Protein AF-0000000082934140 (afdb_homodimer)

pLDDT: mean 86.1, std 12.69, range [28.47, 98.5]

Organism: NCBI:txid1450156

Structure (mmCIF, N/CA/C/O backbone):
data_AF-0000000082934140-model_v1
#
loop_
_entity.id
_entity.type
_entity.pdbx_description
1 polymer 'ABC transporter permease subunit'
#
loop_
_atom_site.group_PDB
_atom_site.id
_atom_site.type_symbol
_atom_site.label_atom_id
_atom_site.label_alt_id
_atom_site.label_comp_id
_atom_site.label_asym_id
_atom_site.label_entity_id
_atom_site.label_seq_id
_atom_site.pdbx_PDB_ins_code
_atom_site.Cartn_x
_atom_site.Cartn_y
_atom_site.Cartn_z
_atom_site.occupancy
_atom_site.B_iso_or_equiv
_atom_site.auth_seq_id
_atom_site.auth_comp_id
_atom_site.auth_asym_id
_atom_site.auth_atom_id
_atom_site.pdbx_PDB_model_num
ATOM 1 N N . MET A 1 1 ? -20.938 34.25 -7.93 1 45.62 1 MET A N 1
ATOM 2 C CA . MET A 1 1 ? -21.422 33.375 -9.016 1 45.62 1 MET A CA 1
ATOM 3 C C . MET A 1 1 ? -20.359 32.344 -9.406 1 45.62 1 MET A C 1
ATOM 5 O O . MET A 1 1 ? -20.672 31.188 -9.617 1 45.62 1 MET A O 1
ATOM 9 N N . ARG A 1 2 ? -19.094 32.875 -9.469 1 53.22 2 ARG A N 1
ATOM 10 C CA . ARG A 1 2 ? -17.938 32.094 -9.891 1 53.22 2 ARG A CA 1
ATOM 11 C C . ARG A 1 2 ? -17.656 30.969 -8.898 1 53.22 2 ARG A C 1
ATOM 13 O O . ARG A 1 2 ? -17.375 29.828 -9.289 1 53.22 2 ARG A O 1
ATOM 20 N N . ASN A 1 3 ? -18.047 31.188 -7.648 1 62.16 3 ASN A N 1
ATOM 21 C CA . ASN A 1 3 ? -17.828 30.203 -6.594 1 62.16 3 ASN A CA 1
ATOM 22 C C . ASN A 1 3 ? -18.828 29.062 -6.688 1 62.16 3 ASN A C 1
ATOM 24 O O . ASN A 1 3 ? -18.484 27.906 -6.445 1 62.16 3 ASN A O 1
ATOM 28 N N . LYS A 1 4 ? -20 29.469 -7.41 1 67.12 4 LYS A N 1
ATOM 29 C CA . LYS A 1 4 ? -21.078 28.469 -7.469 1 67.12 4 LYS A CA 1
ATOM 30 C C . LYS A 1 4 ? -20.812 27.438 -8.562 1 67.12 4 LYS A C 1
ATOM 32 O O . LYS A 1 4 ? -21.062 26.25 -8.367 1 67.12 4 LYS A O 1
ATOM 37 N N . ILE A 1 5 ? -20.328 27.922 -9.672 1 73.12 5 ILE A N 1
ATOM 38 C CA . ILE A 1 5 ? -20.062 27.031 -10.805 1 73.12 5 ILE A CA 1
ATOM 39 C C . ILE A 1 5 ? -18.906 26.109 -10.461 1 73.12 5 ILE A C 1
ATOM 41 O O . ILE A 1 5 ? -18.969 24.906 -10.734 1 73.12 5 ILE A O 1
ATOM 45 N N . ALA A 1 6 ? -17.906 26.656 -9.852 1 68.94 6 ALA A N 1
ATOM 46 C CA . ALA A 1 6 ? -16.766 25.828 -9.461 1 68.94 6 ALA A CA 1
ATOM 47 C C . ALA A 1 6 ? -17.172 24.766 -8.461 1 68.94 6 ALA A C 1
ATOM 49 O O . ALA A 1 6 ? -16.766 23.594 -8.578 1 68.94 6 ALA A O 1
ATOM 50 N N . ASN A 1 7 ? -18.016 25.125 -7.633 1 69.56 7 ASN A N 1
ATOM 51 C CA . ASN A 1 7 ? -18.516 24.156 -6.66 1 69.56 7 ASN A CA 1
ATOM 52 C C . ASN A 1 7 ? -19.359 23.078 -7.328 1 69.56 7 ASN A C 1
ATOM 54 O O . ASN A 1 7 ? -19.281 21.906 -6.969 1 69.56 7 ASN A O 1
ATOM 58 N N . ALA A 1 8 ? -20.109 23.578 -8.281 1 75.31 8 ALA A N 1
ATOM 59 C CA . ALA A 1 8 ? -20.953 22.625 -8.992 1 75.31 8 ALA A CA 1
ATOM 60 C C . ALA A 1 8 ? -20.109 21.609 -9.75 1 75.31 8 ALA A C 1
ATOM 62 O O . ALA A 1 8 ? -20.422 20.422 -9.766 1 75.31 8 ALA A O 1
ATOM 63 N N . ILE A 1 9 ? -19.062 22.062 -10.297 1 76.88 9 ILE A N 1
ATOM 64 C CA . ILE A 1 9 ? -18.172 21.188 -11.055 1 76.88 9 ILE A CA 1
ATOM 65 C C . ILE A 1 9 ? -17.516 20.188 -10.117 1 76.88 9 ILE A C 1
ATOM 67 O O . ILE A 1 9 ? -17.422 19 -10.43 1 76.88 9 ILE A O 1
ATOM 71 N N . ILE A 1 10 ? -17.172 20.625 -9 1 73 10 ILE A N 1
ATOM 72 C CA . ILE A 1 10 ? -16.547 19.766 -8.008 1 73 10 ILE A CA 1
ATOM 73 C C . ILE A 1 10 ? -17.562 18.703 -7.547 1 73 10 ILE A C 1
ATOM 75 O O . ILE A 1 10 ? -17.203 17.531 -7.414 1 73 10 ILE A O 1
ATOM 79 N N . TYR A 1 11 ? -18.75 19.125 -7.496 1 74.19 11 TYR A N 1
ATOM 80 C CA . TYR A 1 11 ? -19.797 18.203 -7.09 1 74.19 11 TYR A CA 1
ATOM 81 C C . TYR A 1 11 ? -20.016 17.125 -8.148 1 74.19 11 TYR A C 1
ATOM 83 O O . TYR A 1 11 ? -20.188 15.945 -7.82 1 74.19 11 TYR A O 1
ATOM 91 N N . VAL A 1 12 ? -20 17.625 -9.234 1 81.12 12 VAL A N 1
ATOM 92 C CA . VAL A 1 12 ? -20.234 16.688 -10.328 1 81.12 12 VAL A CA 1
ATOM 93 C C . VAL A 1 12 ? -19.078 15.688 -10.398 1 81.12 12 VAL A C 1
ATOM 95 O O . VAL A 1 12 ? -19.297 14.484 -10.523 1 81.12 12 VAL A O 1
ATOM 98 N N . ILE A 1 13 ? -17.891 16.156 -10.211 1 80.12 13 ILE A N 1
ATOM 99 C CA . ILE A 1 13 ? -16.719 15.312 -10.289 1 80.12 13 ILE A CA 1
ATOM 100 C C . ILE A 1 13 ? -16.719 14.305 -9.141 1 80.12 13 ILE A C 1
ATOM 102 O O . ILE A 1 13 ? -16.484 13.109 -9.352 1 80.12 13 ILE A O 1
ATOM 106 N N . LEU A 1 14 ? -17.062 14.766 -8.055 1 77.5 14 LEU A N 1
ATOM 107 C CA . LEU A 1 14 ? -17.078 13.898 -6.879 1 77.5 14 LEU A CA 1
ATOM 108 C C . LEU A 1 14 ? -18.172 12.836 -6.996 1 77.5 14 LEU A C 1
ATOM 110 O O . LEU A 1 14 ? -17.953 11.68 -6.625 1 77.5 14 LEU A O 1
ATOM 114 N N . THR A 1 15 ? -19.25 13.258 -7.539 1 81.19 15 THR A N 1
ATOM 115 C CA . THR A 1 15 ? -20.359 12.328 -7.688 1 81.19 15 THR A CA 1
ATOM 116 C C . THR A 1 15 ? -20.047 11.258 -8.727 1 81.19 15 THR A C 1
ATOM 118 O O . THR A 1 15 ? -20.266 10.07 -8.492 1 81.19 15 THR A O 1
ATOM 121 N N . VAL A 1 16 ? -19.5 11.68 -9.781 1 83.88 16 VAL A N 1
ATOM 122 C CA . VAL A 1 16 ? -19.156 10.75 -10.852 1 83.88 16 VAL A CA 1
ATOM 123 C C . VAL A 1 16 ? -18.094 9.773 -10.352 1 83.88 16 VAL A C 1
ATOM 125 O O . VAL A 1 16 ? -18.188 8.57 -10.578 1 83.88 16 VAL A O 1
ATOM 128 N N . LEU A 1 17 ? -17.109 10.281 -9.656 1 81.31 17 LEU A N 1
ATOM 129 C CA . LEU A 1 17 ? -16.062 9.43 -9.109 1 81.31 17 LEU A CA 1
ATOM 130 C C . LEU A 1 17 ? -16.641 8.453 -8.078 1 81.31 17 LEU A C 1
ATOM 132 O O . LEU A 1 17 ? -16.281 7.277 -8.062 1 81.31 17 LEU A O 1
ATOM 136 N N . GLY A 1 18 ? -17.5 8.969 -7.316 1 82.06 18 GLY A N 1
ATOM 137 C CA . GLY A 1 18 ? -18.141 8.109 -6.332 1 82.06 18 GLY A CA 1
ATOM 138 C C . GLY A 1 18 ? -18.891 6.945 -6.953 1 82.06 18 GLY A C 1
ATOM 139 O O . GLY A 1 18 ? -18.75 5.809 -6.504 1 82.06 18 GLY A O 1
ATOM 140 N N . ILE A 1 19 ? -19.609 7.254 -7.977 1 83.69 19 ILE A N 1
ATOM 141 C CA . ILE A 1 19 ? -20.375 6.23 -8.664 1 83.69 19 ILE A CA 1
ATOM 142 C C . ILE A 1 19 ? -19.438 5.211 -9.305 1 83.69 19 ILE A C 1
ATOM 144 O O . ILE A 1 19 ? -19.656 4.004 -9.203 1 83.69 19 ILE A O 1
ATOM 148 N N . LEU A 1 20 ? -18.422 5.691 -9.852 1 82.62 20 LEU A N 1
ATOM 149 C CA . LEU A 1 20 ? -17.453 4.82 -10.523 1 82.62 20 LEU A CA 1
ATOM 150 C C . LEU A 1 20 ? -16.781 3.893 -9.523 1 82.62 20 LEU A C 1
ATOM 152 O O . LEU A 1 20 ? -16.438 2.754 -9.852 1 82.62 20 LEU A O 1
ATOM 156 N N . TRP A 1 21 ? -16.625 4.328 -8.336 1 83.69 21 TRP A N 1
ATOM 157 C CA . TRP A 1 21 ? -15.953 3.531 -7.316 1 83.69 21 TRP A CA 1
ATOM 158 C C . TRP A 1 21 ? -16.891 2.461 -6.758 1 83.69 21 TRP A C 1
ATOM 160 O O . TRP A 1 21 ? -16.438 1.392 -6.344 1 83.69 21 TRP A O 1
ATOM 170 N N . ILE A 1 22 ? -18.156 2.732 -6.809 1 86.5 22 ILE A N 1
ATOM 171 C CA . ILE A 1 22 ? -19.125 1.843 -6.191 1 86.5 22 ILE A CA 1
ATOM 172 C C . ILE A 1 22 ? -19.453 0.696 -7.148 1 86.5 22 ILE A C 1
ATOM 174 O O . ILE A 1 22 ? -19.781 -0.41 -6.711 1 86.5 22 ILE A O 1
ATOM 178 N N . ILE A 1 23 ? -19.312 0.854 -8.391 1 86.19 23 ILE A N 1
ATOM 179 C CA . ILE A 1 23 ? -19.734 -0.088 -9.422 1 86.19 23 ILE A CA 1
ATOM 180 C C . ILE A 1 23 ? -19.016 -1.423 -9.227 1 86.19 23 ILE A C 1
ATOM 182 O O . ILE A 1 23 ? -19.656 -2.475 -9.172 1 86.19 23 ILE A O 1
ATOM 186 N N . PRO A 1 24 ? -17.688 -1.383 -9.078 1 84.06 24 PRO A N 1
ATOM 187 C CA . PRO A 1 24 ? -17.016 -2.672 -8.914 1 84.06 24 PRO A CA 1
ATOM 188 C C . PRO A 1 24 ? -17.422 -3.396 -7.637 1 84.06 24 PRO A C 1
ATOM 190 O O . PRO A 1 24 ? -17.453 -4.629 -7.602 1 84.06 24 PRO A O 1
ATOM 193 N N . LEU A 1 25 ? -17.703 -2.701 -6.672 1 86.25 25 LEU A N 1
ATOM 194 C CA . LEU A 1 25 ? -18.125 -3.303 -5.418 1 86.25 25 LEU A CA 1
ATOM 195 C C . LEU A 1 25 ? -19.516 -3.932 -5.559 1 86.25 25 LEU A C 1
ATOM 197 O O . LEU A 1 25 ? -19.75 -5.039 -5.074 1 86.25 25 LEU A O 1
ATOM 201 N N . VAL A 1 26 ? -20.344 -3.176 -6.172 1 87.81 26 VAL A N 1
ATOM 202 C CA . VAL A 1 26 ? -21.688 -3.693 -6.406 1 87.81 26 VAL A CA 1
ATOM 203 C C . VAL A 1 26 ? -21.609 -4.945 -7.281 1 87.81 26 VAL A C 1
ATOM 205 O O . VAL A 1 26 ? -22.312 -5.926 -7.027 1 87.81 26 VAL A O 1
ATOM 208 N N . TRP A 1 27 ? -20.797 -4.852 -8.25 1 87.19 27 TRP A N 1
ATOM 209 C CA . TRP A 1 27 ? -20.594 -6.004 -9.117 1 87.19 27 TRP A CA 1
ATOM 210 C C . TRP A 1 27 ? -20.125 -7.215 -8.312 1 87.19 27 TRP A C 1
ATOM 212 O O . TRP A 1 27 ? -20.625 -8.32 -8.492 1 87.19 27 TRP A O 1
ATOM 222 N N . LEU A 1 28 ? -19.188 -7.02 -7.48 1 88.12 28 LEU A N 1
ATOM 223 C CA . LEU A 1 28 ? -18.641 -8.086 -6.656 1 88.12 28 LEU A CA 1
ATOM 224 C C . LEU A 1 28 ? -19.719 -8.703 -5.77 1 88.12 28 LEU A C 1
ATOM 226 O O . LEU A 1 28 ? -19.797 -9.922 -5.637 1 88.12 28 LEU A O 1
ATOM 230 N N . ILE A 1 29 ? -20.516 -7.883 -5.211 1 90.69 29 ILE A N 1
ATOM 231 C CA . ILE A 1 29 ? -21.594 -8.352 -4.34 1 90.69 29 ILE A CA 1
ATOM 232 C C . ILE A 1 29 ? -22.594 -9.148 -5.156 1 90.69 29 ILE A C 1
ATOM 234 O O . ILE A 1 29 ? -23.062 -10.211 -4.723 1 90.69 29 ILE A O 1
ATOM 238 N N . LEU A 1 30 ? -22.922 -8.656 -6.297 1 92.31 30 LEU A N 1
ATOM 239 C CA . LEU A 1 30 ? -23.859 -9.359 -7.168 1 92.31 30 LEU A CA 1
ATOM 240 C C . LEU A 1 30 ? -23.312 -10.727 -7.562 1 92.31 30 LEU A C 1
ATOM 242 O O . LEU A 1 30 ? -24.047 -11.719 -7.543 1 92.31 30 LEU A O 1
ATOM 246 N N . GLN A 1 31 ? -22.031 -10.773 -7.898 1 91.62 31 GLN A N 1
ATOM 247 C CA . GLN A 1 31 ? -21.422 -12.039 -8.297 1 91.62 31 GLN A CA 1
ATOM 248 C C . GLN A 1 31 ? -21.344 -13.008 -7.125 1 91.62 31 GLN A C 1
ATOM 250 O O . GLN A 1 31 ? -21.406 -14.227 -7.312 1 91.62 31 GLN A O 1
ATOM 255 N N . SER A 1 32 ? -21.203 -12.5 -5.941 1 94.06 32 SER A N 1
ATOM 256 C CA . SER A 1 32 ? -21.156 -13.352 -4.758 1 94.06 32 SER A CA 1
ATOM 257 C C . SER A 1 32 ? -22.5 -14.047 -4.516 1 94.06 32 SER A C 1
ATOM 259 O O . SER A 1 32 ? -22.547 -15.062 -3.824 1 94.06 32 SER A O 1
ATOM 261 N N . LEU A 1 33 ? -23.562 -13.508 -5.113 1 96.88 33 LEU A N 1
ATOM 262 C CA . LEU A 1 33 ? -24.906 -14.047 -4.949 1 96.88 33 LEU A CA 1
ATOM 263 C C . LEU A 1 33 ? -25.328 -14.844 -6.184 1 96.88 33 LEU A C 1
ATOM 265 O O . LEU A 1 33 ? -26.453 -15.336 -6.254 1 96.88 33 LEU A O 1
ATOM 269 N N . ARG A 1 34 ? -24.469 -14.938 -7.066 1 96.12 34 ARG A N 1
ATOM 270 C CA . ARG A 1 34 ? -24.781 -15.586 -8.336 1 96.12 34 ARG A CA 1
ATOM 271 C C . ARG A 1 34 ? -24.75 -17.109 -8.195 1 96.12 34 ARG A C 1
ATOM 273 O O . ARG A 1 34 ? -23.828 -17.656 -7.602 1 96.12 34 ARG A O 1
ATOM 280 N N . GLU A 1 35 ? -25.656 -17.844 -8.805 1 95.94 35 GLU A N 1
ATOM 281 C CA . GLU A 1 35 ? -25.75 -19.297 -8.758 1 95.94 35 GLU A CA 1
ATOM 282 C C . GLU A 1 35 ? -24.969 -19.938 -9.898 1 95.94 35 GLU A C 1
ATOM 284 O O . GLU A 1 35 ? -24.344 -20.984 -9.719 1 95.94 35 GLU A O 1
ATOM 289 N N . GLU A 1 36 ? -24.938 -19.266 -11.008 1 93.94 36 GLU A N 1
ATOM 290 C CA . GLU A 1 36 ? -24.281 -19.812 -12.195 1 93.94 36 GLU A CA 1
ATOM 291 C C . GLU A 1 36 ? -22.766 -19.828 -12.023 1 93.94 36 GLU A C 1
ATOM 293 O O . GLU A 1 36 ? -22.172 -18.859 -11.547 1 93.94 36 GLU A O 1
ATOM 298 N N . PRO A 1 37 ? -22.203 -20.891 -12.406 1 90.25 37 PRO A N 1
ATOM 299 C CA . PRO A 1 37 ? -20.75 -20.969 -12.297 1 90.25 37 PRO A CA 1
ATOM 300 C C . PRO A 1 37 ? -20.031 -20.156 -13.375 1 90.25 37 PRO A C 1
ATOM 302 O O . PRO A 1 37 ? -20.672 -19.594 -14.266 1 90.25 37 PRO A O 1
ATOM 305 N N . GLY A 1 38 ? -18.797 -19.922 -13.195 1 87.81 38 GLY A N 1
ATOM 306 C CA . GLY A 1 38 ? -17.969 -19.281 -14.203 1 87.81 38 GLY A CA 1
ATOM 307 C C . GLY A 1 38 ? -17.656 -17.828 -13.875 1 87.81 38 GLY A C 1
ATOM 308 O O . GLY A 1 38 ? -18.438 -17.156 -13.195 1 87.81 38 GLY A O 1
ATOM 309 N N . ALA A 1 39 ? -16.547 -17.375 -14.391 1 81.69 39 ALA A N 1
ATOM 310 C CA . ALA A 1 39 ? -16.078 -16.016 -14.141 1 81.69 39 ALA A CA 1
ATOM 311 C C . ALA A 1 39 ? -16.484 -15.086 -15.281 1 81.69 39 ALA A C 1
ATOM 313 O O . ALA A 1 39 ? -16.688 -13.891 -15.07 1 81.69 39 ALA A O 1
ATOM 314 N N . TYR A 1 40 ? -16.578 -15.648 -16.438 1 77.94 40 TYR A N 1
ATOM 315 C CA . TYR A 1 40 ? -16.828 -14.828 -17.609 1 77.94 40 TYR A CA 1
ATOM 316 C C . TYR A 1 40 ? -18.234 -15.047 -18.141 1 77.94 40 TYR A C 1
ATOM 318 O O . TYR A 1 40 ? -18.516 -16.078 -18.781 1 77.94 40 TYR A O 1
ATOM 326 N N . THR A 1 41 ? -19.078 -14.148 -17.688 1 78.12 41 THR A N 1
ATOM 327 C CA . THR A 1 41 ? -20.453 -14.211 -18.156 1 78.12 41 THR A CA 1
ATOM 328 C C . THR A 1 41 ? -20.781 -13.016 -19.031 1 78.12 41 THR A C 1
ATOM 330 O O . THR A 1 41 ? -20.109 -11.984 -18.969 1 78.12 41 THR A O 1
ATOM 333 N N . SER A 1 42 ? -21.766 -13.164 -19.844 1 77.06 42 SER A N 1
ATOM 334 C CA . SER A 1 42 ? -22.156 -12.102 -20.766 1 77.06 42 SER A CA 1
ATOM 335 C C . SER A 1 42 ? -23.156 -11.148 -20.109 1 77.06 42 SER A C 1
ATOM 337 O O . SER A 1 42 ? -23.594 -10.18 -20.719 1 77.06 42 SER A O 1
ATOM 339 N N . TYR A 1 43 ? -23.5 -11.484 -18.875 1 79.5 43 TYR A N 1
ATOM 340 C CA . TYR A 1 43 ? -24.484 -10.68 -18.172 1 79.5 43 TYR A CA 1
ATOM 341 C C . TYR A 1 43 ? -23.906 -10.133 -16.875 1 79.5 43 TYR A C 1
ATOM 343 O O . TYR A 1 43 ? -22.969 -10.711 -16.297 1 79.5 43 TYR A O 1
ATOM 351 N N . VAL A 1 44 ? -24.406 -9.031 -16.531 1 78.88 44 VAL A N 1
ATOM 352 C CA . VAL A 1 44 ? -23.938 -8.375 -15.312 1 78.88 44 VAL A CA 1
ATOM 353 C C . VAL A 1 44 ? -24.781 -8.82 -14.125 1 78.88 44 VAL A C 1
ATOM 355 O O . VAL A 1 44 ? -24.25 -9.156 -13.07 1 78.88 44 VAL A O 1
ATOM 358 N N . LEU A 1 45 ? -26.031 -8.938 -14.375 1 87.69 45 LEU A N 1
ATOM 359 C CA . LEU A 1 45 ? -26.938 -9.359 -13.312 1 87.69 45 LEU A CA 1
ATOM 360 C C . LEU A 1 45 ? -27.109 -10.875 -13.305 1 87.69 45 LEU A C 1
ATOM 362 O O . LEU A 1 45 ? -27.328 -11.484 -14.352 1 87.69 45 LEU A O 1
ATOM 366 N N . PRO A 1 46 ? -26.938 -11.406 -12.141 1 93.06 46 PRO A N 1
ATOM 367 C CA . PRO A 1 46 ? -27.141 -12.852 -12.062 1 93.06 46 PRO A CA 1
ATOM 368 C C . PRO A 1 46 ? -28.531 -13.273 -12.547 1 93.06 46 PRO A C 1
ATOM 370 O O . PRO A 1 46 ? -29.516 -12.547 -12.336 1 93.06 46 PRO A O 1
ATOM 373 N N . LYS A 1 47 ? -28.578 -14.391 -13.18 1 94.06 47 LYS A N 1
ATOM 374 C CA . LYS A 1 47 ? -29.859 -14.953 -13.594 1 94.06 47 LYS A CA 1
ATOM 375 C C . LYS A 1 47 ? -30.609 -15.555 -12.406 1 94.06 47 LYS A C 1
ATOM 377 O O . LYS A 1 47 ? -31.844 -15.43 -12.312 1 94.06 47 LYS A O 1
ATOM 382 N N . ASN A 1 48 ? -29.859 -16.156 -11.523 1 95.88 48 ASN A N 1
ATOM 383 C CA . ASN A 1 48 ? -30.375 -16.703 -10.273 1 95.88 48 ASN A CA 1
ATOM 384 C C . ASN A 1 48 ? -29.5 -16.312 -9.086 1 95.88 48 ASN A C 1
ATOM 386 O O . ASN A 1 48 ? -28.281 -16.188 -9.219 1 95.88 48 ASN A O 1
ATOM 390 N N . TYR A 1 49 ? -30.203 -16.094 -8.016 1 97 49 TYR A N 1
ATOM 391 C CA . TYR A 1 49 ? -29.516 -15.68 -6.793 1 97 49 TYR A CA 1
ATOM 392 C C . TYR A 1 49 ? -29.453 -16.828 -5.789 1 97 49 TYR A C 1
ATOM 394 O O . TYR A 1 49 ? -30.391 -17.625 -5.699 1 97 49 TYR A O 1
ATOM 402 N N . THR A 1 50 ? -28.344 -16.906 -5.055 1 97.69 50 THR A N 1
ATOM 403 C CA . THR A 1 50 ? -28.188 -17.938 -4.035 1 97.69 50 THR A CA 1
ATOM 404 C C . THR A 1 50 ? -27.281 -17.453 -2.91 1 97.69 50 THR A C 1
ATOM 406 O O . THR A 1 50 ? -26.516 -16.5 -3.088 1 97.69 50 THR A O 1
ATOM 409 N N . LEU A 1 51 ? -27.391 -18.078 -1.744 1 97.62 51 LEU A N 1
ATOM 410 C CA . LEU A 1 51 ? -26.5 -17.844 -0.622 1 97.62 51 LEU A CA 1
ATOM 411 C C . LEU A 1 51 ? -25.516 -18.984 -0.449 1 97.62 51 LEU A C 1
ATOM 413 O O . LEU A 1 51 ? -24.672 -18.969 0.457 1 97.62 51 LEU A O 1
ATOM 417 N N . ASP A 1 52 ? -25.516 -19.891 -1.398 1 97.56 52 ASP A N 1
ATOM 418 C CA . ASP A 1 52 ? -24.703 -21.109 -1.308 1 97.56 52 ASP A CA 1
ATOM 419 C C . ASP A 1 52 ? -23.219 -20.766 -1.335 1 97.56 52 ASP A C 1
ATOM 421 O O . ASP A 1 52 ? -22.406 -21.438 -0.705 1 97.56 52 ASP A O 1
ATOM 425 N N . ASN A 1 53 ? -22.922 -19.719 -2.07 1 97.44 53 ASN A N 1
ATOM 426 C CA . ASN A 1 53 ? -21.516 -19.312 -2.15 1 97.44 53 ASN A CA 1
ATOM 427 C C . ASN A 1 53 ? -20.969 -18.938 -0.781 1 97.44 53 ASN A C 1
ATOM 429 O O . ASN A 1 53 ? -19.797 -19.203 -0.483 1 97.44 53 ASN A O 1
ATOM 433 N N . TYR A 1 54 ? -21.828 -18.375 0.024 1 97.56 54 TYR A N 1
ATOM 434 C CA . TYR A 1 54 ? -21.438 -18 1.38 1 97.56 54 TYR A CA 1
ATOM 435 C C . TYR A 1 54 ? -21.406 -19.219 2.291 1 97.56 54 TYR A C 1
ATOM 437 O O . TYR A 1 54 ? -20.469 -19.406 3.064 1 97.56 54 TYR A O 1
ATOM 445 N N . ILE A 1 55 ? -22.375 -20.031 2.15 1 97.81 55 ILE A N 1
ATOM 446 C CA . ILE A 1 55 ? -22.5 -21.219 2.998 1 97.81 55 ILE A CA 1
ATOM 447 C C . ILE A 1 55 ? -21.344 -22.172 2.73 1 97.81 55 ILE A C 1
ATOM 449 O O . ILE A 1 55 ? -20.703 -22.672 3.666 1 97.81 55 ILE A O 1
ATOM 453 N N . ARG A 1 56 ? -20.984 -22.375 1.557 1 96.56 56 ARG A N 1
ATOM 454 C CA . ARG A 1 56 ? -19.969 -23.344 1.157 1 96.56 56 ARG A CA 1
ATOM 455 C C . ARG A 1 56 ? -18.578 -22.891 1.593 1 96.56 56 ARG A C 1
ATOM 457 O O . ARG A 1 56 ? -17.672 -23.719 1.759 1 96.56 56 ARG A O 1
ATOM 464 N N . LEU A 1 57 ? -18.391 -21.609 1.721 1 96.62 57 LEU A N 1
ATOM 465 C CA . LEU A 1 57 ? -17.125 -21.109 2.254 1 96.62 57 LEU A CA 1
ATOM 466 C C . LEU A 1 57 ? -16.844 -21.703 3.627 1 96.62 57 LEU A C 1
ATOM 468 O O . LEU A 1 57 ? -15.68 -21.938 3.977 1 96.62 57 LEU A O 1
ATOM 472 N N . PHE A 1 58 ? -17.922 -22.016 4.383 1 97.12 58 PHE A N 1
ATOM 473 C CA . PHE A 1 58 ? -17.734 -22.422 5.77 1 97.12 58 PHE A CA 1
ATOM 474 C C . PHE A 1 58 ? -18.047 -23.906 5.938 1 97.12 58 PHE A C 1
ATOM 476 O O . PHE A 1 58 ? -17.703 -24.5 6.961 1 97.12 58 PHE A O 1
ATOM 483 N N . THR A 1 59 ? -18.625 -24.531 4.934 1 96 59 THR A N 1
ATOM 484 C CA . THR A 1 59 ? -19.031 -25.922 5.074 1 96 59 THR A CA 1
ATOM 485 C C . THR A 1 59 ? -18.125 -26.828 4.238 1 96 59 THR A C 1
ATOM 487 O O . THR A 1 59 ? -17.938 -28 4.57 1 96 59 THR A O 1
ATOM 490 N N . GLU A 1 60 ? -17.641 -26.375 3.166 1 95.44 60 GLU A N 1
ATOM 491 C CA . GLU A 1 60 ? -16.734 -27.141 2.312 1 95.44 60 GLU A CA 1
ATOM 492 C C . GLU A 1 60 ? -15.289 -26.672 2.477 1 95.44 60 GLU A C 1
ATOM 494 O O . GLU A 1 60 ? -14.789 -25.891 1.671 1 95.44 60 GLU A O 1
ATOM 499 N N 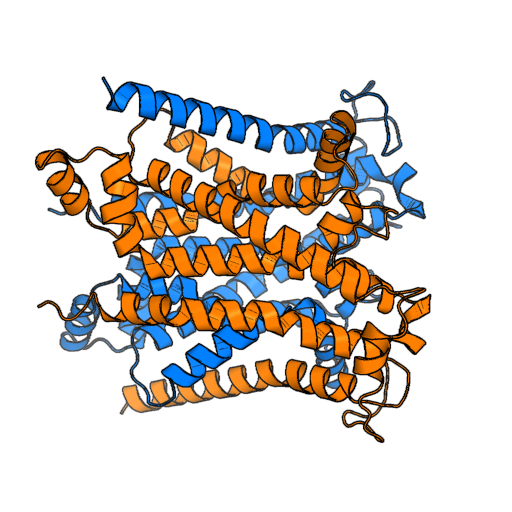. THR A 1 61 ? -14.648 -27.219 3.42 1 94.12 61 THR A N 1
ATOM 500 C CA . THR A 1 61 ? -13.352 -26.672 3.811 1 94.12 61 THR A CA 1
ATOM 501 C C . THR A 1 61 ? -12.234 -27.656 3.482 1 94.12 61 THR A C 1
ATOM 503 O O . THR A 1 61 ? -11.078 -27.453 3.869 1 94.12 61 THR A O 1
ATOM 506 N N . ASP A 1 62 ? -12.516 -28.672 2.691 1 91.94 62 ASP A N 1
ATOM 507 C CA . ASP A 1 62 ? -11.523 -29.703 2.426 1 91.94 62 ASP A CA 1
ATOM 508 C C . ASP A 1 62 ? -10.422 -29.188 1.497 1 91.94 62 ASP A C 1
ATOM 510 O O . ASP A 1 62 ? -9.234 -29.391 1.762 1 91.94 62 ASP A O 1
ATOM 514 N N . LEU A 1 63 ? -10.82 -28.5 0.468 1 90.75 63 LEU A N 1
ATOM 515 C CA . LEU A 1 63 ? -9.852 -27.984 -0.493 1 90.75 63 LEU A CA 1
ATOM 516 C C . LEU A 1 63 ? -9.484 -26.531 -0.167 1 90.75 63 LEU A C 1
ATOM 518 O O . LEU A 1 63 ? -8.312 -26.156 -0.243 1 90.75 63 LEU A O 1
ATOM 522 N N . PHE A 1 64 ? -10.484 -25.781 0.206 1 94.5 64 PHE A N 1
ATOM 523 C CA . PHE A 1 64 ? -10.312 -24.375 0.561 1 94.5 64 PHE A CA 1
ATOM 524 C C . PHE A 1 64 ? -10.867 -24.094 1.95 1 94.5 64 PHE A C 1
ATOM 526 O O . PHE A 1 64 ? -12.086 -23.984 2.125 1 94.5 64 PHE A O 1
ATOM 533 N N . ASN A 1 65 ? -9.945 -23.953 2.852 1 97.12 65 ASN A N 1
ATOM 534 C CA . ASN A 1 65 ? -10.367 -23.734 4.23 1 97.12 65 ASN A CA 1
ATOM 535 C C . ASN A 1 65 ? -10.461 -22.25 4.562 1 97.12 65 ASN A C 1
ATOM 537 O O . ASN A 1 65 ? -9.633 -21.719 5.301 1 97.12 65 ASN A O 1
ATOM 541 N N . TYR A 1 66 ? -11.555 -21.641 4.168 1 97.25 66 TYR A N 1
ATOM 542 C CA . TYR A 1 66 ? -11.773 -20.219 4.285 1 97.25 66 TYR A CA 1
ATOM 543 C C . TYR A 1 66 ? -11.766 -19.781 5.746 1 97.25 66 TYR A C 1
ATOM 545 O O . TYR A 1 66 ? -11.055 -18.844 6.117 1 97.25 66 TYR A O 1
ATOM 553 N N . PRO A 1 67 ? -12.492 -20.484 6.652 1 97.38 67 PRO A N 1
ATOM 554 C CA . PRO A 1 67 ? -12.508 -20.016 8.039 1 97.38 67 PRO A CA 1
ATOM 555 C C . PRO A 1 67 ? -11.117 -20.031 8.68 1 97.38 67 PRO A C 1
ATOM 557 O O . PRO A 1 67 ? -10.781 -19.125 9.453 1 97.38 67 PRO A O 1
ATOM 560 N N . ARG A 1 68 ? -10.352 -21 8.352 1 97.56 68 ARG A N 1
ATOM 561 C CA . ARG A 1 68 ? -9.008 -21.062 8.906 1 97.56 68 ARG A CA 1
ATOM 562 C C . ARG A 1 68 ? -8.148 -19.922 8.391 1 97.56 68 ARG A C 1
ATOM 564 O O . ARG A 1 68 ? -7.473 -19.234 9.172 1 97.56 68 ARG A O 1
ATOM 571 N N . TRP A 1 69 ? -8.148 -19.688 7.121 1 97.44 69 TRP A N 1
ATOM 572 C CA . TRP A 1 69 ? -7.348 -18.625 6.52 1 97.44 69 TRP A CA 1
ATOM 573 C C . TRP A 1 69 ? -7.801 -17.25 7.016 1 97.44 69 TRP A C 1
ATOM 575 O O . TRP A 1 69 ? -6.977 -16.359 7.195 1 97.44 69 TRP A O 1
ATOM 585 N N . PHE A 1 70 ? -9.094 -17.172 7.219 1 97.44 70 PHE A N 1
ATOM 586 C CA . PHE A 1 70 ? -9.641 -15.945 7.766 1 97.44 70 PHE A CA 1
ATOM 587 C C . PHE A 1 70 ? -9.109 -15.688 9.172 1 97.44 70 PHE A C 1
ATOM 589 O O . PHE A 1 70 ? -8.648 -14.586 9.477 1 97.44 70 PHE A O 1
ATOM 596 N N . MET A 1 71 ? -9.094 -16.672 9.953 1 97.88 71 MET A N 1
ATOM 597 C CA . MET A 1 71 ? -8.609 -16.547 11.328 1 97.88 71 MET A CA 1
ATOM 598 C C . MET A 1 71 ? -7.098 -16.312 11.344 1 97.88 71 MET A C 1
ATOM 600 O O . MET A 1 71 ? -6.602 -15.516 12.148 1 97.88 71 MET A O 1
ATOM 604 N N . ASN A 1 72 ? -6.359 -17.016 10.492 1 98.38 72 ASN A N 1
ATOM 605 C CA . ASN A 1 72 ? -4.93 -16.75 10.359 1 98.38 72 ASN A CA 1
ATOM 606 C C . ASN A 1 72 ? -4.664 -15.273 10.062 1 98.38 72 ASN A C 1
ATOM 608 O O . ASN A 1 72 ? -3.791 -14.664 10.688 1 98.38 72 ASN A O 1
ATOM 612 N N . THR A 1 73 ? -5.453 -14.758 9.141 1 97.94 73 THR A N 1
ATOM 613 C CA . THR A 1 73 ? -5.281 -13.367 8.734 1 97.94 73 THR A CA 1
ATOM 614 C C . THR A 1 73 ? -5.613 -12.414 9.883 1 97.94 73 THR A C 1
ATOM 616 O O . THR A 1 73 ? -4.891 -11.453 10.125 1 97.94 73 THR A O 1
ATOM 619 N N . LEU A 1 74 ? -6.691 -12.75 10.539 1 98.19 74 LEU A N 1
ATOM 620 C CA . LEU A 1 74 ? -7.109 -11.914 11.664 1 98.19 74 LEU A CA 1
ATOM 621 C C . LEU A 1 74 ? -6.031 -11.875 12.742 1 98.19 74 LEU A C 1
ATOM 623 O O . LEU A 1 74 ? -5.707 -10.805 13.258 1 98.19 74 LEU A O 1
ATOM 627 N N . ILE A 1 75 ? -5.457 -12.953 13.047 1 98.5 75 ILE A N 1
ATOM 628 C CA . ILE A 1 75 ? -4.406 -13.055 14.047 1 98.5 75 ILE A CA 1
ATOM 629 C C . ILE A 1 75 ? -3.193 -12.234 13.609 1 98.5 75 ILE A C 1
ATOM 631 O O . ILE A 1 75 ? -2.686 -11.406 14.367 1 98.5 75 ILE A O 1
ATOM 635 N N . VAL A 1 76 ? -2.771 -12.43 12.406 1 98.44 76 VAL A N 1
ATOM 636 C CA . VAL A 1 76 ? -1.618 -11.711 11.875 1 98.44 76 VAL A CA 1
ATOM 637 C C . VAL A 1 76 ? -1.914 -10.211 11.836 1 98.44 76 VAL A C 1
ATOM 639 O O . VAL A 1 76 ? -1.061 -9.398 12.188 1 98.44 76 VAL A O 1
ATOM 642 N N . ALA A 1 77 ? -3.137 -9.906 11.414 1 98 77 ALA A N 1
ATOM 643 C CA . ALA A 1 77 ? -3.531 -8.508 11.297 1 98 77 ALA A CA 1
ATOM 644 C C . ALA A 1 77 ? -3.521 -7.812 12.648 1 98 77 ALA A C 1
ATOM 646 O O . ALA A 1 77 ? -3.037 -6.688 12.773 1 98 77 ALA A O 1
ATOM 647 N N . ILE A 1 78 ? -4.004 -8.422 13.664 1 98.25 78 ILE A N 1
ATOM 648 C CA . ILE A 1 78 ? -4.094 -7.824 14.992 1 98.25 78 ILE A CA 1
ATOM 649 C C . ILE A 1 78 ? -2.689 -7.613 15.562 1 98.25 78 ILE A C 1
ATOM 651 O O . ILE A 1 78 ? -2.342 -6.504 15.977 1 98.25 78 ILE A O 1
ATOM 655 N N . PHE A 1 79 ? -1.869 -8.578 15.492 1 98.5 79 PHE A N 1
ATOM 656 C CA . PHE A 1 79 ? -0.549 -8.492 16.109 1 98.5 79 PHE A CA 1
ATOM 657 C C . PHE A 1 79 ? 0.359 -7.566 15.305 1 98.5 79 PHE A C 1
ATOM 659 O O . PHE A 1 79 ? 1.103 -6.766 15.875 1 98.5 79 PHE A O 1
ATOM 666 N N . SER A 1 80 ? 0.306 -7.691 14 1 97.88 80 SER A N 1
ATOM 667 C CA . SER A 1 80 ? 1.136 -6.805 13.188 1 97.88 80 SER A CA 1
ATOM 668 C C . SER A 1 80 ? 0.661 -5.359 13.289 1 97.88 80 SER A C 1
ATOM 670 O O . SER A 1 80 ? 1.469 -4.43 13.234 1 97.88 80 SER A O 1
ATOM 672 N N . CYS A 1 81 ? -0.641 -5.199 13.383 1 97.88 81 CYS A N 1
ATOM 673 C CA . CYS A 1 81 ? -1.194 -3.859 13.539 1 97.88 81 CYS A CA 1
ATOM 674 C C . CYS A 1 81 ? -0.663 -3.191 14.797 1 97.88 81 CYS A C 1
ATOM 676 O O . CYS A 1 81 ? -0.198 -2.051 14.75 1 97.88 81 CYS A O 1
ATOM 678 N N . ILE A 1 82 ? -0.684 -3.867 15.898 1 97.81 82 ILE A N 1
ATOM 679 C CA . ILE A 1 82 ? -0.237 -3.336 17.188 1 97.81 82 ILE A CA 1
ATOM 680 C C . ILE A 1 82 ? 1.253 -3.008 17.109 1 97.81 82 ILE A C 1
ATOM 682 O O . ILE A 1 82 ? 1.663 -1.888 17.422 1 97.81 82 ILE A O 1
ATOM 686 N N . LEU A 1 83 ? 2.025 -3.887 16.672 1 96.69 83 LEU A N 1
ATOM 687 C CA . LEU A 1 83 ? 3.473 -3.717 16.641 1 96.69 83 LEU A CA 1
ATOM 688 C C . LEU A 1 83 ? 3.875 -2.648 15.625 1 96.69 83 LEU A C 1
ATOM 690 O O . LEU A 1 83 ? 4.711 -1.792 15.922 1 96.69 83 LEU A O 1
ATOM 694 N N . SER A 1 84 ? 3.268 -2.723 14.438 1 96.88 84 SER A N 1
ATOM 695 C CA . SER A 1 84 ? 3.584 -1.752 13.391 1 96.88 84 SER A CA 1
ATOM 696 C C . SER A 1 84 ? 3.211 -0.337 13.82 1 96.88 84 SER A C 1
ATOM 698 O O . SER A 1 84 ? 3.969 0.608 13.594 1 96.88 84 SER A O 1
ATOM 700 N N . THR A 1 85 ? 2.045 -0.259 14.414 1 96.62 85 THR A N 1
ATOM 701 C CA . THR A 1 85 ? 1.596 1.057 14.859 1 96.62 85 THR A CA 1
ATOM 702 C C . THR A 1 85 ? 2.545 1.627 15.906 1 96.62 85 THR A C 1
ATOM 704 O O . THR A 1 85 ? 2.963 2.783 15.812 1 96.62 85 THR A O 1
ATOM 707 N N . LEU A 1 86 ? 2.936 0.859 16.828 1 94.19 86 LEU A N 1
ATOM 708 C CA . LEU A 1 86 ? 3.855 1.287 17.875 1 94.19 86 LEU A CA 1
ATOM 709 C C . LEU A 1 86 ? 5.207 1.679 17.281 1 94.19 86 LEU A C 1
ATOM 711 O O . LEU A 1 86 ? 5.77 2.715 17.641 1 94.19 86 LEU A O 1
ATOM 715 N N . LEU A 1 87 ? 5.676 0.927 16.375 1 93.25 87 LEU A N 1
ATOM 716 C CA . LEU A 1 87 ? 6.984 1.178 15.781 1 93.25 87 LEU A CA 1
ATOM 717 C C . LEU A 1 87 ? 6.965 2.436 14.922 1 93.25 87 LEU A C 1
ATOM 719 O O . LEU A 1 87 ? 7.848 3.287 15.031 1 93.25 87 LEU A O 1
ATOM 723 N N . VAL A 1 88 ? 5.938 2.535 14.117 1 94.62 88 VAL A N 1
ATOM 724 C CA . VAL A 1 88 ? 5.84 3.682 13.219 1 94.62 88 VAL A CA 1
ATOM 725 C C . VAL A 1 88 ? 5.727 4.969 14.031 1 94.62 88 VAL A C 1
ATOM 727 O O . VAL A 1 88 ? 6.465 5.93 13.797 1 94.62 88 VAL A O 1
ATOM 730 N N . LEU A 1 89 ? 4.852 4.984 14.984 1 94.38 89 LEU A N 1
ATOM 731 C CA . LEU A 1 89 ? 4.617 6.199 15.758 1 94.38 89 LEU A CA 1
ATOM 732 C C . LEU A 1 89 ? 5.836 6.543 16.609 1 94.38 89 LEU A C 1
ATOM 734 O O . LEU A 1 89 ? 6.211 7.711 16.719 1 94.38 89 LEU A O 1
ATOM 738 N N . SER A 1 90 ? 6.469 5.539 17.188 1 91.38 90 SER A N 1
ATOM 739 C CA . SER A 1 90 ? 7.641 5.785 18.031 1 91.38 90 SER A CA 1
ATOM 740 C C . SER A 1 90 ? 8.805 6.312 17.203 1 91.38 90 SER A C 1
ATOM 742 O O . SER A 1 90 ? 9.461 7.285 17.578 1 91.38 90 SER A O 1
ATOM 744 N N . ILE A 1 91 ? 9.039 5.715 16.078 1 90.81 91 ILE A N 1
ATOM 745 C CA . ILE A 1 91 ? 10.156 6.121 15.227 1 90.81 91 ILE A CA 1
ATOM 746 C C . ILE A 1 91 ? 9.875 7.496 14.625 1 90.81 91 ILE A C 1
ATOM 748 O O . ILE A 1 91 ? 10.766 8.344 14.547 1 90.81 91 ILE A O 1
ATOM 752 N N . SER A 1 92 ? 8.641 7.672 14.203 1 91.81 92 SER A N 1
ATOM 753 C CA . SER A 1 92 ? 8.25 8.977 13.688 1 91.81 92 SER A CA 1
ATOM 754 C C . SER A 1 92 ? 8.453 10.07 14.727 1 91.81 92 SER A C 1
ATOM 756 O O . SER A 1 92 ? 8.898 11.172 14.406 1 91.81 92 SER A O 1
ATOM 758 N N . TYR A 1 93 ? 8.125 9.781 15.945 1 91.88 93 TYR A N 1
ATOM 759 C CA . TYR A 1 93 ? 8.312 10.734 17.031 1 91.88 93 TYR A CA 1
ATOM 760 C C . TYR A 1 93 ? 9.797 11.031 17.25 1 91.88 93 TYR A C 1
ATOM 762 O O . TYR A 1 93 ? 10.188 12.188 17.422 1 91.88 93 TYR A O 1
ATOM 770 N N . ALA A 1 94 ? 10.57 10 17.266 1 88.56 94 ALA A N 1
ATOM 771 C CA . ALA A 1 94 ? 12.016 10.164 17.438 1 88.56 94 ALA A CA 1
ATOM 772 C C . ALA A 1 94 ? 12.594 11.047 16.344 1 88.56 94 ALA A C 1
ATOM 774 O O . ALA A 1 94 ? 13.383 11.961 16.609 1 88.56 94 ALA A O 1
ATOM 775 N N . PHE A 1 95 ? 12.156 10.852 15.172 1 89.06 95 PHE A N 1
ATOM 776 C CA . PHE A 1 95 ? 12.672 11.602 14.039 1 89.06 95 PHE A CA 1
ATOM 777 C C . PHE A 1 95 ? 12.141 13.031 14.047 1 89.06 95 PHE A C 1
ATOM 779 O O . PHE A 1 95 ? 12.781 13.945 13.523 1 89.06 95 PHE A O 1
ATOM 786 N N . SER A 1 96 ? 11.023 13.219 14.641 1 90 96 SER A N 1
ATOM 787 C CA . SER A 1 96 ? 10.398 14.539 14.672 1 90 96 SER A CA 1
ATOM 788 C C . SER A 1 96 ? 10.953 15.383 15.812 1 90 96 SER A C 1
ATOM 790 O O . SER A 1 96 ? 11.188 16.578 15.648 1 90 96 SER A O 1
ATOM 792 N N . ARG A 1 97 ? 11.18 14.75 16.969 1 88.69 97 ARG A N 1
ATOM 793 C CA . ARG A 1 97 ? 11.383 15.547 18.172 1 88.69 97 ARG A CA 1
ATOM 794 C C . ARG A 1 97 ? 12.805 15.383 18.703 1 88.69 97 ARG A C 1
ATOM 796 O O . ARG A 1 97 ? 13.336 16.297 19.359 1 88.69 97 ARG A O 1
ATOM 803 N N . LEU A 1 98 ? 13.312 14.289 18.562 1 83.81 98 LEU A N 1
ATOM 804 C CA . LEU A 1 98 ? 14.617 14.055 19.172 1 83.81 98 LEU A CA 1
ATOM 805 C C . LEU A 1 98 ? 15.742 14.539 18.266 1 83.81 98 LEU A C 1
ATOM 807 O O . LEU A 1 98 ? 15.664 14.406 17.047 1 83.81 98 LEU A O 1
ATOM 811 N N . LYS A 1 99 ? 16.656 15.156 18.938 1 80.38 99 LYS A N 1
ATOM 812 C CA . LYS A 1 99 ? 17.828 15.633 18.203 1 80.38 99 LYS A CA 1
ATOM 813 C C . LYS A 1 99 ? 19.031 14.734 18.469 1 80.38 99 LYS A C 1
ATOM 815 O O . LYS A 1 99 ? 19.375 14.461 19.609 1 80.38 99 LYS A O 1
ATOM 820 N N . PHE A 1 100 ? 19.453 14.031 17.453 1 79.69 100 PHE A N 1
ATOM 821 C CA . PHE A 1 100 ? 20.656 13.203 17.562 1 79.69 100 PHE A CA 1
ATOM 822 C C . PHE A 1 100 ? 21.438 13.211 16.25 1 79.69 100 PHE A C 1
ATOM 824 O O . PHE A 1 100 ? 20.875 13.523 15.195 1 79.69 100 PHE A O 1
ATOM 831 N N . LYS A 1 101 ? 22.688 13.016 16.266 1 80.81 101 LYS A N 1
ATOM 832 C CA . LYS A 1 101 ? 23.625 13.234 15.156 1 80.81 101 LYS A CA 1
ATOM 833 C C . LYS A 1 101 ? 23.25 12.391 13.945 1 80.81 101 LYS A C 1
ATOM 835 O O . LYS A 1 101 ? 23.328 12.859 12.805 1 80.81 101 LYS A O 1
ATOM 840 N N . ALA A 1 102 ? 22.812 11.148 14.07 1 83.5 102 ALA A N 1
ATOM 841 C CA . ALA A 1 102 ? 22.547 10.25 12.953 1 83.5 102 ALA A CA 1
ATOM 842 C C . ALA A 1 102 ? 21.109 10.359 12.477 1 83.5 102 ALA A C 1
ATOM 844 O O . ALA A 1 102 ? 20.656 9.578 11.633 1 83.5 102 ALA A O 1
ATOM 845 N N . ARG A 1 103 ? 20.422 11.297 12.93 1 85.06 103 ARG A N 1
ATOM 846 C CA . ARG A 1 103 ? 19 11.445 12.633 1 85.06 103 ARG A CA 1
ATOM 847 C C . ARG A 1 103 ? 18.766 11.609 11.141 1 85.06 103 ARG A C 1
ATOM 849 O O . ARG A 1 103 ? 18.016 10.836 10.531 1 85.06 103 ARG A O 1
ATOM 856 N N . LYS A 1 104 ? 19.438 12.594 10.555 1 84.06 104 LYS A N 1
ATOM 857 C CA . LYS A 1 104 ? 19.219 12.93 9.156 1 84.06 104 LYS A CA 1
ATOM 858 C C . LYS A 1 104 ? 19.656 11.781 8.242 1 84.06 104 LYS A C 1
ATOM 860 O O . LYS A 1 104 ? 18.891 11.336 7.387 1 84.06 104 LYS A O 1
ATOM 865 N N . PRO A 1 105 ? 20.828 11.289 8.445 1 84.06 105 PRO A N 1
ATOM 866 C CA . PRO A 1 105 ? 21.219 10.148 7.605 1 84.06 105 PRO A CA 1
ATOM 867 C C . PRO A 1 105 ? 20.281 8.953 7.762 1 84.06 105 PRO A C 1
ATOM 869 O O . PRO A 1 105 ? 19.984 8.258 6.785 1 84.06 105 PRO A O 1
ATOM 872 N N . MET A 1 106 ? 19.812 8.703 8.914 1 84.56 106 MET A N 1
ATOM 873 C CA . MET A 1 106 ? 18.922 7.57 9.148 1 84.56 106 MET A CA 1
ATOM 874 C C . MET A 1 106 ? 17.578 7.789 8.445 1 84.56 106 MET A C 1
ATOM 876 O O . MET A 1 106 ? 17.016 6.859 7.875 1 84.56 106 MET A O 1
ATOM 880 N N . MET A 1 107 ? 17.125 8.977 8.523 1 85.38 107 MET A N 1
ATOM 881 C CA . MET A 1 107 ? 15.883 9.305 7.836 1 85.38 107 MET A CA 1
ATOM 882 C C . MET A 1 107 ? 16.031 9.125 6.328 1 85.38 107 MET A C 1
ATOM 884 O O . MET A 1 107 ? 15.156 8.562 5.676 1 85.38 107 MET A O 1
ATOM 888 N N . ASN A 1 108 ? 17.156 9.508 5.816 1 79.12 108 ASN A N 1
ATOM 889 C CA . ASN A 1 108 ? 17.406 9.391 4.383 1 79.12 108 ASN A CA 1
ATOM 890 C C . ASN A 1 108 ? 17.516 7.93 3.951 1 79.12 108 ASN A C 1
ATOM 892 O O . ASN A 1 108 ? 16.953 7.535 2.93 1 79.12 108 ASN A O 1
ATOM 896 N N . VAL A 1 109 ? 18.172 7.191 4.719 1 81 109 VAL A N 1
ATOM 897 C CA . VAL A 1 109 ? 18.344 5.777 4.402 1 81 109 VAL A CA 1
ATOM 898 C C . VAL A 1 109 ? 16.984 5.07 4.453 1 81 109 VAL A C 1
ATOM 900 O O . VAL A 1 109 ? 16.672 4.25 3.586 1 81 109 VAL A O 1
ATOM 903 N N . ALA A 1 110 ? 16.234 5.371 5.48 1 83.75 110 ALA A N 1
ATOM 904 C CA . ALA A 1 110 ? 14.906 4.77 5.613 1 83.75 110 ALA A CA 1
ATOM 905 C C . ALA A 1 110 ? 14.023 5.109 4.414 1 83.75 110 ALA A C 1
ATOM 907 O O . ALA A 1 110 ? 13.289 4.258 3.912 1 83.75 110 ALA A O 1
ATOM 908 N N . LEU A 1 111 ? 14.148 6.262 4.008 1 77.75 111 LEU A N 1
ATOM 909 C CA . LEU A 1 111 ? 13.367 6.703 2.861 1 77.75 111 LEU A CA 1
ATOM 910 C C . LEU A 1 111 ? 13.781 5.957 1.599 1 77.75 111 LEU A C 1
ATOM 912 O O . LEU A 1 111 ? 12.93 5.516 0.825 1 77.75 111 LEU A O 1
ATOM 916 N N . ILE A 1 112 ? 15.055 5.797 1.43 1 73.31 112 ILE A N 1
ATOM 917 C CA . ILE A 1 112 ? 15.586 5.113 0.254 1 73.31 112 ILE A CA 1
ATOM 918 C C . ILE A 1 112 ? 15.164 3.645 0.28 1 73.31 112 ILE A C 1
ATOM 920 O O . ILE A 1 112 ? 14.742 3.094 -0.741 1 73.31 112 ILE A O 1
ATOM 924 N N . LEU A 1 113 ? 15.266 3.086 1.413 1 78.75 113 LEU A N 1
ATOM 925 C CA . LEU A 1 113 ? 14.891 1.685 1.561 1 78.75 113 LEU A CA 1
ATOM 926 C C . LEU A 1 113 ? 13.406 1.488 1.263 1 78.75 113 LEU A C 1
ATOM 928 O O . LEU A 1 113 ? 13.016 0.474 0.68 1 78.75 113 LEU A O 1
ATOM 932 N N . ARG A 1 114 ? 12.586 2.385 1.63 1 75.31 114 ARG A N 1
ATOM 933 C CA . ARG A 1 114 ? 11.148 2.307 1.409 1 75.31 114 ARG A CA 1
ATOM 934 C C . ARG A 1 114 ? 10.812 2.396 -0.077 1 75.31 114 ARG A C 1
ATOM 936 O O . ARG A 1 114 ? 9.828 1.823 -0.532 1 75.31 114 ARG A O 1
ATOM 943 N N . MET A 1 115 ? 11.672 3.035 -0.733 1 68.5 115 MET A N 1
ATOM 944 C CA . MET A 1 115 ? 11.406 3.262 -2.152 1 68.5 115 MET A CA 1
ATOM 945 C C . MET A 1 115 ? 11.789 2.037 -2.977 1 68.5 115 MET A C 1
ATOM 947 O O . MET A 1 115 ? 11.367 1.901 -4.125 1 68.5 115 MET A O 1
ATOM 951 N N . PHE A 1 116 ? 12.57 1.228 -2.34 1 72.12 116 PHE A N 1
ATOM 952 C CA . PHE A 1 116 ? 12.891 -0.034 -2.996 1 72.12 116 PHE A CA 1
ATOM 953 C C . PHE A 1 116 ? 11.68 -0.963 -3.01 1 72.12 116 PHE A C 1
ATOM 955 O O . PHE A 1 116 ? 10.984 -1.092 -2.004 1 72.12 116 PHE A O 1
ATOM 962 N N . PRO A 1 117 ? 11.336 -1.465 -4.191 1 69.94 117 PRO A N 1
ATOM 963 C CA . PRO A 1 117 ? 10.195 -2.383 -4.254 1 69.94 117 PRO A CA 1
ATOM 964 C C . PRO A 1 117 ? 10.352 -3.586 -3.324 1 69.94 117 PRO A C 1
ATOM 966 O O . PRO A 1 117 ? 11.273 -4.387 -3.496 1 69.94 117 PRO A O 1
ATOM 969 N N . GLY A 1 118 ? 9.523 -3.668 -2.334 1 68.56 118 GLY A N 1
ATOM 970 C CA . GLY A 1 118 ? 9.594 -4.699 -1.311 1 68.56 118 GLY A CA 1
ATOM 971 C C . GLY A 1 118 ? 9.484 -6.105 -1.871 1 68.56 118 GLY A C 1
ATOM 972 O O . GLY A 1 118 ? 10.109 -7.031 -1.357 1 68.56 118 GLY A O 1
ATOM 973 N N . PHE A 1 119 ? 8.734 -6.176 -2.939 1 69.31 119 PHE A N 1
ATOM 974 C CA . PHE A 1 119 ? 8.523 -7.492 -3.533 1 69.31 119 PHE A CA 1
ATOM 975 C C . PHE A 1 119 ? 9.852 -8.102 -3.979 1 69.31 119 PHE A C 1
ATOM 977 O O . PHE A 1 119 ? 10.023 -9.32 -3.936 1 69.31 119 PHE A O 1
ATOM 984 N N . MET A 1 120 ? 10.773 -7.25 -4.262 1 67.75 120 MET A N 1
ATOM 985 C CA . MET A 1 120 ? 12.023 -7.727 -4.832 1 67.75 120 MET A CA 1
ATOM 986 C C . MET A 1 120 ? 12.938 -8.297 -3.75 1 67.75 120 MET A C 1
ATOM 988 O O . MET A 1 120 ? 13.797 -9.125 -4.031 1 67.75 120 MET A O 1
ATOM 992 N N . SER A 1 121 ? 12.68 -7.816 -2.539 1 76.06 121 SER A N 1
ATOM 993 C CA . SER A 1 121 ? 13.523 -8.273 -1.442 1 76.06 121 SER A CA 1
ATOM 994 C C . SER A 1 121 ? 12.867 -9.422 -0.68 1 76.06 121 SER A C 1
ATOM 996 O O . SER A 1 121 ? 13.43 -9.93 0.293 1 76.06 121 SER A O 1
ATOM 998 N N . ILE A 1 122 ? 11.75 -9.812 -1.189 1 81.56 122 ILE A N 1
ATOM 999 C CA . ILE A 1 122 ? 10.961 -10.766 -0.418 1 81.56 122 ILE A CA 1
ATOM 1000 C C . ILE A 1 122 ? 11.68 -12.117 -0.397 1 81.56 122 ILE A C 1
ATOM 1002 O O . ILE A 1 122 ? 11.633 -12.836 0.604 1 81.56 122 ILE A O 1
ATOM 1006 N N . VAL A 1 123 ? 12.328 -12.461 -1.473 1 79.62 123 VAL A N 1
ATOM 1007 C CA . VAL A 1 123 ? 13.039 -13.734 -1.547 1 79.62 123 VAL A CA 1
ATOM 1008 C C . VAL A 1 123 ? 14.18 -13.742 -0.532 1 79.62 123 VAL A C 1
ATOM 1010 O O . VAL A 1 123 ? 14.422 -14.758 0.126 1 79.62 123 VAL A O 1
ATOM 1013 N N . ALA A 1 124 ? 14.82 -12.625 -0.444 1 81.88 124 ALA A N 1
ATOM 1014 C CA . ALA A 1 124 ? 15.875 -12.492 0.556 1 81.88 124 ALA A CA 1
ATOM 1015 C C . ALA A 1 124 ? 15.32 -12.641 1.968 1 81.88 124 ALA A C 1
ATOM 1017 O O . ALA A 1 124 ? 15.914 -13.305 2.814 1 81.88 124 ALA A O 1
ATOM 1018 N N . VAL A 1 125 ? 14.234 -12.078 2.176 1 85.56 125 VAL A N 1
ATOM 1019 C CA . VAL A 1 125 ? 13.594 -12.156 3.484 1 85.56 125 VAL A CA 1
ATOM 1020 C C . VAL A 1 125 ? 13.234 -13.602 3.805 1 85.56 125 VAL A C 1
ATOM 1022 O O . VAL A 1 125 ? 13.414 -14.062 4.938 1 85.56 125 VAL A O 1
ATOM 1025 N N . TYR A 1 126 ? 12.789 -14.297 2.803 1 87.19 126 TYR A N 1
ATOM 1026 C CA . TYR A 1 126 ? 12.453 -15.703 3.002 1 87.19 126 TYR A CA 1
ATOM 1027 C C . TYR A 1 126 ? 13.68 -16.5 3.438 1 87.19 126 TYR A C 1
ATOM 1029 O O . TYR A 1 126 ? 13.594 -17.328 4.355 1 87.19 126 TYR A O 1
ATOM 1037 N N . HIS A 1 127 ? 14.766 -16.25 2.834 1 81.38 127 HIS A N 1
ATOM 1038 C CA . HIS A 1 127 ? 15.977 -16.984 3.16 1 81.38 127 HIS A CA 1
ATOM 1039 C C . HIS A 1 127 ? 16.469 -16.656 4.566 1 81.38 127 HIS A C 1
ATOM 1041 O O . HIS A 1 127 ? 16.953 -17.547 5.281 1 81.38 127 HIS A O 1
ATOM 1047 N N . ILE A 1 128 ? 16.297 -15.453 4.949 1 83.06 128 ILE A N 1
ATOM 1048 C CA . ILE A 1 128 ? 16.672 -15.055 6.301 1 83.06 128 ILE A CA 1
ATOM 1049 C C . ILE A 1 128 ? 15.766 -15.75 7.316 1 83.06 128 ILE A C 1
ATOM 1051 O O . ILE A 1 128 ? 16.25 -16.281 8.32 1 83.06 128 ILE A O 1
ATOM 1055 N N . LEU A 1 129 ? 14.508 -15.766 7.066 1 88.88 129 LEU A N 1
ATOM 1056 C CA . LEU A 1 129 ? 13.547 -16.406 7.953 1 88.88 129 LEU A CA 1
ATOM 1057 C C . LEU A 1 129 ? 13.812 -17.906 8.039 1 88.88 129 LEU A C 1
ATOM 1059 O O . LEU A 1 129 ? 13.688 -18.5 9.109 1 88.88 129 LEU A O 1
ATOM 1063 N N . LYS A 1 130 ? 14.094 -18.469 6.914 1 88 130 LYS A N 1
ATOM 1064 C CA . LYS A 1 130 ? 14.406 -19.906 6.875 1 88 130 LYS A CA 1
ATOM 1065 C C . LYS A 1 130 ? 15.641 -20.219 7.711 1 88 130 LYS A C 1
ATOM 1067 O O . LYS A 1 130 ? 15.664 -21.219 8.43 1 88 130 LYS A O 1
ATOM 1072 N N . ALA A 1 131 ? 16.625 -19.359 7.645 1 83.88 131 ALA A N 1
ATOM 1073 C CA . ALA A 1 131 ? 17.875 -19.547 8.383 1 83.88 131 ALA A CA 1
ATOM 1074 C C . ALA A 1 131 ? 17.625 -19.547 9.891 1 83.88 131 ALA A C 1
ATOM 1076 O O . ALA A 1 131 ? 18.328 -20.219 10.641 1 83.88 131 ALA A O 1
ATOM 1077 N N . VAL A 1 132 ? 16.594 -18.875 10.352 1 88.94 132 VAL A N 1
ATOM 1078 C CA . VAL A 1 132 ? 16.344 -18.797 11.789 1 88.94 132 VAL A CA 1
ATOM 1079 C C . VAL A 1 132 ? 15.18 -19.703 12.164 1 88.94 132 VAL A C 1
ATOM 1081 O O . VAL A 1 132 ? 14.688 -19.672 13.289 1 88.94 132 VAL A O 1
ATOM 1084 N N . GLY A 1 133 ? 14.625 -20.453 11.188 1 91.44 133 GLY A N 1
ATOM 1085 C CA . GLY A 1 133 ? 13.609 -21.453 11.438 1 91.44 133 GLY A CA 1
ATOM 1086 C C . GLY A 1 133 ? 12.211 -20.875 11.586 1 91.44 133 GLY A C 1
ATOM 1087 O O . GLY A 1 133 ? 11.359 -21.469 12.25 1 91.44 133 GLY A O 1
ATOM 1088 N N . LEU A 1 134 ? 11.992 -19.781 11.062 1 93.75 134 LEU A N 1
ATOM 1089 C CA . LEU A 1 134 ? 10.695 -19.125 11.227 1 93.75 134 LEU A CA 1
ATOM 1090 C C . LEU A 1 134 ? 9.898 -19.172 9.93 1 93.75 134 LEU A C 1
ATOM 1092 O O . LEU A 1 134 ? 8.758 -18.703 9.883 1 93.75 134 LEU A O 1
ATOM 1096 N N . ASP A 1 135 ? 10.414 -19.766 8.969 1 90.56 135 ASP A N 1
ATOM 1097 C CA . ASP A 1 135 ? 9.734 -19.766 7.676 1 90.56 135 ASP A CA 1
ATOM 1098 C C . ASP A 1 135 ? 8.391 -20.5 7.766 1 90.56 135 ASP A C 1
ATOM 1100 O O . ASP A 1 135 ? 8.195 -21.344 8.648 1 90.56 135 ASP A O 1
ATOM 1104 N N . GLN A 1 136 ? 7.438 -20.141 6.945 1 95.94 136 GLN A N 1
ATOM 1105 C CA . GLN A 1 136 ? 6.125 -20.75 6.742 1 95.94 136 GLN A CA 1
ATOM 1106 C C . GLN A 1 136 ? 5.301 -20.719 8.023 1 95.94 136 GLN A C 1
ATOM 1108 O O . GLN A 1 136 ? 4.605 -21.688 8.352 1 95.94 136 GLN A O 1
ATOM 1113 N N . SER A 1 137 ? 5.504 -19.609 8.781 1 96.75 137 SER A N 1
ATOM 1114 C CA . SER A 1 137 ? 4.758 -19.453 10.023 1 96.75 137 SER A CA 1
ATOM 1115 C C . SER A 1 137 ? 4.043 -18.109 10.062 1 96.75 137 SER A C 1
ATOM 1117 O O . SER A 1 137 ? 4.465 -17.156 9.398 1 96.75 137 SER A O 1
ATOM 1119 N N . LEU A 1 138 ? 2.977 -18.109 10.875 1 97.88 138 LEU A N 1
ATOM 1120 C CA . LEU A 1 138 ? 2.262 -16.859 11.062 1 97.88 138 LEU A CA 1
ATOM 1121 C C . LEU A 1 138 ? 3.131 -15.836 11.797 1 97.88 138 LEU A C 1
ATOM 1123 O O . LEU A 1 138 ? 3.039 -14.633 11.539 1 97.88 138 LEU A O 1
ATOM 1127 N N . ALA A 1 139 ? 3.965 -16.312 12.625 1 97.25 139 ALA A N 1
ATOM 1128 C CA . ALA A 1 139 ? 4.891 -15.445 13.344 1 97.25 139 ALA A CA 1
ATOM 1129 C C . ALA A 1 139 ? 5.824 -14.727 12.375 1 97.25 139 ALA A C 1
ATOM 1131 O O . ALA A 1 139 ? 6.16 -13.555 12.578 1 97.25 139 ALA A O 1
ATOM 1132 N N . ALA A 1 140 ? 6.234 -15.398 11.367 1 96.31 140 ALA A N 1
ATOM 1133 C CA . ALA A 1 140 ? 7.09 -14.789 10.352 1 96.31 140 ALA A CA 1
ATOM 1134 C C . ALA A 1 140 ? 6.395 -13.602 9.688 1 96.31 140 ALA A C 1
ATOM 1136 O O . ALA A 1 140 ? 7.012 -12.562 9.461 1 96.31 140 ALA A O 1
ATOM 1137 N N . LEU A 1 141 ? 5.078 -13.781 9.414 1 96.69 141 LEU A N 1
ATOM 1138 C CA . LEU A 1 141 ? 4.316 -12.703 8.805 1 96.69 141 LEU A CA 1
ATOM 1139 C C . LEU A 1 141 ? 4.246 -11.492 9.734 1 96.69 141 LEU A C 1
ATOM 1141 O O . LEU A 1 141 ? 4.477 -10.359 9.305 1 96.69 141 LEU A O 1
ATOM 1145 N N . VAL A 1 142 ? 3.998 -11.75 10.977 1 97.38 142 VAL A N 1
ATOM 1146 C CA . VAL A 1 142 ? 3.889 -10.672 11.953 1 97.38 142 VAL A CA 1
ATOM 1147 C C . VAL A 1 142 ? 5.215 -9.922 12.047 1 97.38 142 VAL A C 1
ATOM 1149 O O . VAL A 1 142 ? 5.242 -8.688 12.016 1 97.38 142 VAL A O 1
ATOM 1152 N N . ILE A 1 143 ? 6.254 -10.617 12.07 1 93.56 143 ILE A N 1
ATOM 1153 C CA . ILE A 1 143 ? 7.582 -10.039 12.234 1 93.56 143 ILE A CA 1
ATOM 1154 C C . ILE A 1 143 ? 7.941 -9.211 11.008 1 93.56 143 ILE A C 1
ATOM 1156 O O . ILE A 1 143 ? 8.438 -8.086 11.133 1 93.56 143 ILE A O 1
ATOM 1160 N N . VAL A 1 144 ? 7.68 -9.719 9.891 1 90.88 144 VAL A N 1
ATOM 1161 C CA . VAL A 1 144 ? 8.086 -9.047 8.664 1 90.88 144 VAL A CA 1
ATOM 1162 C C . VAL A 1 144 ? 7.219 -7.809 8.445 1 90.88 144 VAL A C 1
ATOM 1164 O O . VAL A 1 144 ? 7.73 -6.73 8.125 1 90.88 144 VAL A O 1
ATOM 1167 N N . TYR A 1 145 ? 5.879 -7.934 8.625 1 93.31 145 TYR A N 1
ATOM 1168 C CA . TYR A 1 145 ? 4.996 -6.781 8.477 1 93.31 145 TYR A CA 1
ATOM 1169 C C . TYR A 1 145 ? 5.371 -5.684 9.469 1 93.31 145 TYR A C 1
ATOM 1171 O O . TYR A 1 145 ? 5.402 -4.504 9.109 1 93.31 145 TYR A O 1
ATOM 1179 N N . SER A 1 146 ? 5.688 -6.062 10.625 1 93.5 146 SER A N 1
ATOM 1180 C CA . SER A 1 146 ? 5.988 -5.094 11.672 1 93.5 146 SER A CA 1
ATOM 1181 C C . SER A 1 146 ? 7.391 -4.52 11.508 1 93.5 146 SER A C 1
ATOM 1183 O O . SER A 1 146 ? 7.605 -3.322 11.719 1 93.5 146 SER A O 1
ATOM 1185 N N . GLY A 1 147 ? 8.281 -5.395 11.203 1 87.88 147 GLY A N 1
ATOM 1186 C CA . GLY A 1 147 ? 9.664 -4.965 11.055 1 87.88 147 GLY A CA 1
ATOM 1187 C C . GLY A 1 147 ? 9.852 -3.938 9.945 1 87.88 147 GLY A C 1
ATOM 1188 O O . GLY A 1 147 ? 10.68 -3.033 10.07 1 87.88 147 GLY A O 1
ATOM 1189 N N . GLY A 1 148 ? 9.086 -4.039 8.859 1 87.38 148 GLY A N 1
ATOM 1190 C CA . GLY A 1 148 ? 9.188 -3.111 7.75 1 87.38 148 GLY A CA 1
ATOM 1191 C C . GLY A 1 148 ? 8.367 -1.852 7.949 1 87.38 148 GLY A C 1
ATOM 1192 O O . GLY A 1 148 ? 8.547 -0.864 7.234 1 87.38 148 GLY A O 1
ATOM 1193 N N . ALA A 1 149 ? 7.555 -1.829 8.938 1 88.56 149 ALA A N 1
ATOM 1194 C CA . ALA A 1 149 ? 6.586 -0.755 9.133 1 88.56 149 ALA A CA 1
ATOM 1195 C C . ALA A 1 149 ? 7.281 0.559 9.477 1 88.56 149 ALA A C 1
ATOM 1197 O O . ALA A 1 149 ? 6.828 1.633 9.078 1 88.56 149 ALA A O 1
ATOM 1198 N N . ALA A 1 150 ? 8.391 0.43 10.117 1 86.19 150 ALA A N 1
ATOM 1199 C CA . ALA A 1 150 ? 9.078 1.632 10.57 1 86.19 150 ALA A CA 1
ATOM 1200 C C . ALA A 1 150 ? 9.586 2.459 9.391 1 86.19 150 ALA A C 1
ATOM 1202 O O . ALA A 1 150 ? 9.844 3.656 9.531 1 86.19 150 ALA A O 1
ATOM 1203 N N . LEU A 1 151 ? 9.688 1.857 8.289 1 87.44 151 LEU A N 1
ATOM 1204 C CA . LEU A 1 151 ? 10.117 2.568 7.094 1 87.44 151 LEU A CA 1
ATOM 1205 C C . LEU A 1 151 ? 9.039 3.531 6.613 1 87.44 151 LEU A C 1
ATOM 1207 O O . LEU A 1 151 ? 9.312 4.418 5.797 1 87.44 151 LEU A O 1
ATOM 1211 N N . GLU A 1 152 ? 7.848 3.385 7.164 1 86 152 GLU A N 1
ATOM 1212 C CA . GLU A 1 152 ? 6.727 4.242 6.793 1 86 152 GLU A CA 1
ATOM 1213 C C . GLU A 1 152 ? 6.582 5.414 7.762 1 86 152 GLU A C 1
ATOM 1215 O O . GLU A 1 152 ? 5.484 5.938 7.949 1 86 152 GLU A O 1
ATOM 1220 N N . TYR A 1 153 ? 7.645 5.906 8.25 1 89.25 153 TYR A N 1
ATOM 1221 C CA . TYR A 1 153 ? 7.633 6.895 9.32 1 89.25 153 TYR A CA 1
ATOM 1222 C C . TYR A 1 153 ? 7.234 8.266 8.789 1 89.25 153 TYR A C 1
ATOM 1224 O O . TYR A 1 153 ? 6.789 9.133 9.547 1 89.25 153 TYR A O 1
ATOM 1232 N N . LEU A 1 154 ? 7.344 8.492 7.57 1 81.88 154 LEU A N 1
ATOM 1233 C CA . LEU A 1 154 ? 7.348 9.828 6.988 1 81.88 154 LEU A CA 1
ATOM 1234 C C . LEU A 1 154 ? 6.027 10.539 7.258 1 81.88 154 LEU A C 1
ATOM 1236 O O . LEU A 1 154 ? 6.02 11.727 7.613 1 81.88 154 LEU A O 1
ATOM 1240 N N . ILE A 1 155 ? 5 9.805 7.164 1 81.12 155 ILE A N 1
ATOM 1241 C CA . ILE A 1 155 ? 3.688 10.43 7.289 1 81.12 155 ILE A CA 1
ATOM 1242 C C . ILE A 1 155 ? 3.449 10.844 8.742 1 81.12 155 ILE A C 1
ATOM 1244 O O . ILE A 1 155 ? 3.092 11.992 9.016 1 81.12 155 ILE A O 1
ATOM 1248 N N . ALA A 1 156 ? 3.65 9.945 9.547 1 88.38 156 ALA A N 1
ATOM 1249 C CA . ALA A 1 156 ? 3.453 10.234 10.969 1 88.38 156 ALA A CA 1
ATOM 1250 C C . ALA A 1 156 ? 4.426 11.312 11.445 1 88.38 156 ALA A C 1
ATOM 1252 O O . ALA A 1 156 ? 4.051 12.195 12.219 1 88.38 156 ALA A O 1
ATOM 1253 N N . LYS A 1 157 ? 5.625 11.211 10.992 1 89.81 157 LYS A N 1
ATOM 1254 C CA . LYS A 1 157 ? 6.605 12.234 11.336 1 89.81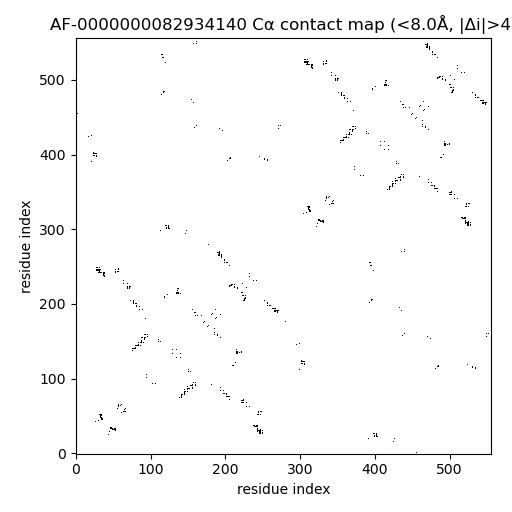 157 LYS A CA 1
ATOM 1255 C C . LYS A 1 157 ? 6.152 13.617 10.859 1 89.81 157 LYS A C 1
ATOM 1257 O O . LYS A 1 157 ? 6.27 14.602 11.586 1 89.81 157 LYS A O 1
ATOM 1262 N N . GLY A 1 158 ? 5.684 13.672 9.641 1 81.94 158 GLY A N 1
ATOM 1263 C CA . GLY A 1 158 ? 5.164 14.93 9.117 1 81.94 158 GLY A CA 1
ATOM 1264 C C . GLY A 1 158 ? 4.023 15.492 9.945 1 81.94 158 GLY A C 1
ATOM 1265 O O . GLY A 1 158 ? 3.953 16.703 10.172 1 81.94 158 GLY A O 1
ATOM 1266 N N . PHE A 1 159 ? 3.164 14.633 10.359 1 82.31 159 PHE A N 1
ATOM 1267 C CA . PHE A 1 159 ? 2.064 15.047 11.219 1 82.31 159 PHE A CA 1
ATOM 1268 C C . PHE A 1 159 ? 2.588 15.578 12.547 1 82.31 159 PHE A C 1
ATOM 1270 O O . PHE A 1 159 ? 2.156 16.625 13.016 1 82.31 159 PHE A O 1
ATOM 1277 N N . PHE A 1 160 ? 3.559 14.922 13.156 1 88.56 160 PHE A N 1
ATOM 1278 C CA . PHE A 1 160 ? 4.137 15.336 14.43 1 88.56 160 PHE A CA 1
ATOM 1279 C C . PHE A 1 160 ? 4.805 16.703 14.305 1 88.56 160 PHE A C 1
ATOM 1281 O O . PHE A 1 160 ? 4.781 17.5 15.242 1 88.56 160 PHE A O 1
ATOM 1288 N N . ASP A 1 161 ? 5.305 16.891 13.188 1 84.44 161 ASP A N 1
ATOM 1289 C CA . ASP A 1 161 ? 6 18.156 12.945 1 84.44 161 ASP A CA 1
ATOM 1290 C C . ASP A 1 161 ? 5.027 19.328 12.984 1 84.44 161 ASP A C 1
ATOM 1292 O O . ASP A 1 161 ? 5.438 20.469 13.203 1 84.44 161 ASP A O 1
ATOM 1296 N N . THR A 1 162 ? 3.787 19.078 12.703 1 77.5 162 THR A N 1
ATOM 1297 C CA . THR A 1 162 ? 2.799 20.156 12.688 1 77.5 162 THR A CA 1
ATOM 1298 C C . THR A 1 162 ? 2.377 20.516 14.109 1 77.5 162 THR A C 1
ATOM 1300 O O . THR A 1 162 ? 1.771 21.578 14.328 1 77.5 162 THR A O 1
ATOM 1303 N N . ILE A 1 163 ? 2.666 19.703 15.07 1 83 163 ILE A N 1
ATOM 1304 C CA . ILE A 1 163 ? 2.355 19.984 16.469 1 83 163 ILE A CA 1
ATOM 1305 C C . ILE A 1 163 ? 3.408 20.922 17.062 1 83 163 ILE A C 1
ATOM 1307 O O . ILE A 1 163 ? 4.605 20.641 17 1 83 163 ILE A O 1
ATOM 1311 N N . PRO A 1 164 ? 3 22.078 17.578 1 88.12 164 PRO A N 1
ATOM 1312 C CA . PRO A 1 164 ? 3.965 23.031 18.125 1 88.12 164 PRO A CA 1
ATOM 1313 C C . PRO A 1 164 ? 4.898 22.422 19.156 1 88.12 164 PRO A C 1
ATOM 1315 O O . PRO A 1 164 ? 4.434 21.766 20.094 1 88.12 164 PRO A O 1
ATOM 1318 N N . LYS A 1 165 ? 6.121 22.688 19.016 1 90.69 165 LYS A N 1
ATOM 1319 C CA . LYS A 1 165 ? 7.141 22.172 19.938 1 90.69 165 LYS A CA 1
ATOM 1320 C C . LYS A 1 165 ? 7 22.797 21.312 1 90.69 165 LYS A C 1
ATOM 1322 O O . LYS A 1 165 ? 7.48 22.234 22.312 1 90.69 165 LYS A O 1
ATOM 1327 N N . ALA A 1 166 ? 6.328 23.953 21.297 1 92.75 166 ALA A N 1
ATOM 1328 C CA . ALA A 1 166 ? 6.109 24.641 22.562 1 92.75 166 ALA A CA 1
ATOM 1329 C C . ALA A 1 166 ? 5.344 23.766 23.547 1 92.75 166 ALA A C 1
ATOM 1331 O O . ALA A 1 166 ? 5.551 23.875 24.766 1 92.75 166 ALA A O 1
ATOM 1332 N N . LEU A 1 167 ? 4.539 22.906 23.016 1 91.06 167 LEU A N 1
ATOM 1333 C CA . LEU A 1 167 ? 3.777 22 23.875 1 91.06 167 LEU A CA 1
ATOM 1334 C C . LEU A 1 167 ? 4.691 21 24.547 1 91.06 167 LEU A C 1
ATOM 1336 O O . LEU A 1 167 ? 4.52 20.688 25.734 1 91.06 167 LEU A O 1
ATOM 1340 N N . ASP A 1 168 ? 5.613 20.516 23.781 1 91.38 168 ASP A N 1
ATOM 1341 C CA . ASP A 1 168 ? 6.602 19.594 24.328 1 91.38 168 ASP A CA 1
ATOM 1342 C C . ASP A 1 168 ? 7.445 20.281 25.406 1 91.38 168 ASP A C 1
ATOM 1344 O O . ASP A 1 168 ? 7.668 19.719 26.484 1 91.38 168 ASP A O 1
ATOM 1348 N N . GLU A 1 169 ? 7.914 21.438 25.094 1 92.69 169 GLU A N 1
ATOM 1349 C CA . GLU A 1 169 ? 8.773 22.203 26 1 92.69 169 GLU A CA 1
ATOM 1350 C C . GLU A 1 169 ? 8.047 22.531 27.312 1 92.69 169 GLU A C 1
ATOM 1352 O O . GLU A 1 169 ? 8.641 22.438 28.391 1 92.69 169 GLU A O 1
ATOM 1357 N N . ALA A 1 170 ? 6.812 22.891 27.156 1 94.44 170 ALA A N 1
ATOM 1358 C CA . ALA A 1 170 ? 6.016 23.203 28.344 1 94.44 170 ALA A CA 1
ATOM 1359 C C . ALA A 1 170 ? 5.875 21.984 29.25 1 94.44 170 ALA A C 1
ATOM 1361 O O . ALA A 1 170 ? 5.992 22.078 30.469 1 94.44 170 ALA A O 1
ATOM 1362 N N . ALA A 1 171 ? 5.668 20.859 28.688 1 93.5 171 ALA A N 1
ATOM 1363 C CA . ALA A 1 171 ? 5.527 19.641 29.453 1 93.5 171 ALA A CA 1
ATOM 1364 C C . ALA A 1 171 ? 6.84 19.25 30.141 1 93.5 171 ALA A C 1
ATOM 1366 O O . ALA A 1 171 ? 6.848 18.797 31.281 1 93.5 171 ALA A O 1
ATOM 1367 N N . ILE A 1 172 ? 7.906 19.469 29.453 1 91.62 172 ILE A N 1
ATOM 1368 C CA . ILE A 1 172 ? 9.227 19.156 30 1 91.62 172 ILE A CA 1
ATOM 1369 C C . ILE A 1 172 ? 9.555 20.094 31.141 1 91.62 172 ILE A C 1
ATOM 1371 O O . ILE A 1 172 ? 10.109 19.672 32.156 1 91.62 172 ILE A O 1
ATOM 1375 N N . ILE A 1 173 ? 9.227 21.312 30.984 1 94.31 173 ILE A N 1
ATOM 1376 C CA . ILE A 1 173 ? 9.422 22.297 32.031 1 94.31 173 ILE A CA 1
ATOM 1377 C C . ILE A 1 173 ? 8.625 21.875 33.281 1 94.31 173 ILE A C 1
ATOM 1379 O O . ILE A 1 173 ? 9.078 22.062 34.406 1 94.31 173 ILE A O 1
ATOM 1383 N N . ASP A 1 174 ? 7.457 21.234 33.094 1 94.56 174 ASP A N 1
ATOM 1384 C CA . ASP A 1 174 ? 6.609 20.766 34.188 1 94.56 174 ASP A CA 1
ATOM 1385 C C . ASP A 1 174 ? 7.145 19.453 34.75 1 94.56 174 ASP A C 1
ATOM 1387 O O . ASP A 1 174 ? 6.555 18.875 35.688 1 94.56 174 ASP A O 1
ATOM 1391 N N . GLY A 1 175 ? 8.227 18.906 34.156 1 92.25 175 GLY A N 1
ATOM 1392 C CA . GLY A 1 175 ? 8.891 17.75 34.75 1 92.25 175 GLY A CA 1
ATOM 1393 C C . GLY A 1 175 ? 8.648 16.469 33.969 1 92.25 175 GLY A C 1
ATOM 1394 O O . GLY A 1 175 ? 9.094 15.391 34.375 1 92.25 175 GLY A O 1
ATOM 1395 N N . ALA A 1 176 ? 7.965 16.609 32.844 1 91.25 176 ALA A N 1
ATOM 1396 C CA . ALA A 1 176 ? 7.668 15.414 32.062 1 91.25 176 ALA A CA 1
ATOM 1397 C C . ALA A 1 176 ? 8.914 14.906 31.344 1 91.25 176 ALA A C 1
ATOM 1399 O O . ALA A 1 176 ? 9.75 15.695 30.891 1 91.25 176 ALA A O 1
ATOM 1400 N N . THR A 1 177 ? 9.008 13.539 31.312 1 88.38 177 THR A N 1
ATOM 1401 C CA . THR A 1 177 ? 10.047 12.922 30.5 1 88.38 177 THR A CA 1
ATOM 1402 C C . THR A 1 177 ? 9.648 12.898 29.031 1 88.38 177 THR A C 1
ATOM 1404 O O . THR A 1 177 ? 8.484 13.141 28.703 1 88.38 177 THR A O 1
ATOM 1407 N N . GLN A 1 178 ? 10.578 12.578 28.156 1 84.88 178 GLN A N 1
ATOM 1408 C CA . GLN A 1 178 ? 10.297 12.523 26.734 1 84.88 178 GLN A CA 1
ATOM 1409 C C . GLN A 1 178 ? 9.258 11.453 26.422 1 84.88 178 GLN A C 1
ATOM 1411 O O . GLN A 1 178 ? 8.398 11.648 25.547 1 84.88 178 GLN A O 1
ATOM 1416 N N . SER A 1 179 ? 9.414 10.359 27.062 1 86.94 179 SER A N 1
ATOM 1417 C CA . SER A 1 179 ? 8.445 9.289 26.875 1 86.94 179 SER A CA 1
ATOM 1418 C C . SER A 1 179 ? 7.051 9.727 27.328 1 86.94 179 SER A C 1
ATOM 1420 O O . SER A 1 179 ? 6.055 9.398 26.672 1 86.94 179 SER A O 1
ATOM 1422 N N . GLN A 1 180 ? 6.988 10.461 28.422 1 90.44 180 GLN A N 1
ATOM 1423 C CA . GLN A 1 180 ? 5.707 10.977 28.891 1 90.44 180 GLN A CA 1
ATOM 1424 C C . GLN A 1 180 ? 5.121 11.992 27.922 1 90.44 180 GLN A C 1
ATOM 1426 O O . GLN A 1 180 ? 3.908 12.016 27.703 1 90.44 180 GLN A O 1
ATOM 1431 N N . VAL A 1 181 ? 6.016 12.781 27.359 1 92.31 181 VAL A N 1
ATOM 1432 C CA . VAL A 1 181 ? 5.562 13.758 26.375 1 92.31 181 VAL A CA 1
ATOM 1433 C C . VAL A 1 181 ? 4.969 13.031 25.156 1 92.31 181 VAL A C 1
ATOM 1435 O O . VAL A 1 181 ? 3.902 13.406 24.672 1 92.31 181 VAL A O 1
ATOM 1438 N N . PHE A 1 182 ? 5.605 11.938 24.75 1 93.06 182 PHE A N 1
ATOM 1439 C CA . PHE A 1 182 ? 5.133 11.148 23.625 1 93.06 182 PHE A CA 1
ATOM 1440 C C . PHE A 1 182 ? 3.762 10.555 23.922 1 93.06 182 PHE A C 1
ATOM 144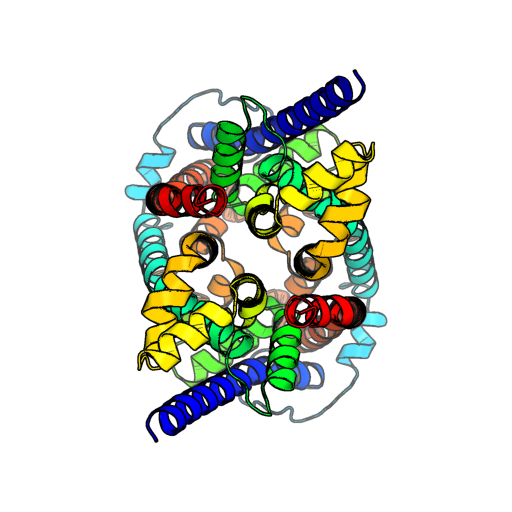2 O O . PHE A 1 182 ? 2.818 10.742 23.141 1 93.06 182 PHE A O 1
ATOM 1449 N N . TRP A 1 183 ? 3.58 9.953 25.062 1 92.88 183 TRP A N 1
ATOM 1450 C CA . TRP A 1 183 ? 2.385 9.172 25.359 1 92.88 183 TRP A CA 1
ATOM 1451 C C . TRP A 1 183 ? 1.244 10.078 25.812 1 92.88 183 TRP A C 1
ATOM 1453 O O . TRP A 1 183 ? 0.073 9.789 25.547 1 92.88 183 TRP A O 1
ATOM 1463 N N . GLN A 1 184 ? 1.549 11.234 26.422 1 93.94 184 GLN A N 1
ATOM 1464 C CA . GLN A 1 184 ? 0.506 11.992 27.094 1 93.94 184 GLN A CA 1
ATOM 1465 C C . GLN A 1 184 ? 0.236 13.312 26.391 1 93.94 184 GLN A C 1
ATOM 1467 O O . GLN A 1 184 ? -0.785 13.961 26.625 1 93.94 184 GLN A O 1
ATOM 1472 N N . VAL A 1 185 ? 1.121 13.742 25.531 1 93.5 185 VAL A N 1
ATOM 1473 C CA . VAL A 1 185 ? 0.934 15.023 24.859 1 93.5 185 VAL A CA 1
ATOM 1474 C C . VAL A 1 185 ? 0.83 14.82 23.359 1 93.5 185 VAL A C 1
ATOM 1476 O O . VAL A 1 185 ? -0.239 15 22.766 1 93.5 185 VAL A O 1
ATOM 1479 N N . THR A 1 186 ? 1.865 14.219 22.781 1 93 186 THR A N 1
ATOM 1480 C CA . THR A 1 186 ? 1.958 14.125 21.328 1 93 186 THR A CA 1
ATOM 1481 C C . THR A 1 186 ? 0.916 13.156 20.781 1 93 186 THR A C 1
ATOM 1483 O O . THR A 1 186 ? 0.164 13.5 19.859 1 93 186 THR A O 1
ATOM 1486 N N . LEU A 1 187 ? 0.805 12 21.328 1 92.94 187 LEU A N 1
ATOM 1487 C CA . LEU A 1 187 ? -0.063 10.953 20.797 1 92.94 187 LEU A CA 1
ATOM 1488 C C . LEU A 1 187 ? -1.531 11.352 20.922 1 92.94 187 LEU A C 1
ATOM 1490 O O . LEU A 1 187 ? -2.305 11.203 19.984 1 92.94 187 LEU A O 1
ATOM 1494 N N . PRO A 1 188 ? -1.909 11.867 22.078 1 91 188 PRO A N 1
ATOM 1495 C CA . PRO A 1 188 ? -3.309 12.289 22.203 1 91 188 PRO A CA 1
ATOM 1496 C C . PRO A 1 188 ? -3.684 13.391 21.203 1 91 188 PRO A C 1
ATOM 1498 O O . PRO A 1 188 ? -4.84 13.477 20.797 1 91 188 PRO A O 1
ATOM 1501 N N . LEU A 1 189 ? -2.717 14.188 20.828 1 86.31 189 LEU A N 1
ATOM 1502 C CA . LEU A 1 189 ? -2.967 15.266 19.875 1 86.31 189 LEU A CA 1
ATOM 1503 C C . LEU A 1 189 ? -2.887 14.758 18.438 1 86.31 189 LEU A C 1
ATOM 1505 O O . LEU A 1 189 ? -3.137 15.508 17.5 1 86.31 189 LEU A O 1
ATOM 1509 N N . SER A 1 190 ? -2.568 13.492 18.297 1 87.69 190 SER A N 1
ATOM 1510 C CA . SER A 1 190 ? -2.301 12.938 16.969 1 87.69 190 SER A CA 1
ATOM 1511 C C . SER A 1 190 ? -3.307 11.852 16.609 1 87.69 190 SER A C 1
ATOM 1513 O O . SER A 1 190 ? -2.965 10.875 15.938 1 87.69 190 SER A O 1
ATOM 1515 N N . LYS A 1 191 ? -4.48 11.93 17.016 1 85.69 191 LYS A N 1
ATOM 1516 C CA . LYS A 1 191 ? -5.504 10.898 16.828 1 85.69 191 LYS A CA 1
ATOM 1517 C C . LYS A 1 191 ? -5.699 10.586 15.344 1 85.69 191 LYS A C 1
ATOM 1519 O O . LYS A 1 191 ? -5.797 9.414 14.969 1 85.69 191 LYS A O 1
ATOM 1524 N N . PRO A 1 192 ? -5.691 11.57 14.484 1 79.69 192 PRO A N 1
ATOM 1525 C CA . PRO A 1 192 ? -5.906 11.25 13.07 1 79.69 192 PRO A CA 1
ATOM 1526 C C . PRO A 1 192 ? -4.809 10.367 12.484 1 79.69 192 PRO A C 1
ATOM 1528 O O . PRO A 1 192 ? -5.102 9.406 11.766 1 79.69 192 PRO A O 1
ATOM 1531 N N . ILE A 1 193 ? -3.555 10.727 12.812 1 85.62 193 ILE A N 1
ATOM 1532 C CA . ILE A 1 193 ? -2.457 9.961 12.227 1 85.62 193 ILE A CA 1
ATOM 1533 C C . ILE A 1 193 ? -2.365 8.594 12.914 1 85.62 193 ILE A C 1
ATOM 1535 O O . ILE A 1 193 ? -1.964 7.609 12.289 1 85.62 193 ILE A O 1
ATOM 1539 N N . VAL A 1 194 ? -2.754 8.523 14.219 1 91.19 194 VAL A N 1
ATOM 1540 C CA . VAL A 1 194 ? -2.803 7.242 14.914 1 91.19 194 VAL A CA 1
ATOM 1541 C C . VAL A 1 194 ? -3.85 6.34 14.258 1 91.19 194 VAL A C 1
ATOM 1543 O O . VAL A 1 194 ? -3.578 5.176 13.969 1 91.19 194 VAL A O 1
ATOM 1546 N N . THR A 1 195 ? -5.008 6.902 14.008 1 86.75 195 THR A N 1
ATOM 1547 C CA . THR A 1 195 ? -6.09 6.156 13.375 1 86.75 195 THR A CA 1
ATOM 1548 C C . THR A 1 195 ? -5.668 5.668 11.992 1 86.75 195 THR A C 1
ATOM 1550 O O . THR A 1 195 ? -5.883 4.504 11.648 1 86.75 195 THR A O 1
ATOM 1553 N N . TYR A 1 196 ? -5.109 6.539 11.242 1 83.88 196 TYR A N 1
ATOM 1554 C CA . TYR A 1 196 ? -4.645 6.172 9.906 1 83.88 196 TYR A CA 1
ATOM 1555 C C . TYR A 1 196 ? -3.646 5.023 9.977 1 83.88 196 TYR A C 1
ATOM 1557 O O . TYR A 1 196 ? -3.727 4.074 9.188 1 83.88 196 TYR A O 1
ATOM 1565 N N . THR A 1 197 ? -2.674 5.176 10.898 1 91.19 197 THR A N 1
ATOM 1566 C CA . THR A 1 197 ? -1.621 4.176 11.031 1 91.19 197 THR A CA 1
ATOM 1567 C C . THR A 1 197 ? -2.203 2.828 11.445 1 91.19 197 THR A C 1
ATOM 1569 O O . THR A 1 197 ? -1.822 1.787 10.906 1 91.19 197 THR A O 1
ATOM 1572 N N . VAL A 1 198 ? -3.102 2.877 12.375 1 93.38 198 VAL A N 1
ATOM 1573 C CA . VAL A 1 198 ? -3.75 1.657 12.844 1 93.38 198 VAL A CA 1
ATOM 1574 C C . VAL A 1 198 ? -4.516 1 11.695 1 93.38 198 VAL A C 1
ATOM 1576 O O . VAL A 1 198 ? -4.371 -0.201 11.453 1 93.38 198 VAL A O 1
ATOM 1579 N N . LEU A 1 199 ? -5.262 1.755 11 1 88.06 199 LEU A N 1
ATOM 1580 C CA . LEU A 1 199 ? -6.105 1.219 9.938 1 88.06 199 LEU A CA 1
ATOM 1581 C C . LEU A 1 199 ? -5.258 0.628 8.812 1 88.06 199 LEU A C 1
ATOM 1583 O O . LEU A 1 199 ? -5.52 -0.487 8.352 1 88.06 199 LEU A O 1
ATOM 1587 N N . THR A 1 200 ? -4.293 1.341 8.406 1 88.44 200 THR A N 1
ATOM 1588 C CA . THR A 1 200 ? -3.469 0.878 7.297 1 88.44 200 THR A CA 1
ATOM 1589 C C . THR A 1 200 ? -2.674 -0.363 7.691 1 88.44 200 THR A C 1
ATOM 1591 O O . THR A 1 200 ? -2.508 -1.282 6.891 1 88.44 200 THR A O 1
ATOM 1594 N N . SER A 1 201 ? -2.201 -0.387 8.914 1 94.44 201 SER A N 1
ATOM 1595 C CA . SER A 1 201 ? -1.461 -1.551 9.391 1 94.44 201 SER A CA 1
ATOM 1596 C C . SER A 1 201 ? -2.369 -2.77 9.516 1 94.44 201 SER A C 1
ATOM 1598 O O . SER A 1 201 ? -1.934 -3.9 9.297 1 94.44 201 SER A O 1
ATOM 1600 N N . PHE A 1 202 ? -3.586 -2.545 9.898 1 94.88 202 PHE A N 1
ATOM 1601 C CA . PHE A 1 202 ? -4.531 -3.645 10.047 1 94.88 202 PHE A CA 1
ATOM 1602 C C . PHE A 1 202 ? -4.926 -4.215 8.695 1 94.88 202 PHE A C 1
ATOM 1604 O O . PHE A 1 202 ? -5.129 -5.422 8.555 1 94.88 202 PHE A O 1
ATOM 1611 N N . ILE A 1 203 ? -4.996 -3.422 7.664 1 91.19 203 ILE A N 1
ATOM 1612 C CA . ILE A 1 203 ? -5.488 -3.799 6.344 1 91.19 203 ILE A CA 1
ATOM 1613 C C . ILE A 1 203 ? -4.418 -4.59 5.602 1 91.19 203 ILE A C 1
ATOM 1615 O O . ILE A 1 203 ? -4.73 -5.504 4.832 1 91.19 203 ILE A O 1
ATOM 1619 N N . ALA A 1 204 ? -3.191 -4.395 5.848 1 91.19 204 ALA A N 1
ATOM 1620 C CA . ALA A 1 204 ? -2.07 -4.863 5.039 1 91.19 204 ALA A CA 1
ATOM 1621 C C . ALA A 1 204 ? -2.109 -6.379 4.875 1 91.19 204 ALA A C 1
ATOM 1623 O O . ALA A 1 204 ? -2.078 -6.887 3.75 1 91.19 204 ALA A O 1
ATOM 1624 N N . PRO A 1 205 ? -2.314 -7.141 5.922 1 94.5 205 PRO A N 1
ATOM 1625 C CA . PRO A 1 205 ? -2.299 -8.594 5.762 1 94.5 205 PRO A CA 1
ATOM 1626 C C . PRO A 1 205 ? -3.506 -9.117 4.984 1 94.5 205 PRO A C 1
ATOM 1628 O O . PRO A 1 205 ? -3.453 -10.211 4.418 1 94.5 205 PRO A O 1
ATOM 1631 N N . TRP A 1 206 ? -4.551 -8.367 4.977 1 92.5 206 TRP A N 1
ATOM 1632 C CA . TRP A 1 206 ? -5.781 -8.812 4.324 1 92.5 206 TRP A CA 1
ATOM 1633 C C . TRP A 1 206 ? -5.641 -8.75 2.807 1 92.5 206 TRP A C 1
ATOM 1635 O O . TRP A 1 206 ? -6.375 -9.43 2.084 1 92.5 206 TRP A O 1
ATOM 1645 N N . ILE A 1 207 ? -4.676 -7.992 2.344 1 86.5 207 ILE A N 1
ATOM 1646 C CA . ILE A 1 207 ? -4.637 -7.754 0.904 1 86.5 207 ILE A CA 1
ATOM 1647 C C . ILE A 1 207 ? -3.33 -8.297 0.329 1 86.5 207 ILE A C 1
ATOM 1649 O O . ILE A 1 207 ? -3.109 -8.25 -0.883 1 86.5 207 ILE A O 1
ATOM 1653 N N . ASP A 1 208 ? -2.516 -8.805 1.173 1 87.56 208 ASP A N 1
ATOM 1654 C CA . ASP A 1 208 ? -1.187 -9.211 0.727 1 87.56 208 ASP A CA 1
ATOM 1655 C C . ASP A 1 208 ? -1.163 -10.68 0.331 1 87.56 208 ASP A C 1
ATOM 1657 O O . ASP A 1 208 ? -1.172 -11.562 1.193 1 87.56 208 ASP A O 1
ATOM 1661 N N . PHE A 1 209 ? -1.081 -10.977 -0.858 1 85.44 209 PHE A N 1
ATOM 1662 C CA . PHE A 1 209 ? -0.929 -12.359 -1.297 1 85.44 209 PHE A CA 1
ATOM 1663 C C . PHE A 1 209 ? 0.5 -12.625 -1.75 1 85.44 209 PHE A C 1
ATOM 1665 O O . PHE A 1 209 ? 0.955 -13.773 -1.739 1 85.44 209 PHE A O 1
ATOM 1672 N N . ILE A 1 210 ? 1.204 -11.57 -2.137 1 80.25 210 ILE A N 1
ATOM 1673 C CA . ILE A 1 210 ? 2.527 -11.75 -2.725 1 80.25 210 ILE A CA 1
ATOM 1674 C C . ILE A 1 210 ? 3.516 -12.188 -1.647 1 80.25 210 ILE A C 1
ATOM 1676 O O . ILE A 1 210 ? 4.145 -13.242 -1.768 1 80.25 210 ILE A O 1
ATOM 1680 N N . PHE A 1 211 ? 3.568 -11.406 -0.656 1 84.88 211 PHE A N 1
ATOM 1681 C CA . PHE A 1 211 ? 4.504 -11.703 0.421 1 84.88 211 PHE A CA 1
ATOM 1682 C C . PHE A 1 211 ? 4.191 -13.055 1.053 1 84.88 211 PHE A C 1
ATOM 1684 O O . PHE A 1 211 ? 5.098 -13.844 1.317 1 84.88 211 PHE A O 1
ATOM 1691 N N . VAL A 1 212 ? 2.955 -13.258 1.222 1 91.25 212 VAL A N 1
ATOM 1692 C CA . VAL A 1 212 ? 2.531 -14.484 1.894 1 91.25 212 VAL A CA 1
ATOM 1693 C C . VAL A 1 212 ? 2.855 -15.688 1.02 1 91.25 212 VAL A C 1
ATOM 1695 O O . VAL A 1 212 ? 3.268 -16.734 1.525 1 91.25 212 VAL A O 1
ATOM 1698 N N . SER A 1 213 ? 2.693 -15.602 -0.25 1 88.56 213 SER A N 1
ATOM 1699 C CA . SER A 1 213 ? 2.957 -16.719 -1.159 1 88.56 213 SER A CA 1
ATOM 1700 C C . SER A 1 213 ? 4.422 -17.125 -1.111 1 88.56 213 SER A C 1
ATOM 1702 O O . SER A 1 213 ? 4.738 -18.312 -1.198 1 88.56 213 SER A O 1
ATOM 1704 N N . VAL A 1 214 ? 5.301 -16.172 -0.914 1 84.69 214 VAL A N 1
ATOM 1705 C CA . VAL A 1 214 ? 6.73 -16.469 -0.906 1 84.69 214 VAL A CA 1
ATOM 1706 C C . VAL A 1 214 ? 7.141 -17.031 0.456 1 84.69 214 VAL A C 1
ATOM 1708 O O . VAL A 1 214 ? 7.98 -17.922 0.539 1 84.69 214 VAL A O 1
ATOM 1711 N N . ILE A 1 215 ? 6.504 -16.562 1.449 1 90.62 215 ILE A N 1
ATOM 1712 C CA . ILE A 1 215 ? 6.914 -16.922 2.801 1 90.62 215 ILE A CA 1
ATOM 1713 C C . ILE A 1 215 ? 6.301 -18.281 3.182 1 90.62 215 ILE A C 1
ATOM 1715 O O . ILE A 1 215 ? 6.953 -19.109 3.82 1 90.62 215 ILE A O 1
ATOM 1719 N N . MET A 1 216 ? 5.051 -18.453 2.752 1 93.44 216 MET A N 1
ATOM 1720 C CA . MET A 1 216 ? 4.332 -19.641 3.199 1 93.44 216 MET A CA 1
ATOM 1721 C C . MET A 1 216 ? 4.602 -20.812 2.27 1 93.44 216 MET A C 1
ATOM 1723 O O . MET A 1 216 ? 4.5 -21.969 2.684 1 93.44 216 MET A O 1
ATOM 1727 N N . LYS A 1 217 ? 4.848 -20.531 0.999 1 88.25 217 LYS A N 1
ATOM 1728 C CA . LYS A 1 217 ? 5.09 -21.578 0.004 1 88.25 217 LYS A CA 1
ATOM 1729 C C . LYS A 1 217 ? 3.967 -22.609 0.008 1 88.25 217 LYS A C 1
ATOM 1731 O O . LYS A 1 217 ? 2.801 -22.266 -0.196 1 88.25 217 LYS A O 1
ATOM 1736 N N . ASP A 1 218 ? 4.246 -23.891 0.563 1 89.38 218 ASP A N 1
ATOM 1737 C CA . ASP A 1 218 ? 3.262 -24.953 0.423 1 89.38 218 ASP A CA 1
ATOM 1738 C C . ASP A 1 218 ? 2.557 -25.234 1.75 1 89.38 218 ASP A C 1
ATOM 1740 O O . ASP A 1 218 ? 1.795 -26.188 1.866 1 89.38 218 ASP A O 1
ATOM 1744 N N . ASN A 1 219 ? 2.816 -24.391 2.727 1 94.94 219 ASN A N 1
ATOM 1745 C CA . ASN A 1 219 ? 2.113 -24.594 3.99 1 94.94 219 ASN A CA 1
ATOM 1746 C C . ASN A 1 219 ? 0.684 -24.062 3.926 1 94.94 219 ASN A C 1
ATOM 1748 O O . ASN A 1 219 ? 0.389 -23 4.461 1 94.94 219 ASN A O 1
ATOM 1752 N N . TYR A 1 220 ? -0.156 -24.875 3.498 1 94.12 220 TYR A N 1
ATOM 1753 C CA . TYR A 1 220 ? -1.547 -24.562 3.193 1 94.12 220 TYR A CA 1
ATOM 1754 C C . TYR A 1 220 ? -2.293 -24.109 4.449 1 94.12 220 TYR A C 1
ATOM 1756 O O . TYR A 1 220 ? -3.102 -23.188 4.402 1 94.12 220 TYR A O 1
ATOM 1764 N N . GLN A 1 221 ? -1.976 -24.703 5.512 1 95.25 221 GLN A N 1
ATOM 1765 C CA . GLN A 1 221 ? -2.691 -24.453 6.758 1 95.25 221 GLN A CA 1
ATOM 1766 C C . GLN A 1 221 ? -2.385 -23.047 7.285 1 95.25 221 GLN A C 1
ATOM 1768 O O . GLN A 1 221 ? -3.195 -22.453 8 1 95.25 221 GLN A O 1
ATOM 1773 N N . ASN A 1 222 ? -1.252 -22.453 6.863 1 96.94 222 ASN A N 1
ATOM 1774 C CA . ASN A 1 222 ? -0.848 -21.156 7.371 1 96.94 222 ASN A CA 1
ATOM 1775 C C . ASN A 1 222 ? -1.087 -20.047 6.34 1 96.94 222 ASN A C 1
ATOM 1777 O O . ASN A 1 222 ? -0.624 -18.922 6.516 1 96.94 222 ASN A O 1
ATOM 1781 N N . TYR A 1 223 ? -1.857 -20.391 5.355 1 96.75 223 TYR A N 1
ATOM 1782 C CA . TYR A 1 223 ? -2.213 -19.359 4.387 1 96.75 223 TYR A CA 1
ATOM 1783 C C . TYR A 1 223 ? -3.045 -18.266 5.039 1 96.75 223 TYR A C 1
ATOM 1785 O O . TYR A 1 223 ? -3.752 -18.516 6.02 1 96.75 223 TYR A O 1
ATOM 1793 N N . THR A 1 224 ? -2.828 -17.094 4.52 1 96.88 224 THR A N 1
ATOM 1794 C CA . THR A 1 224 ? -3.787 -16.031 4.809 1 96.88 224 THR A CA 1
ATOM 1795 C C . THR A 1 224 ? -4.898 -16.016 3.766 1 96.88 224 THR A C 1
ATOM 1797 O O . THR A 1 224 ? -4.812 -16.703 2.742 1 96.88 224 THR A O 1
ATOM 1800 N N . ILE A 1 225 ? -5.875 -15.281 4.082 1 95.38 225 ILE A N 1
ATOM 1801 C CA . ILE A 1 225 ? -7.086 -15.289 3.266 1 95.38 225 ILE A CA 1
ATOM 1802 C C . ILE A 1 225 ? -6.773 -14.75 1.872 1 95.38 225 ILE A C 1
ATOM 1804 O O . ILE A 1 225 ? -7.355 -15.195 0.88 1 95.38 225 ILE A O 1
ATOM 1808 N N . ALA A 1 226 ? -5.918 -13.773 1.74 1 91.81 226 ALA A N 1
ATOM 1809 C CA . ALA A 1 226 ? -5.57 -13.203 0.44 1 91.81 226 ALA A CA 1
ATOM 1810 C C . ALA A 1 226 ? -4.949 -14.258 -0.47 1 91.81 226 ALA A C 1
ATOM 1812 O O . ALA A 1 226 ? -5.316 -14.367 -1.644 1 91.81 226 ALA A O 1
ATOM 1813 N N . LEU A 1 227 ? -4.055 -15.016 0.079 1 92 227 LEU A N 1
ATOM 1814 C CA . LEU A 1 227 ? -3.436 -16.078 -0.699 1 92 227 LEU A CA 1
ATOM 1815 C C . LEU A 1 227 ? -4.445 -17.172 -1.015 1 92 227 LEU A C 1
ATOM 1817 O O . LEU A 1 227 ? -4.48 -17.688 -2.137 1 92 227 LEU A O 1
ATOM 1821 N N . GLY A 1 228 ? -5.172 -17.547 -0.033 1 93 228 GLY A N 1
ATOM 1822 C CA . GLY A 1 228 ? -6.199 -18.547 -0.253 1 93 228 GLY A CA 1
ATOM 1823 C C . GLY A 1 228 ? -7.18 -18.172 -1.35 1 93 228 GLY A C 1
ATOM 1824 O O . GLY A 1 228 ? -7.461 -18.969 -2.24 1 93 228 GLY A O 1
ATOM 1825 N N . LEU A 1 229 ? -7.676 -17 -1.285 1 91.62 229 LEU A N 1
ATOM 1826 C CA . LEU A 1 229 ? -8.625 -16.531 -2.289 1 91.62 229 LEU A CA 1
ATOM 1827 C C . LEU A 1 229 ? -7.973 -16.469 -3.668 1 91.62 229 LEU A C 1
ATOM 1829 O O . LEU A 1 229 ? -8.625 -16.734 -4.68 1 91.62 229 LEU A O 1
ATOM 1833 N N . HIS A 1 230 ? -6.75 -16.109 -3.67 1 87.12 230 HIS A N 1
ATOM 1834 C CA . HIS A 1 230 ? -6.031 -16.094 -4.938 1 87.12 230 HIS A CA 1
ATOM 1835 C C . HIS A 1 230 ? -5.988 -17.484 -5.574 1 87.12 230 HIS A C 1
ATOM 1837 O O . HIS A 1 230 ? -6.059 -17.609 -6.797 1 87.12 230 HIS A O 1
ATOM 1843 N N . GLN A 1 231 ? -5.887 -18.484 -4.793 1 88.25 231 GLN A N 1
ATOM 1844 C CA . GLN A 1 231 ? -5.883 -19.859 -5.305 1 88.25 231 GLN A CA 1
ATOM 1845 C C . GLN A 1 231 ? -7.219 -20.203 -5.957 1 88.25 231 GLN A C 1
ATOM 1847 O O . GLN A 1 231 ? -7.262 -20.969 -6.918 1 88.25 231 GLN A O 1
ATOM 1852 N N . MET A 1 232 ? -8.234 -19.625 -5.492 1 89.69 232 MET A N 1
ATOM 1853 C CA . MET A 1 232 ? -9.578 -19.922 -6 1 89.69 232 MET A CA 1
ATOM 1854 C C . MET A 1 232 ? -9.758 -19.391 -7.414 1 89.69 232 MET A C 1
ATOM 1856 O O . MET A 1 232 ? -10.625 -19.844 -8.148 1 89.69 232 MET A O 1
ATOM 1860 N N . ILE A 1 233 ? -8.969 -18.453 -7.746 1 85.75 233 ILE A N 1
ATOM 1861 C CA . ILE A 1 233 ? -9.172 -17.844 -9.055 1 85.75 233 ILE A CA 1
ATOM 1862 C C . ILE A 1 233 ? -8.016 -18.219 -9.984 1 85.75 233 ILE A C 1
ATOM 1864 O O . ILE A 1 233 ? -7.746 -17.531 -10.969 1 85.75 233 ILE A O 1
ATOM 1868 N N . SER A 1 234 ? -7.289 -19.188 -9.617 1 83.75 234 SER A N 1
ATOM 1869 C CA . SER A 1 234 ? -6.316 -19.75 -10.555 1 83.75 234 SER A CA 1
ATOM 1870 C C . SER A 1 234 ? -7.004 -20.312 -11.797 1 83.75 234 SER A C 1
ATOM 1872 O O . SER A 1 234 ? -8.219 -20.531 -11.797 1 83.75 234 SER A O 1
ATOM 1874 N N . ARG A 1 235 ? -6.262 -20.547 -12.82 1 80.31 235 ARG A N 1
ATOM 1875 C CA . ARG A 1 235 ? -6.797 -21.016 -14.086 1 80.31 235 ARG A CA 1
ATOM 1876 C C . ARG A 1 235 ? -7.586 -22.312 -13.906 1 80.31 235 ARG A C 1
ATOM 1878 O O . ARG A 1 235 ? -8.672 -22.469 -14.477 1 80.31 235 ARG A O 1
ATOM 1885 N N . GLU A 1 236 ? -7.035 -23.156 -13.094 1 88.12 236 GLU A N 1
ATOM 1886 C CA . GLU A 1 236 ? -7.637 -24.469 -12.891 1 88.12 236 GLU A CA 1
ATOM 1887 C C . GLU A 1 236 ? -8.906 -24.375 -12.047 1 88.12 236 GLU A C 1
ATOM 1889 O O . GLU A 1 236 ? -9.812 -25.188 -12.188 1 88.12 236 GLU A O 1
ATOM 1894 N N . ASN A 1 237 ? -9.031 -23.312 -11.234 1 91.5 237 ASN A N 1
ATOM 1895 C CA . ASN A 1 237 ? -10.102 -23.25 -10.25 1 91.5 237 ASN A CA 1
ATOM 1896 C C . ASN A 1 237 ? -11.133 -22.188 -10.609 1 91.5 237 ASN A C 1
ATOM 1898 O O . ASN A 1 237 ? -12.242 -22.188 -10.062 1 91.5 237 ASN A O 1
ATOM 1902 N N . LEU A 1 238 ? -10.859 -21.375 -11.523 1 87.62 238 LEU A N 1
ATOM 1903 C CA . LEU A 1 238 ? -11.594 -20.156 -11.805 1 87.62 238 LEU A CA 1
ATOM 1904 C C . LEU A 1 238 ? -13.055 -20.453 -12.141 1 87.62 238 LEU A C 1
ATOM 1906 O O . LEU A 1 238 ? -13.961 -19.812 -11.617 1 87.62 238 LEU A O 1
ATOM 1910 N N . TYR A 1 239 ? -13.273 -21.469 -12.867 1 90.19 239 TYR A N 1
ATOM 1911 C CA . TYR A 1 239 ? -14.633 -21.766 -13.312 1 90.19 239 TYR A CA 1
ATOM 1912 C C . TYR A 1 239 ? -15.516 -22.188 -12.148 1 90.19 239 TYR A C 1
ATOM 1914 O O . TYR A 1 239 ? -16.641 -21.703 -12 1 90.19 239 TYR A O 1
ATOM 1922 N N . ASN A 1 240 ? -15 -22.984 -11.281 1 93.38 240 ASN A N 1
ATOM 1923 C CA . ASN A 1 240 ? -15.805 -23.625 -10.25 1 93.38 240 ASN A CA 1
ATOM 1924 C C . ASN A 1 240 ? -15.898 -22.75 -8.992 1 93.38 240 ASN A C 1
ATOM 1926 O O . ASN A 1 240 ? -16.859 -22.875 -8.219 1 93.38 240 ASN A O 1
ATOM 1930 N N . TYR A 1 241 ? -14.953 -21.859 -8.828 1 94.81 241 TYR A N 1
ATOM 1931 C CA . TYR A 1 241 ? -14.859 -21.266 -7.5 1 94.81 241 TYR A CA 1
ATOM 1932 C C . TYR A 1 241 ? -14.961 -19.75 -7.578 1 94.81 241 TYR A C 1
ATOM 1934 O O . TYR A 1 241 ? -14.836 -19.062 -6.566 1 94.81 241 TYR A O 1
ATOM 1942 N N . PHE A 1 242 ? -15.297 -19.203 -8.711 1 91.94 242 PHE A N 1
ATOM 1943 C CA . PHE A 1 242 ? -15.297 -17.75 -8.906 1 91.94 242 PHE A CA 1
ATOM 1944 C C . PHE A 1 242 ? -16.328 -17.078 -8.008 1 91.94 242 PHE A C 1
ATOM 1946 O O . PHE A 1 242 ? -16.031 -16.094 -7.336 1 91.94 242 PHE A O 1
ATOM 1953 N N . THR A 1 243 ? -17.484 -17.609 -8 1 94.62 243 THR A N 1
ATOM 1954 C CA . THR A 1 243 ? -18.547 -16.984 -7.215 1 94.62 243 THR A CA 1
ATOM 1955 C C . THR A 1 243 ? -18.266 -17.141 -5.719 1 94.62 243 THR A C 1
ATOM 1957 O O . THR A 1 243 ? -18.594 -16.25 -4.934 1 94.62 243 THR A O 1
ATOM 1960 N N . ARG A 1 244 ? -17.656 -18.25 -5.32 1 94.69 244 ARG A N 1
ATOM 1961 C CA . ARG A 1 244 ? -17.25 -18.422 -3.93 1 94.69 244 ARG A CA 1
ATOM 1962 C C . ARG A 1 244 ? -16.125 -17.453 -3.562 1 94.69 244 ARG A C 1
ATOM 1964 O O . ARG A 1 244 ? -16.094 -16.938 -2.443 1 94.69 244 ARG A O 1
ATOM 1971 N N . PHE A 1 245 ? -15.234 -17.266 -4.492 1 93.38 245 PHE A N 1
ATOM 1972 C CA . PHE A 1 245 ? -14.203 -16.25 -4.316 1 93.38 245 PHE A CA 1
ATOM 1973 C C . PHE A 1 245 ? -14.828 -14.883 -4.047 1 93.38 245 PHE A C 1
ATOM 1975 O O . PHE A 1 245 ? -14.406 -14.18 -3.129 1 93.38 245 PHE A O 1
ATOM 1982 N N . CYS A 1 246 ? -15.844 -14.516 -4.82 1 92.06 246 CYS A N 1
ATOM 1983 C CA . CYS A 1 246 ? -16.5 -13.227 -4.66 1 92.06 246 CYS A CA 1
ATOM 1984 C C . CYS A 1 246 ? -17.141 -13.109 -3.279 1 92.06 246 CYS A C 1
ATOM 1986 O O . CYS A 1 246 ? -17.047 -12.062 -2.635 1 92.06 246 CYS A O 1
ATOM 1988 N N . ALA A 1 247 ? -17.766 -14.18 -2.863 1 95.12 247 ALA A N 1
ATOM 1989 C CA . ALA A 1 247 ? -18.359 -14.203 -1.534 1 95.12 247 ALA A CA 1
ATOM 1990 C C . ALA A 1 247 ? -17.312 -14.008 -0.448 1 95.12 247 ALA A C 1
ATOM 1992 O O . ALA A 1 247 ? -17.5 -13.219 0.479 1 95.12 247 ALA A O 1
ATOM 1993 N N . GLY A 1 248 ? -16.219 -14.742 -0.553 1 94.06 248 GLY A N 1
ATOM 1994 C CA . GLY A 1 248 ? -15.133 -14.586 0.396 1 94.06 248 GLY A CA 1
ATOM 1995 C C . GLY A 1 248 ? -14.562 -13.18 0.43 1 94.06 248 GLY A C 1
ATOM 1996 O O . GLY A 1 248 ? -14.219 -12.672 1.497 1 94.06 248 GLY A O 1
ATOM 1997 N N . ALA A 1 249 ? -14.445 -12.578 -0.718 1 90.94 249 ALA A N 1
ATOM 1998 C CA . ALA A 1 249 ? -13.922 -11.219 -0.835 1 90.94 249 ALA A CA 1
ATOM 1999 C C . ALA A 1 249 ? -14.82 -10.219 -0.114 1 90.94 249 ALA A C 1
ATOM 2001 O O . ALA A 1 249 ? -14.336 -9.281 0.524 1 90.94 249 ALA A O 1
ATOM 2002 N N . VAL A 1 250 ? -16.062 -10.43 -0.183 1 90.44 250 VAL A N 1
ATOM 2003 C CA . VAL A 1 250 ? -17.016 -9.555 0.482 1 90.44 250 VAL A CA 1
ATOM 2004 C C . VAL A 1 250 ? -16.859 -9.656 1.996 1 90.44 250 VAL A C 1
ATOM 2006 O O . VAL A 1 250 ? -16.844 -8.648 2.699 1 90.44 250 VAL A O 1
ATOM 2009 N N . LEU A 1 251 ? -16.609 -10.805 2.465 1 93.56 251 LEU A N 1
ATOM 2010 C CA . LEU A 1 251 ? -16.547 -11.047 3.902 1 93.56 251 LEU A CA 1
ATOM 2011 C C . LEU A 1 251 ? -15.281 -10.445 4.504 1 93.56 251 LEU A C 1
ATOM 2013 O O . LEU A 1 251 ? -15.25 -10.141 5.699 1 93.56 251 LEU A O 1
ATOM 2017 N N . ILE A 1 252 ? -14.234 -10.297 3.721 1 91.75 252 ILE A N 1
ATOM 2018 C CA . ILE A 1 252 ? -12.969 -9.742 4.199 1 91.75 252 ILE A CA 1
ATOM 2019 C C . ILE A 1 252 ? -13.164 -8.297 4.637 1 91.75 252 ILE A C 1
ATOM 2021 O O . ILE A 1 252 ? -12.43 -7.789 5.484 1 91.75 252 ILE A O 1
ATOM 2025 N N . ALA A 1 253 ? -14.188 -7.656 4.098 1 87.25 253 ALA A N 1
ATOM 2026 C CA . ALA A 1 253 ? -14.453 -6.254 4.402 1 87.25 253 ALA A CA 1
ATOM 2027 C C . ALA A 1 253 ? -14.984 -6.094 5.824 1 87.25 253 ALA A C 1
ATOM 2029 O O . ALA A 1 253 ? -14.906 -5.012 6.406 1 87.25 253 ALA A O 1
ATOM 2030 N N . ILE A 1 254 ? -15.438 -7.098 6.406 1 89.94 254 ILE A N 1
ATOM 2031 C CA . ILE A 1 254 ? -16.172 -7.016 7.664 1 89.94 254 ILE A CA 1
ATOM 2032 C C . ILE A 1 254 ? -15.227 -6.586 8.789 1 89.94 254 ILE A C 1
ATOM 2034 O O . ILE A 1 254 ? -15.453 -5.57 9.445 1 89.94 254 ILE A O 1
ATOM 2038 N N . PRO A 1 255 ? -14.109 -7.277 9.047 1 93.88 255 PRO A N 1
ATOM 2039 C CA . PRO A 1 255 ? -13.242 -6.848 10.148 1 93.88 255 PRO A CA 1
ATOM 2040 C C . PRO A 1 255 ? -12.633 -5.465 9.914 1 93.88 255 PRO A C 1
ATOM 2042 O O . PRO A 1 255 ? -12.43 -4.707 10.867 1 93.88 255 PRO A O 1
ATOM 2045 N N . ILE A 1 256 ? -12.398 -5.148 8.703 1 89.19 256 ILE A N 1
ATOM 2046 C CA . ILE A 1 256 ? -11.812 -3.857 8.359 1 89.19 256 ILE A CA 1
ATOM 2047 C C . ILE A 1 256 ? -12.82 -2.744 8.625 1 89.19 256 ILE A C 1
ATOM 2049 O O . ILE A 1 256 ? -12.484 -1.733 9.25 1 89.19 256 ILE A O 1
ATOM 2053 N N . THR A 1 257 ? -14.07 -3.012 8.25 1 85.25 257 THR A N 1
ATOM 2054 C CA . THR A 1 257 ? -15.141 -2.039 8.461 1 85.25 257 THR A CA 1
ATOM 2055 C C . THR A 1 257 ? -15.422 -1.858 9.945 1 85.25 257 THR A C 1
ATOM 2057 O O . THR A 1 257 ? -15.633 -0.736 10.414 1 85.25 257 THR A O 1
ATOM 2060 N N . ILE A 1 258 ? -15.383 -2.891 10.664 1 90.25 258 ILE A N 1
ATOM 2061 C CA . ILE A 1 258 ? -15.617 -2.83 12.102 1 90.25 258 ILE A CA 1
ATOM 2062 C C . ILE A 1 258 ? -14.547 -1.962 12.766 1 90.25 258 ILE A C 1
ATOM 2064 O O . ILE A 1 258 ? -14.867 -1.073 13.555 1 90.25 258 ILE A O 1
ATOM 2068 N N . LEU A 1 259 ? -13.32 -2.176 12.406 1 90 259 LEU A N 1
ATOM 2069 C CA . LEU A 1 259 ? -12.242 -1.381 12.984 1 90 259 LEU A CA 1
ATOM 2070 C C . LEU A 1 259 ? -12.383 0.088 12.594 1 90 259 LEU A C 1
ATOM 2072 O O . LEU A 1 259 ? -12.148 0.976 13.422 1 90 259 LEU A O 1
ATOM 2076 N N . PHE A 1 260 ? -12.766 0.314 11.422 1 83.19 260 PHE A N 1
ATOM 2077 C CA . PHE A 1 260 ? -12.961 1.679 10.953 1 83.19 260 PHE A CA 1
ATOM 2078 C C . PHE A 1 260 ? -14.047 2.383 11.758 1 83.19 260 PHE A C 1
ATOM 2080 O O . PHE A 1 260 ? -13.883 3.537 12.156 1 83.19 260 PHE A O 1
ATOM 2087 N N . ILE A 1 261 ? -15.109 1.729 11.922 1 82.75 261 ILE A N 1
ATOM 2088 C CA . ILE A 1 261 ? -16.234 2.307 12.656 1 82.75 261 ILE A CA 1
ATOM 2089 C C . ILE A 1 261 ? -15.812 2.631 14.086 1 82.75 261 ILE A C 1
ATOM 2091 O O . ILE A 1 261 ? -16.172 3.682 14.617 1 82.75 261 ILE A O 1
ATOM 2095 N N . ILE A 1 262 ? -15 1.855 14.633 1 86.88 262 ILE A N 1
ATOM 2096 C CA . ILE A 1 262 ? -14.531 2.055 16 1 86.88 262 ILE A CA 1
ATOM 2097 C C . ILE A 1 262 ? -13.578 3.252 16.047 1 86.88 262 ILE A C 1
ATOM 2099 O O . ILE A 1 262 ? -13.617 4.043 17 1 86.88 262 ILE A O 1
ATOM 2103 N N . MET A 1 263 ? -12.836 3.414 15.023 1 83.75 263 MET A N 1
ATOM 2104 C CA . MET A 1 263 ? -11.766 4.406 15.039 1 83.75 263 MET A CA 1
ATOM 2105 C C . MET A 1 263 ? -12.25 5.746 14.5 1 83.75 263 MET A C 1
ATOM 2107 O O . MET A 1 263 ? -11.617 6.777 14.727 1 83.75 263 MET A O 1
ATOM 2111 N N . GLN A 1 264 ? -13.234 5.742 13.703 1 74.81 264 GLN A N 1
ATOM 2112 C CA . GLN A 1 264 ? -13.648 6.902 12.922 1 74.81 264 GLN A CA 1
ATOM 2113 C C . GLN A 1 264 ? -13.992 8.086 13.82 1 74.81 264 GLN A C 1
ATOM 2115 O O . GLN A 1 264 ? -13.875 9.242 13.414 1 74.81 264 GLN A O 1
ATOM 2120 N N . LYS A 1 265 ? -14.438 7.879 15.047 1 72.44 265 LYS A N 1
ATOM 2121 C CA . LYS A 1 265 ? -14.742 8.992 15.945 1 72.44 265 LYS A CA 1
ATOM 2122 C C . LYS A 1 265 ? -13.5 9.836 16.203 1 72.44 265 LYS A C 1
ATOM 2124 O O . LYS A 1 265 ? -13.602 11.055 16.375 1 72.44 265 LYS A O 1
ATOM 2129 N N . ASN A 1 266 ? -12.414 9.156 16.25 1 64.44 266 ASN A N 1
ATOM 2130 C CA . ASN A 1 266 ? -11.156 9.852 16.484 1 64.44 266 ASN A CA 1
ATOM 2131 C C . ASN A 1 266 ? -10.672 10.578 15.242 1 64.44 266 ASN A C 1
ATOM 2133 O O . ASN A 1 266 ? -9.898 11.531 15.336 1 64.44 266 ASN A O 1
ATOM 2137 N N . TYR A 1 267 ? -11.078 10.086 14.195 1 58 267 TYR A N 1
ATOM 2138 C CA . TYR A 1 267 ? -10.633 10.617 12.914 1 58 267 TYR A CA 1
ATOM 2139 C C . TYR A 1 267 ? -11.312 11.945 12.609 1 58 267 TYR A C 1
ATOM 2141 O O . TYR A 1 267 ? -10.672 12.898 12.156 1 58 267 TYR A O 1
ATOM 2149 N N . VAL A 1 268 ? -12.586 12.055 12.859 1 52.47 268 VAL A N 1
ATOM 2150 C CA . VAL A 1 268 ? -13.398 13.203 12.484 1 52.47 268 VAL A CA 1
ATOM 2151 C C . VAL A 1 268 ? -13.203 14.328 13.508 1 52.47 268 VAL A C 1
ATOM 2153 O O . VAL A 1 268 ? -13.195 15.508 13.141 1 52.47 268 VAL A O 1
ATOM 2156 N N . GLU A 1 269 ? -13.055 14 14.75 1 48.28 269 GLU A N 1
ATOM 2157 C CA . GLU A 1 269 ? -12.914 15.055 15.75 1 48.28 269 GLU A CA 1
ATOM 2158 C C . GLU A 1 269 ? -11.562 15.75 15.633 1 48.28 269 GLU A C 1
ATOM 2160 O O . GLU A 1 269 ? -11.445 16.938 15.906 1 48.28 269 GLU A O 1
ATOM 2165 N N . GLY A 1 270 ? -10.547 15.086 15.547 1 45.91 270 GLY A N 1
ATOM 2166 C CA . GLY A 1 270 ? -9.234 15.703 15.484 1 45.91 270 GLY A CA 1
ATOM 2167 C C . GLY A 1 270 ? -9.117 16.734 14.375 1 45.91 270 GLY A C 1
ATOM 2168 O O . GLY A 1 270 ? -8.352 17.703 14.5 1 45.91 270 GLY A O 1
ATOM 2169 N N . VAL A 1 271 ? -9.789 16.562 13.281 1 40.59 271 VAL A N 1
ATOM 2170 C CA . VAL A 1 271 ? -9.852 17.516 12.172 1 40.59 271 VAL A CA 1
ATOM 2171 C C . VAL A 1 271 ? -10.68 18.734 12.578 1 40.59 271 VAL A C 1
ATOM 2173 O O . VAL A 1 271 ? -10.352 19.859 12.234 1 40.59 271 VAL A O 1
ATOM 2176 N N . THR A 1 272 ? -11.734 18.578 13.359 1 36.94 272 THR A N 1
ATOM 2177 C CA . THR A 1 272 ? -12.633 19.672 13.742 1 36.94 272 THR A CA 1
ATOM 2178 C C . THR A 1 272 ? -12.086 20.422 14.953 1 36.94 272 THR A C 1
ATOM 2180 O O . THR A 1 272 ? -12.484 21.547 15.219 1 36.94 272 THR A O 1
ATOM 2183 N N . GLY A 1 273 ? -11.391 19.766 15.82 1 38.5 273 GLY A N 1
ATOM 2184 C CA . GLY A 1 273 ? -11.07 20.391 17.094 1 38.5 273 GLY A CA 1
ATOM 2185 C C . GLY A 1 273 ? -9.992 21.453 16.969 1 38.5 273 GLY A C 1
ATOM 2186 O O . GLY A 1 273 ? -9.648 22.109 17.953 1 38.5 273 GLY A O 1
ATOM 2187 N N . GLY A 1 274 ? -9.102 21.391 16.031 1 36.78 274 GLY A N 1
ATOM 2188 C CA . GLY A 1 274 ? -8.156 22.5 16.047 1 36.78 274 GLY A CA 1
ATOM 2189 C C . GLY A 1 274 ? -8.812 23.859 15.891 1 36.78 274 GLY A C 1
ATOM 2190 O O . GLY A 1 274 ? -8.133 24.875 15.852 1 36.78 274 GLY A O 1
ATOM 2191 N N . SER A 1 275 ? -9.992 24 15.352 1 33.72 275 SER A N 1
ATOM 2192 C CA . SER A 1 275 ? -10.492 25.359 15.117 1 33.72 275 SER A CA 1
ATOM 2193 C C . SER A 1 275 ? -10.766 26.094 16.422 1 33.72 275 SER A C 1
ATOM 2195 O O . SER A 1 275 ? -10.484 27.281 16.547 1 33.72 275 SER A O 1
ATOM 2197 N N . VAL A 1 276 ? -11.836 25.625 17.188 1 34.06 276 VAL A N 1
ATOM 2198 C CA . VAL A 1 276 ? -12.625 26.625 17.891 1 34.06 276 VAL A CA 1
ATOM 2199 C C . VAL A 1 276 ? -11.992 26.906 19.25 1 34.06 276 VAL A C 1
ATOM 2201 O O . VAL A 1 276 ? -12.594 27.578 20.094 1 34.06 276 VAL A O 1
ATOM 2204 N N . LYS A 1 277 ? -10.906 26.297 19.75 1 34.31 277 LYS A N 1
ATOM 2205 C CA . LYS A 1 277 ? -10.789 26.906 21.078 1 34.31 277 LYS A CA 1
ATOM 2206 C C . LYS A 1 277 ? -10.258 28.328 20.984 1 34.31 277 LYS A C 1
ATOM 2208 O O . LYS A 1 277 ? -9.859 28.922 22 1 34.31 277 LYS A O 1
ATOM 2213 N N . GLY A 1 278 ? -10.438 29.078 19.938 1 28.64 278 GLY A N 1
ATOM 2214 C CA . GLY A 1 278 ? -10.43 30.484 20.281 1 28.64 278 GLY A CA 1
ATOM 2215 C C . GLY A 1 278 ? -11.758 30.984 20.812 1 28.64 278 GLY A C 1
ATOM 2216 O O . GLY A 1 278 ? -12.797 30.344 20.594 1 28.64 278 GLY A O 1
ATOM 2217 N N . MET B 1 1 ? 20.062 12.016 33.406 1 45.56 1 MET B N 1
ATOM 2218 C CA . MET B 1 1 ? 20.609 10.68 33.219 1 45.56 1 MET B CA 1
ATOM 2219 C C . MET B 1 1 ? 19.609 9.773 32.5 1 45.56 1 MET B C 1
ATOM 2221 O O . MET B 1 1 ? 19.984 9.016 31.609 1 45.56 1 MET B O 1
ATOM 2225 N N . ARG B 1 2 ? 18.312 9.922 32.938 1 53.16 2 ARG B N 1
ATOM 2226 C CA . ARG B 1 2 ? 17.219 9.102 32.438 1 53.16 2 ARG B CA 1
ATOM 2227 C C . ARG B 1 2 ? 16.953 9.375 30.969 1 53.16 2 ARG B C 1
ATOM 2229 O O . ARG B 1 2 ? 16.734 8.445 30.188 1 53.16 2 ARG B O 1
ATOM 2236 N N . ASN B 1 3 ? 17.297 10.586 30.562 1 61.97 3 ASN B N 1
ATOM 2237 C CA . ASN B 1 3 ? 17.094 10.984 29.172 1 61.97 3 ASN B CA 1
ATOM 2238 C C . ASN B 1 3 ? 18.141 10.375 28.25 1 61.97 3 ASN B C 1
ATOM 2240 O O . ASN B 1 3 ? 17.828 9.961 27.125 1 61.97 3 ASN B O 1
ATOM 2244 N N . LYS B 1 4 ? 19.312 10.031 28.984 1 67.06 4 LYS B N 1
ATOM 2245 C CA . LYS B 1 4 ? 20.438 9.531 28.188 1 67.06 4 LYS B CA 1
ATOM 2246 C C . LYS B 1 4 ? 20.25 8.047 27.844 1 67.06 4 LYS B C 1
ATOM 2248 O O . LYS B 1 4 ? 20.547 7.621 26.734 1 67.06 4 LYS B O 1
ATOM 2253 N N . ILE B 1 5 ? 19.781 7.32 28.828 1 73.25 5 ILE B N 1
ATOM 2254 C CA . ILE B 1 5 ? 19.594 5.887 28.625 1 73.25 5 ILE B CA 1
ATOM 2255 C C . ILE B 1 5 ? 18.469 5.641 27.625 1 73.25 5 ILE B C 1
ATOM 2257 O O . ILE B 1 5 ? 18.594 4.793 26.75 1 73.25 5 ILE B O 1
ATOM 2261 N N . ALA B 1 6 ? 17.438 6.383 27.766 1 68.94 6 ALA B N 1
ATOM 2262 C CA . ALA B 1 6 ? 16.312 6.246 26.844 1 68.94 6 ALA B CA 1
ATOM 2263 C C . ALA B 1 6 ? 16.75 6.578 25.406 1 68.94 6 ALA B C 1
ATOM 2265 O O . ALA B 1 6 ? 16.391 5.863 24.469 1 68.94 6 ALA B O 1
ATOM 2266 N N . ASN B 1 7 ? 17.531 7.523 25.312 1 69.31 7 ASN B N 1
ATOM 2267 C CA . ASN B 1 7 ? 18.047 7.891 24 1 69.31 7 ASN B CA 1
ATOM 2268 C C . ASN B 1 7 ? 18.969 6.812 23.438 1 69.31 7 ASN B C 1
ATOM 2270 O O . ASN B 1 7 ? 18.922 6.52 22.234 1 69.31 7 ASN B O 1
ATOM 2274 N N . ALA B 1 8 ? 19.719 6.305 24.375 1 74.94 8 ALA B N 1
ATOM 2275 C CA . ALA B 1 8 ? 20.625 5.25 23.938 1 74.94 8 ALA B CA 1
ATOM 2276 C C . ALA B 1 8 ? 19.859 4.031 23.438 1 74.94 8 ALA B C 1
ATOM 2278 O O . ALA B 1 8 ? 20.234 3.428 22.422 1 74.94 8 ALA B O 1
ATOM 2279 N N . ILE B 1 9 ? 18.812 3.744 24.078 1 76.69 9 ILE B N 1
ATOM 2280 C CA . ILE B 1 9 ? 18 2.602 23.703 1 76.69 9 ILE B CA 1
ATOM 2281 C C . ILE B 1 9 ? 17.359 2.857 22.328 1 76.69 9 ILE B C 1
ATOM 2283 O O . ILE B 1 9 ? 17.328 1.971 21.484 1 76.69 9 ILE B O 1
ATOM 2287 N N . ILE B 1 10 ? 16.953 4.02 22.125 1 72.81 10 ILE B N 1
ATOM 2288 C CA . ILE B 1 10 ? 16.344 4.387 20.859 1 72.81 10 ILE B CA 1
ATOM 2289 C C . ILE B 1 10 ? 17.375 4.297 19.75 1 72.81 10 ILE B C 1
ATOM 2291 O O . ILE B 1 10 ? 17.078 3.793 18.656 1 72.81 10 ILE B O 1
ATOM 2295 N N . TYR B 1 11 ? 18.547 4.621 20.109 1 74 11 TYR B N 1
ATOM 2296 C CA . TYR B 1 11 ? 19.625 4.547 19.141 1 74 11 TYR B CA 1
ATOM 2297 C C . TYR B 1 11 ? 19.938 3.102 18.766 1 74 11 TYR B C 1
ATOM 2299 O O . TYR B 1 11 ? 20.156 2.787 17.594 1 74 11 TYR B O 1
ATOM 2307 N N . VAL B 1 12 ? 19.938 2.426 19.734 1 81.19 12 VAL B N 1
ATOM 2308 C CA . VAL B 1 12 ? 20.234 1.018 19.5 1 81.19 12 VAL B CA 1
ATOM 2309 C C . VAL B 1 12 ? 19.141 0.385 18.656 1 81.19 12 VAL B C 1
ATOM 2311 O O . VAL B 1 12 ? 19.422 -0.326 17.688 1 81.19 12 VAL B O 1
ATOM 2314 N N . ILE B 1 13 ? 17.922 0.738 18.938 1 80.25 13 ILE B N 1
ATOM 2315 C CA . ILE B 1 13 ? 16.797 0.172 18.219 1 80.25 13 ILE B CA 1
ATOM 2316 C C . ILE B 1 13 ? 16.812 0.642 16.766 1 80.25 13 ILE B C 1
ATOM 2318 O O . ILE B 1 13 ? 16.641 -0.162 15.844 1 80.25 13 ILE B O 1
ATOM 2322 N N . LEU B 1 14 ? 17.109 1.827 16.609 1 77.44 14 LEU B N 1
ATOM 2323 C CA . LEU B 1 14 ? 17.125 2.391 15.266 1 77.44 14 LEU B CA 1
ATOM 2324 C C . LEU B 1 14 ? 18.266 1.793 14.445 1 77.44 14 LEU B C 1
ATOM 2326 O O . LEU B 1 14 ? 18.109 1.51 13.258 1 77.44 14 LEU B O 1
ATOM 2330 N N . THR B 1 15 ? 19.344 1.588 15.117 1 81.25 15 THR B N 1
ATOM 2331 C CA . THR B 1 15 ? 20.5 1.036 14.43 1 81.25 15 THR B CA 1
ATOM 2332 C C . THR B 1 15 ? 20.266 -0.419 14.039 1 81.25 15 THR B C 1
ATOM 2334 O O . THR B 1 15 ? 20.531 -0.819 12.906 1 81.25 15 THR B O 1
ATOM 2337 N N . VAL B 1 16 ? 19.734 -1.146 14.922 1 83.88 16 VAL B N 1
ATOM 2338 C CA . VAL B 1 16 ? 19.453 -2.555 14.672 1 83.88 16 VAL B CA 1
ATOM 2339 C C . VAL B 1 16 ? 18.422 -2.68 13.555 1 83.88 16 VAL B C 1
ATOM 2341 O O . VAL B 1 16 ? 18.594 -3.486 12.633 1 83.88 16 VAL B O 1
ATOM 2344 N N . LEU B 1 17 ? 17.422 -1.856 13.594 1 81.25 17 LEU B N 1
ATOM 2345 C CA . LEU B 1 17 ? 16.391 -1.876 12.555 1 81.25 17 LEU B CA 1
ATOM 2346 C C . LEU B 1 17 ? 16.984 -1.471 11.203 1 81.25 17 LEU B C 1
ATOM 2348 O O . LEU B 1 17 ? 16.672 -2.076 10.18 1 81.25 17 LEU B O 1
ATOM 2352 N N . GLY B 1 18 ? 17.797 -0.51 11.281 1 81.94 18 GLY B N 1
ATOM 2353 C CA . GLY B 1 18 ? 18.453 -0.079 10.055 1 81.94 18 GLY B CA 1
ATOM 2354 C C . GLY B 1 18 ? 19.266 -1.176 9.398 1 81.94 18 GLY B C 1
ATOM 2355 O O . GLY B 1 18 ? 19.172 -1.382 8.188 1 81.94 18 GLY B O 1
ATOM 2356 N N . ILE B 1 19 ? 19.984 -1.863 10.203 1 83.69 19 ILE B N 1
ATOM 2357 C CA . ILE B 1 19 ? 20.828 -2.947 9.711 1 83.69 19 ILE B CA 1
ATOM 2358 C C . ILE B 1 19 ? 19.953 -4.062 9.141 1 83.69 19 ILE B C 1
ATOM 2360 O O . ILE B 1 19 ? 20.219 -4.586 8.062 1 83.69 19 ILE B O 1
ATOM 2364 N N . LEU B 1 20 ? 18.922 -4.328 9.812 1 82.56 20 LEU B N 1
ATOM 2365 C CA . LEU B 1 20 ? 18.016 -5.395 9.398 1 82.56 20 LEU B CA 1
ATOM 2366 C C . LEU B 1 20 ? 17.359 -5.047 8.062 1 82.56 20 LEU B C 1
ATOM 2368 O O . LEU B 1 20 ? 17.078 -5.938 7.254 1 82.56 20 LEU B O 1
ATOM 2372 N N . TRP B 1 21 ? 17.156 -3.822 7.824 1 83.62 21 TRP B N 1
ATOM 2373 C CA . TRP B 1 21 ? 16.5 -3.393 6.598 1 83.62 21 TRP B CA 1
ATOM 2374 C C . TRP B 1 21 ? 17.453 -3.426 5.418 1 83.62 21 TRP B C 1
ATOM 2376 O O . TRP B 1 21 ? 17.047 -3.641 4.273 1 83.62 21 TRP B O 1
ATOM 2386 N N . ILE B 1 22 ? 18.719 -3.283 5.695 1 86.31 22 ILE B N 1
ATOM 2387 C CA . ILE B 1 22 ? 19.719 -3.176 4.641 1 86.31 22 ILE B CA 1
ATOM 2388 C C . ILE B 1 22 ? 20.109 -4.57 4.164 1 86.31 22 ILE B C 1
ATOM 2390 O O . ILE B 1 22 ? 20.484 -4.754 3 1 86.31 22 ILE B O 1
ATOM 2394 N N . ILE B 1 23 ? 19.984 -5.551 4.938 1 86.06 23 ILE B N 1
ATOM 2395 C CA . ILE B 1 23 ? 20.469 -6.898 4.676 1 86.06 23 ILE B CA 1
ATOM 2396 C C . ILE B 1 23 ? 19.812 -7.453 3.418 1 86.06 23 ILE B C 1
ATOM 2398 O O . ILE B 1 23 ? 20.5 -7.926 2.506 1 86.06 23 ILE B O 1
ATOM 2402 N N . PRO B 1 24 ? 18.484 -7.367 3.344 1 84 24 PRO B N 1
ATOM 2403 C CA . PRO B 1 24 ? 17.859 -7.926 2.141 1 84 24 PRO B CA 1
ATOM 2404 C C . PRO B 1 24 ? 18.266 -7.188 0.869 1 84 24 PRO B C 1
ATOM 2406 O O . PRO B 1 24 ? 18.344 -7.793 -0.202 1 84 24 PRO B O 1
ATOM 2409 N N . LEU B 1 25 ? 18.5 -5.992 0.979 1 86.19 25 LEU B N 1
ATOM 2410 C CA . LEU B 1 25 ? 18.922 -5.211 -0.176 1 86.19 25 LEU B CA 1
ATOM 2411 C C . LEU B 1 25 ? 20.344 -5.598 -0.606 1 86.19 25 LEU B C 1
ATOM 2413 O O . LEU B 1 25 ? 20.609 -5.746 -1.8 1 86.19 25 LEU B O 1
ATOM 2417 N N . VAL B 1 26 ? 21.141 -5.699 0.374 1 87.75 26 VAL B N 1
ATOM 2418 C CA . VAL B 1 26 ? 22.516 -6.113 0.085 1 87.75 26 VAL B CA 1
ATOM 2419 C C . VAL B 1 26 ? 22.516 -7.512 -0.534 1 87.75 26 VAL B C 1
ATOM 2421 O O . VAL B 1 26 ? 23.25 -7.773 -1.489 1 87.75 26 VAL B O 1
ATOM 2424 N N . TRP B 1 27 ? 21.719 -8.328 0.017 1 87 27 TRP B N 1
ATOM 2425 C CA . TRP B 1 27 ? 21.578 -9.672 -0.526 1 87 27 TRP B CA 1
ATOM 2426 C C . TRP B 1 27 ? 21.141 -9.625 -1.988 1 87 27 TRP B C 1
ATOM 2428 O O . TRP B 1 27 ? 21.703 -10.336 -2.83 1 87 27 TRP B O 1
ATOM 2438 N N . LEU B 1 28 ? 20.188 -8.859 -2.268 1 88 28 LEU B N 1
ATOM 2439 C CA . LEU B 1 28 ? 19.656 -8.727 -3.623 1 88 28 LEU B CA 1
ATOM 2440 C C . LEU B 1 28 ? 20.734 -8.234 -4.578 1 88 28 LEU B C 1
ATOM 2442 O O . LEU B 1 28 ? 20.875 -8.75 -5.691 1 88 28 LEU B O 1
ATOM 2446 N N . ILE B 1 29 ? 21.484 -7.297 -4.148 1 90.56 29 ILE B N 1
ATOM 2447 C CA . ILE B 1 29 ? 22.562 -6.75 -4.969 1 90.56 29 ILE B CA 1
ATOM 2448 C C . ILE B 1 29 ? 23.625 -7.816 -5.207 1 90.56 29 ILE B C 1
ATOM 2450 O O . ILE B 1 29 ? 24.109 -7.969 -6.328 1 90.56 29 ILE B O 1
ATOM 2454 N N . LEU B 1 30 ? 23.938 -8.539 -4.195 1 92.19 30 LEU B N 1
ATOM 2455 C CA . LEU B 1 30 ? 24.938 -9.602 -4.324 1 92.19 30 LEU B CA 1
ATOM 2456 C C . LEU B 1 30 ? 24.453 -10.664 -5.305 1 92.19 30 LEU B C 1
ATOM 2458 O O . LEU B 1 30 ? 25.234 -11.133 -6.145 1 92.19 30 LEU B O 1
ATOM 2462 N N . GLN B 1 31 ? 23.188 -11.031 -5.203 1 91.56 31 GLN B N 1
ATOM 2463 C CA . GLN B 1 31 ? 22.641 -12.055 -6.09 1 91.56 31 GLN B CA 1
ATOM 2464 C C . GLN B 1 31 ? 22.578 -11.547 -7.531 1 91.56 31 GLN B C 1
ATOM 2466 O O . GLN B 1 31 ? 22.703 -12.336 -8.477 1 91.56 31 GLN B O 1
ATOM 2471 N N . SER B 1 32 ? 22.406 -10.281 -7.699 1 93.94 32 SER B N 1
ATOM 2472 C CA . SER B 1 32 ? 22.359 -9.711 -9.047 1 93.94 32 SER B CA 1
ATOM 2473 C C . SER B 1 32 ? 23.719 -9.805 -9.727 1 93.94 32 SER B C 1
ATOM 2475 O O . SER B 1 32 ? 23.797 -9.734 -10.961 1 93.94 32 SER B O 1
ATOM 2477 N N . LEU B 1 33 ? 24.781 -9.992 -8.945 1 96.88 33 LEU B N 1
ATOM 2478 C CA . LEU B 1 33 ? 26.141 -10.078 -9.469 1 96.88 33 LEU B CA 1
ATOM 2479 C C . LEU B 1 33 ? 26.625 -11.523 -9.5 1 96.88 33 LEU B C 1
ATOM 2481 O O . LEU B 1 33 ? 27.766 -11.797 -9.867 1 96.88 33 LEU B O 1
ATOM 2485 N N . ARG B 1 34 ? 25.781 -12.367 -9.125 1 96.12 34 ARG B N 1
ATOM 2486 C CA . ARG B 1 34 ? 26.156 -13.773 -9.016 1 96.12 34 ARG B CA 1
ATOM 2487 C C . ARG B 1 34 ? 26.188 -14.445 -10.383 1 96.12 34 ARG B C 1
ATOM 2489 O O . ARG B 1 34 ? 25.281 -14.25 -11.195 1 96.12 34 ARG B O 1
ATOM 2496 N N . GLU B 1 35 ? 27.125 -15.297 -10.672 1 96 35 GLU B N 1
ATOM 2497 C CA . GLU B 1 35 ? 27.281 -16 -11.938 1 96 35 GLU B CA 1
ATOM 2498 C C . GLU B 1 35 ? 26.547 -17.344 -11.922 1 96 35 GLU B C 1
ATOM 2500 O O . GLU B 1 35 ? 25.984 -17.766 -12.93 1 96 35 GLU B O 1
ATOM 2505 N N . GLU B 1 36 ? 26.531 -17.953 -10.781 1 94 36 GLU B N 1
ATOM 2506 C CA . GLU B 1 36 ? 25.922 -19.266 -10.648 1 94 36 GLU B CA 1
ATOM 2507 C C . GLU B 1 36 ? 24.406 -19.203 -10.789 1 94 36 GLU B C 1
ATOM 2509 O O . GLU B 1 36 ? 23.766 -18.312 -10.219 1 94 36 GLU B O 1
ATOM 2514 N N . PRO B 1 37 ? 23.906 -20.094 -11.523 1 90.31 37 PRO B N 1
ATOM 2515 C CA . PRO B 1 37 ? 22.453 -20.109 -11.68 1 90.31 37 PRO B CA 1
ATOM 2516 C C . PRO B 1 37 ? 21.734 -20.641 -10.445 1 90.31 37 PRO B C 1
ATOM 2518 O O . PRO B 1 37 ? 22.375 -21.094 -9.492 1 90.31 37 PRO B O 1
ATOM 2521 N N . GLY B 1 38 ? 20.469 -20.422 -10.375 1 87.88 38 GLY B N 1
ATOM 2522 C CA . GLY B 1 38 ? 19.641 -20.984 -9.32 1 87.88 38 GLY B CA 1
ATOM 2523 C C . GLY B 1 38 ? 19.266 -19.969 -8.25 1 87.88 38 GLY B C 1
ATOM 2524 O O . GLY B 1 38 ? 20.016 -19.016 -8 1 87.88 38 GLY B O 1
ATOM 2525 N N . ALA B 1 39 ? 18.156 -20.219 -7.637 1 81.81 39 ALA B N 1
ATOM 2526 C CA . ALA B 1 39 ? 17.625 -19.328 -6.605 1 81.81 39 ALA B CA 1
ATOM 2527 C C . ALA B 1 39 ? 18.016 -19.812 -5.211 1 81.81 39 ALA B C 1
ATOM 2529 O O . ALA B 1 39 ? 18.172 -19.016 -4.285 1 81.81 39 ALA B O 1
ATOM 2530 N N . TYR B 1 40 ? 18.156 -21.078 -5.098 1 78.12 40 TYR B N 1
ATOM 2531 C CA . TYR B 1 40 ? 18.406 -21.672 -3.781 1 78.12 40 TYR B CA 1
ATOM 2532 C C . TYR B 1 40 ? 19.844 -22.172 -3.664 1 78.12 40 TYR B C 1
ATOM 2534 O O . TYR B 1 40 ? 20.188 -23.219 -4.215 1 78.12 40 TYR B O 1
ATOM 2542 N N . THR B 1 41 ? 20.625 -21.281 -3.098 1 78.44 41 THR B N 1
ATOM 2543 C CA . THR B 1 41 ? 22.016 -21.641 -2.885 1 78.44 41 THR B CA 1
ATOM 2544 C C . THR B 1 41 ? 22.312 -21.781 -1.395 1 78.44 41 THR B C 1
ATOM 2546 O O . THR B 1 41 ? 21.594 -21.25 -0.557 1 78.44 41 THR B O 1
ATOM 2549 N N . SER B 1 42 ? 23.312 -22.531 -1.089 1 77.38 42 SER B N 1
ATOM 2550 C CA . SER B 1 42 ? 23.703 -22.75 0.301 1 77.38 42 SER B CA 1
ATOM 2551 C C . SER B 1 42 ? 24.641 -21.656 0.805 1 77.38 42 SER B C 1
ATOM 2553 O O . SER B 1 42 ? 25.078 -21.703 1.957 1 77.38 42 SER B O 1
ATOM 2555 N N . TYR B 1 43 ? 24.969 -20.75 -0.098 1 79.94 43 TYR B N 1
ATOM 2556 C CA . TYR B 1 43 ? 25.891 -19.688 0.25 1 79.94 43 TYR B CA 1
ATOM 2557 C C . TYR B 1 43 ? 25.25 -18.312 0.044 1 79.94 43 TYR B C 1
ATOM 2559 O O . TYR B 1 43 ? 24.344 -18.172 -0.765 1 79.94 43 TYR B O 1
ATOM 2567 N N . VAL B 1 44 ? 25.703 -17.438 0.812 1 78.75 44 VAL B N 1
ATOM 2568 C CA . VAL B 1 44 ? 25.188 -16.078 0.749 1 78.75 44 VAL B CA 1
ATOM 2569 C C . VAL B 1 44 ? 26.016 -15.25 -0.228 1 78.75 44 VAL B C 1
ATOM 2571 O O . VAL B 1 44 ? 25.453 -14.539 -1.068 1 78.75 44 VAL B O 1
ATOM 2574 N N . LEU B 1 45 ? 27.281 -15.477 -0.18 1 87.69 45 LEU B N 1
ATOM 2575 C CA . LEU B 1 45 ? 28.172 -14.742 -1.065 1 87.69 45 LEU B CA 1
ATOM 2576 C C . LEU B 1 45 ? 28.406 -15.508 -2.361 1 87.69 45 LEU B C 1
ATOM 2578 O O . LEU B 1 45 ? 28.672 -16.703 -2.336 1 87.69 45 LEU B O 1
ATOM 2582 N N . PRO B 1 46 ? 28.219 -14.789 -3.426 1 93.12 46 PRO B N 1
ATOM 2583 C CA . PRO B 1 46 ? 28.484 -15.461 -4.699 1 93.12 46 PRO B CA 1
ATOM 2584 C C . PRO B 1 46 ? 29.906 -16.031 -4.777 1 93.12 46 PRO B C 1
ATOM 2586 O O . PRO B 1 46 ? 30.844 -15.438 -4.246 1 93.12 46 PRO B O 1
ATOM 2589 N N . LYS B 1 47 ? 30.016 -17.141 -5.414 1 94.12 47 LYS B N 1
ATOM 2590 C CA . LYS B 1 47 ? 31.344 -17.734 -5.648 1 94.12 47 LYS B CA 1
ATOM 2591 C C . LYS B 1 47 ? 32.094 -17 -6.754 1 94.12 47 LYS B C 1
ATOM 2593 O O . LYS B 1 47 ? 33.312 -16.797 -6.672 1 94.12 47 LYS B O 1
ATOM 2598 N N . ASN B 1 48 ? 31.328 -16.594 -7.75 1 95.94 48 ASN B N 1
ATOM 2599 C CA . ASN B 1 48 ? 31.828 -15.789 -8.852 1 95.94 48 ASN B CA 1
ATOM 2600 C C . ASN B 1 48 ? 30.922 -14.609 -9.148 1 95.94 48 ASN B C 1
ATOM 2602 O O . ASN B 1 48 ? 29.703 -14.703 -9 1 95.94 48 ASN B O 1
ATOM 2606 N N . TYR B 1 49 ? 31.578 -13.547 -9.516 1 97 49 TYR B N 1
ATOM 2607 C CA . TYR B 1 49 ? 30.859 -12.312 -9.805 1 97 49 TYR B CA 1
ATOM 2608 C C . TYR B 1 49 ? 30.828 -12.039 -11.305 1 97 49 TYR B C 1
ATOM 2610 O O . TY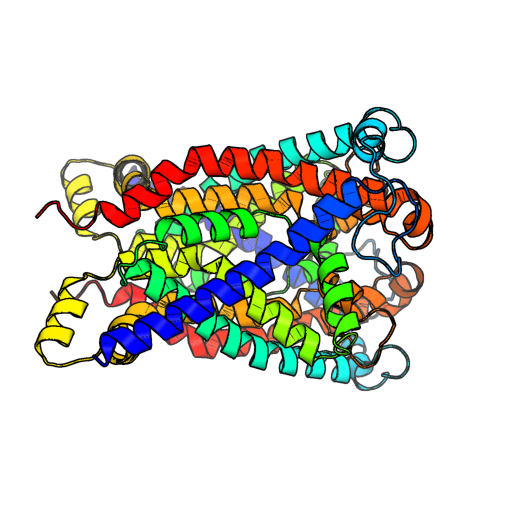R B 1 49 ? 31.781 -12.336 -12.016 1 97 49 TYR B O 1
ATOM 2618 N N . THR B 1 50 ? 29.688 -11.508 -11.781 1 97.75 50 THR B N 1
ATOM 2619 C CA . THR B 1 50 ? 29.547 -11.164 -13.195 1 97.75 50 THR B CA 1
ATOM 2620 C C . THR B 1 50 ? 28.594 -9.992 -13.383 1 97.75 50 THR B C 1
ATOM 2622 O O . THR B 1 50 ? 27.797 -9.688 -12.492 1 97.75 50 THR B O 1
ATOM 2625 N N . LEU B 1 51 ? 28.719 -9.297 -14.516 1 97.62 51 LEU B N 1
ATOM 2626 C CA . LEU B 1 51 ? 27.781 -8.25 -14.906 1 97.62 51 LEU B CA 1
ATOM 2627 C C . LEU B 1 51 ? 26.844 -8.734 -16 1 97.62 51 LEU B C 1
ATOM 2629 O O . LEU B 1 51 ? 26 -7.98 -16.469 1 97.62 51 LEU B O 1
ATOM 2633 N N . ASP B 1 52 ? 26.922 -10.008 -16.281 1 97.56 52 ASP B N 1
ATOM 2634 C CA . ASP B 1 52 ? 26.156 -10.586 -17.391 1 97.56 52 ASP B CA 1
ATOM 2635 C C . ASP B 1 52 ? 24.656 -10.5 -17.109 1 97.56 52 ASP B C 1
ATOM 2637 O O . ASP B 1 52 ? 23.859 -10.344 -18.047 1 97.56 52 ASP B O 1
ATOM 2641 N N . ASN B 1 53 ? 24.328 -10.609 -15.852 1 97.5 53 ASN B N 1
ATOM 2642 C CA . ASN B 1 53 ? 22.906 -10.531 -15.5 1 97.5 53 ASN B CA 1
ATOM 2643 C C . ASN B 1 53 ? 22.312 -9.188 -15.898 1 97.5 53 ASN B C 1
ATOM 2645 O O . ASN B 1 53 ? 21.141 -9.117 -16.297 1 97.5 53 ASN B O 1
ATOM 2649 N N . TYR B 1 54 ? 23.125 -8.164 -15.797 1 97.56 54 TYR B N 1
ATOM 2650 C CA . TYR B 1 54 ? 22.688 -6.832 -16.188 1 97.56 54 TYR B CA 1
ATOM 2651 C C . TYR B 1 54 ? 22.688 -6.684 -17.703 1 97.56 54 TYR B C 1
ATOM 2653 O O . TYR B 1 54 ? 21.734 -6.156 -18.281 1 97.56 54 TYR B O 1
ATOM 2661 N N . ILE B 1 55 ? 23.688 -7.188 -18.312 1 97.81 55 ILE B N 1
ATOM 2662 C CA . ILE B 1 55 ? 23.844 -7.066 -19.75 1 97.81 55 ILE B CA 1
ATOM 2663 C C . ILE B 1 55 ? 22.734 -7.84 -20.469 1 97.81 55 ILE B C 1
ATOM 2665 O O . ILE B 1 55 ? 22.094 -7.32 -21.391 1 97.81 55 ILE B O 1
ATOM 2669 N N . ARG B 1 56 ? 22.422 -8.961 -20.047 1 96.62 56 ARG B N 1
ATOM 2670 C CA . ARG B 1 56 ? 21.453 -9.844 -20.688 1 96.62 56 ARG B CA 1
ATOM 2671 C C . ARG B 1 56 ? 20.031 -9.297 -20.562 1 96.62 56 ARG B C 1
ATOM 2673 O O . ARG B 1 56 ? 19.172 -9.617 -21.375 1 96.62 56 ARG B O 1
ATOM 2680 N N . LEU B 1 57 ? 19.797 -8.531 -19.531 1 96.62 57 LEU B N 1
ATOM 2681 C CA . LEU B 1 57 ? 18.5 -7.871 -19.406 1 96.62 57 LEU B CA 1
ATOM 2682 C C . LEU B 1 57 ? 18.203 -7.012 -20.641 1 96.62 57 LEU B C 1
ATOM 2684 O O . LEU B 1 57 ? 17.047 -6.875 -21.047 1 96.62 57 LEU B O 1
ATOM 2688 N N . PHE B 1 58 ? 19.281 -6.473 -21.266 1 97.12 58 PHE B N 1
ATOM 2689 C CA . PHE B 1 58 ? 19.078 -5.508 -22.328 1 97.12 58 PHE B CA 1
ATOM 2690 C C . PHE B 1 58 ? 19.453 -6.117 -23.688 1 97.12 58 PHE B C 1
ATOM 2692 O O . PHE B 1 58 ? 19.109 -5.559 -24.734 1 97.12 58 PHE B O 1
ATOM 2699 N N . THR B 1 59 ? 20.078 -7.273 -23.672 1 96.06 59 THR B N 1
ATOM 2700 C CA . THR B 1 59 ? 20.547 -7.855 -24.938 1 96.06 59 THR B CA 1
ATOM 2701 C C . THR B 1 59 ? 19.703 -9.078 -25.297 1 96.06 59 THR B C 1
ATOM 2703 O O . THR B 1 59 ? 19.562 -9.406 -26.484 1 96.06 59 THR B O 1
ATOM 2706 N N . GLU B 1 60 ? 19.203 -9.781 -24.375 1 95.5 60 GLU B N 1
ATOM 2707 C CA . GLU B 1 60 ? 18.359 -10.938 -24.609 1 95.5 60 GLU B CA 1
ATOM 2708 C C . GLU B 1 60 ? 16.891 -10.617 -24.328 1 95.5 60 GLU B C 1
ATOM 2710 O O . GLU B 1 60 ? 16.375 -10.914 -23.25 1 95.5 60 GLU B O 1
ATOM 2715 N N . THR B 1 61 ? 16.25 -10.133 -25.312 1 94.12 61 THR B N 1
ATOM 2716 C CA . THR B 1 61 ? 14.922 -9.57 -25.078 1 94.12 61 THR B CA 1
ATOM 2717 C C . THR B 1 61 ? 13.852 -10.406 -25.781 1 94.12 61 THR B C 1
ATOM 2719 O O . THR B 1 61 ? 12.68 -10.016 -25.828 1 94.12 61 THR B O 1
ATOM 2722 N N . ASP B 1 62 ? 14.195 -11.586 -26.234 1 91.88 62 ASP B N 1
ATOM 2723 C CA . ASP B 1 62 ? 13.25 -12.383 -27 1 91.88 62 ASP B CA 1
ATOM 2724 C C . ASP B 1 62 ? 12.156 -12.961 -26.109 1 91.88 62 ASP B C 1
ATOM 2726 O O . ASP B 1 62 ? 10.977 -12.883 -26.438 1 91.88 62 ASP B O 1
ATOM 2730 N N . LEU B 1 63 ? 12.555 -13.469 -24.984 1 90.62 63 LEU B N 1
ATOM 2731 C CA . LEU B 1 63 ? 11.594 -14.062 -24.062 1 90.62 63 LEU B CA 1
ATOM 2732 C C . LEU B 1 63 ? 11.156 -13.055 -23 1 90.62 63 LEU B C 1
ATOM 2734 O O . LEU B 1 63 ? 9.969 -12.977 -22.672 1 90.62 63 LEU B O 1
ATOM 2738 N N . PHE B 1 64 ? 12.117 -12.312 -22.5 1 94.56 64 PHE B N 1
ATOM 2739 C CA . PHE B 1 64 ? 11.875 -11.297 -21.484 1 94.56 64 PHE B CA 1
ATOM 2740 C C . PHE B 1 64 ? 12.383 -9.938 -21.953 1 94.56 64 PHE B C 1
ATOM 2742 O O . PHE B 1 64 ? 13.586 -9.68 -21.922 1 94.56 64 PHE B O 1
ATOM 2749 N N . ASN B 1 65 ? 11.438 -9.133 -22.328 1 97.12 65 ASN B N 1
ATOM 2750 C CA . ASN B 1 65 ? 11.82 -7.824 -22.844 1 97.12 65 ASN B CA 1
ATOM 2751 C C . ASN B 1 65 ? 11.844 -6.77 -21.75 1 97.12 65 ASN B C 1
ATOM 2753 O O . ASN B 1 65 ? 10.969 -5.902 -21.688 1 97.12 65 ASN B O 1
ATOM 2757 N N . TYR B 1 66 ? 12.906 -6.754 -21 1 97.25 66 TYR B N 1
ATOM 2758 C CA . TYR B 1 66 ? 13.062 -5.906 -19.828 1 97.25 66 TYR B CA 1
ATOM 2759 C C . TYR B 1 66 ? 13 -4.43 -20.203 1 97.25 66 TYR B C 1
ATOM 2761 O O . TYR B 1 66 ? 12.242 -3.662 -19.609 1 97.25 66 TYR B O 1
ATOM 2769 N N . PRO B 1 67 ? 13.734 -3.979 -21.266 1 97.38 67 PRO B N 1
ATOM 2770 C CA . PRO B 1 67 ? 13.695 -2.549 -21.578 1 97.38 67 PRO B CA 1
ATOM 2771 C C . PRO B 1 67 ? 12.289 -2.072 -21.953 1 97.38 67 PRO B C 1
ATOM 2773 O O . PRO B 1 67 ? 11.898 -0.961 -21.594 1 97.38 67 PRO B O 1
ATOM 2776 N N . ARG B 1 68 ? 11.578 -2.891 -22.625 1 97.56 68 ARG B N 1
ATOM 2777 C CA . ARG B 1 68 ? 10.219 -2.51 -23 1 97.56 68 ARG B CA 1
ATOM 2778 C C . ARG B 1 68 ? 9.328 -2.396 -21.781 1 97.56 68 ARG B C 1
ATOM 2780 O O . ARG B 1 68 ? 8.602 -1.408 -21.609 1 97.56 68 ARG B O 1
ATOM 2787 N N . TRP B 1 69 ? 9.352 -3.357 -20.922 1 97.44 69 TRP B N 1
ATOM 2788 C CA . TRP B 1 69 ? 8.523 -3.359 -19.734 1 97.44 69 TRP B CA 1
ATOM 2789 C C . TRP B 1 69 ? 8.898 -2.209 -18.797 1 97.44 69 TRP B C 1
ATOM 2791 O O . TRP B 1 69 ? 8.039 -1.622 -18.141 1 97.44 69 TRP B O 1
ATOM 2801 N N . PHE B 1 70 ? 10.188 -1.943 -18.812 1 97.44 70 PHE B N 1
ATOM 2802 C CA . PHE B 1 70 ? 10.664 -0.813 -18.016 1 97.44 70 PHE B CA 1
ATOM 2803 C C . PHE B 1 70 ? 10.086 0.495 -18.547 1 97.44 70 PHE B C 1
ATOM 2805 O O . PHE B 1 70 ? 9.57 1.306 -17.766 1 97.44 70 PHE B O 1
ATOM 2812 N N . MET B 1 71 ? 10.094 0.651 -19.797 1 97.88 71 MET B N 1
ATOM 2813 C CA . MET B 1 71 ? 9.57 1.871 -20.406 1 97.88 71 MET B CA 1
ATOM 2814 C C . MET B 1 71 ? 8.055 1.949 -20.25 1 97.88 71 MET B C 1
ATOM 2816 O O . MET B 1 71 ? 7.504 3.023 -20 1 97.88 71 MET B O 1
ATOM 2820 N N . ASN B 1 72 ? 7.375 0.829 -20.422 1 98.38 72 ASN B N 1
ATOM 2821 C CA . ASN B 1 72 ? 5.938 0.791 -20.172 1 98.38 72 ASN B CA 1
ATOM 2822 C C . ASN B 1 72 ? 5.613 1.286 -18.766 1 98.38 72 ASN B C 1
ATOM 2824 O O . ASN B 1 72 ? 4.703 2.094 -18.578 1 98.38 72 ASN B O 1
ATOM 2828 N N . THR B 1 73 ? 6.395 0.802 -17.812 1 97.94 73 THR B N 1
ATOM 2829 C CA . THR B 1 73 ? 6.168 1.162 -16.422 1 97.94 73 THR B CA 1
ATOM 2830 C C . THR B 1 73 ? 6.438 2.648 -16.188 1 97.94 73 THR B C 1
ATOM 2832 O O . THR B 1 73 ? 5.668 3.326 -15.508 1 97.94 73 THR B O 1
ATOM 2835 N N . LEU B 1 74 ? 7.516 3.084 -16.797 1 98.19 74 LEU B N 1
ATOM 2836 C CA . LEU B 1 74 ? 7.867 4.492 -16.641 1 98.19 74 LEU B CA 1
ATOM 2837 C C . LEU B 1 74 ? 6.766 5.391 -17.203 1 98.19 74 LEU B C 1
ATOM 2839 O O . LEU B 1 74 ? 6.383 6.371 -16.562 1 98.19 74 LEU B O 1
ATOM 2843 N N . ILE B 1 75 ? 6.227 5.062 -18.297 1 98.5 75 ILE B N 1
ATOM 2844 C CA . ILE B 1 75 ? 5.156 5.828 -18.922 1 98.5 75 ILE B CA 1
ATOM 2845 C C . ILE B 1 75 ? 3.922 5.824 -18.031 1 98.5 75 ILE B C 1
ATOM 2847 O O . ILE B 1 75 ? 3.363 6.879 -17.719 1 98.5 75 ILE B O 1
ATOM 2851 N N . VAL B 1 76 ? 3.541 4.672 -17.578 1 98.44 76 VAL B N 1
ATOM 2852 C CA . VAL B 1 76 ? 2.369 4.539 -16.719 1 98.44 76 VAL B CA 1
ATOM 2853 C C . VAL B 1 76 ? 2.602 5.293 -15.414 1 98.44 76 VAL B C 1
ATOM 2855 O O . VAL B 1 76 ? 1.707 5.984 -14.922 1 98.44 76 VAL B O 1
ATOM 2858 N N . ALA B 1 77 ? 3.812 5.148 -14.906 1 98 77 ALA B N 1
ATOM 2859 C CA . ALA B 1 77 ? 4.148 5.781 -13.633 1 98 77 ALA B CA 1
ATOM 2860 C C . ALA B 1 77 ? 4.078 7.301 -13.742 1 98 77 ALA B C 1
ATOM 2862 O O . ALA B 1 77 ? 3.539 7.969 -12.852 1 98 77 ALA B O 1
ATOM 2863 N N . ILE B 1 78 ? 4.57 7.871 -14.766 1 98.25 78 ILE B N 1
ATOM 2864 C CA . ILE B 1 78 ? 4.602 9.32 -14.945 1 98.25 78 ILE B CA 1
ATOM 2865 C C . ILE B 1 78 ? 3.18 9.852 -15.086 1 98.25 78 ILE B C 1
ATOM 2867 O O . ILE B 1 78 ? 2.775 10.766 -14.359 1 98.25 78 ILE B O 1
ATOM 2871 N N . PHE B 1 79 ? 2.396 9.273 -15.906 1 98.5 79 PHE B N 1
ATOM 2872 C CA . PHE B 1 79 ? 1.061 9.789 -16.172 1 98.5 79 PHE B CA 1
ATOM 2873 C C . PHE B 1 79 ? 0.132 9.539 -14.992 1 98.5 79 PHE B C 1
ATOM 2875 O O . PHE B 1 79 ? -0.656 10.406 -14.617 1 98.5 79 PHE B O 1
ATOM 2882 N N . SER B 1 80 ? 0.225 8.359 -14.422 1 97.88 80 SER B N 1
ATOM 2883 C CA . SER B 1 80 ? -0.621 8.086 -13.266 1 97.88 80 SER B CA 1
ATOM 2884 C C . SER B 1 80 ? -0.212 8.938 -12.07 1 97.88 80 SER B C 1
ATOM 2886 O O . SER B 1 80 ? -1.059 9.336 -11.266 1 97.88 80 SER B O 1
ATOM 2888 N N . CYS B 1 81 ? 1.076 9.156 -11.945 1 97.88 81 CYS B N 1
ATOM 2889 C CA . CYS B 1 81 ? 1.565 10 -10.867 1 97.88 81 CYS B CA 1
ATOM 2890 C C . CYS B 1 81 ? 0.976 11.406 -10.961 1 97.88 81 CYS B C 1
ATOM 2892 O O . CYS B 1 81 ? 0.463 11.93 -9.977 1 97.88 81 CYS B O 1
ATOM 2894 N N . ILE B 1 82 ? 1.006 12 -12.109 1 97.81 82 ILE B N 1
ATOM 2895 C CA . ILE B 1 82 ? 0.506 13.352 -12.328 1 97.81 82 ILE B CA 1
ATOM 2896 C C . ILE B 1 82 ? -0.995 13.398 -12.055 1 97.81 82 ILE B C 1
ATOM 2898 O O . ILE B 1 82 ? -1.462 14.227 -11.266 1 97.81 82 ILE B O 1
ATOM 2902 N N . LEU B 1 83 ? -1.719 12.531 -12.594 1 96.75 83 LEU B N 1
ATOM 2903 C CA . LEU B 1 83 ? -3.172 12.531 -12.469 1 96.75 83 LEU B CA 1
ATOM 2904 C C . LEU B 1 83 ? -3.598 12.195 -11.039 1 96.75 83 LEU B C 1
ATOM 2906 O O . LEU B 1 83 ? -4.477 12.859 -10.484 1 96.75 83 LEU B O 1
ATOM 2910 N N . SER B 1 84 ? -2.961 11.164 -10.477 1 96.88 84 SER B N 1
ATOM 2911 C CA . SER B 1 84 ? -3.295 10.758 -9.109 1 96.88 84 SER B CA 1
ATOM 2912 C C . SER B 1 84 ? -2.996 11.875 -8.117 1 96.88 84 SER B C 1
ATOM 2914 O O . SER B 1 84 ? -3.789 12.133 -7.207 1 96.88 84 SER B O 1
ATOM 2916 N N . THR B 1 85 ? -1.856 12.461 -8.328 1 96.62 85 THR B N 1
ATOM 2917 C CA . THR B 1 85 ? -1.476 13.539 -7.422 1 96.62 85 THR B CA 1
ATOM 2918 C C . THR B 1 85 ? -2.473 14.695 -7.5 1 96.62 85 THR B C 1
ATOM 2920 O O . THR B 1 85 ? -2.939 15.188 -6.473 1 96.62 85 THR B O 1
ATOM 2923 N N . LEU B 1 86 ? -2.848 15.07 -8.641 1 94.19 86 LEU B N 1
ATOM 2924 C CA . LEU B 1 86 ? -3.809 16.156 -8.844 1 94.19 86 LEU B CA 1
ATOM 2925 C C . LEU B 1 86 ? -5.16 15.789 -8.234 1 94.19 86 LEU B C 1
ATOM 2927 O O . LEU B 1 86 ? -5.777 16.609 -7.551 1 94.19 86 LEU B O 1
ATOM 2931 N N . LEU B 1 87 ? -5.574 14.602 -8.414 1 93.31 87 LEU B N 1
ATOM 2932 C CA . LEU B 1 87 ? -6.883 14.172 -7.926 1 93.31 87 LEU B CA 1
ATOM 2933 C C . LEU B 1 87 ? -6.895 14.086 -6.406 1 93.31 87 LEU B C 1
ATOM 2935 O O . LEU B 1 87 ? -7.816 14.578 -5.758 1 93.31 87 LEU B O 1
ATOM 2939 N N . VAL B 1 88 ? -5.855 13.492 -5.879 1 94.69 88 VAL B N 1
ATOM 2940 C CA . VAL B 1 88 ? -5.789 13.32 -4.43 1 94.69 88 VAL B CA 1
ATOM 2941 C C . VAL B 1 88 ? -5.746 14.68 -3.746 1 94.69 88 VAL B C 1
ATOM 2943 O O . VAL B 1 88 ? -6.52 14.945 -2.818 1 94.69 88 VAL B O 1
ATOM 2946 N N . LEU B 1 89 ? -4.895 15.531 -4.199 1 94.5 89 LEU B N 1
ATOM 2947 C CA . LEU B 1 89 ? -4.73 16.828 -3.557 1 94.5 89 LEU B CA 1
ATOM 2948 C C . LEU B 1 89 ? -5.98 17.688 -3.732 1 94.5 89 LEU B C 1
ATOM 2950 O O . LEU B 1 89 ? -6.41 18.375 -2.799 1 94.5 89 LEU B O 1
ATOM 2954 N N . SER B 1 90 ? -6.586 17.656 -4.914 1 91.5 90 SER B N 1
ATOM 2955 C CA . SER B 1 90 ? -7.785 18.438 -5.164 1 91.5 90 SER B CA 1
ATOM 2956 C C . SER B 1 90 ? -8.953 17.953 -4.312 1 91.5 90 SER B C 1
ATOM 2958 O O . SER B 1 90 ? -9.656 18.766 -3.697 1 91.5 90 SER B O 1
ATOM 2960 N N . ILE B 1 91 ? -9.133 16.688 -4.246 1 90.94 91 ILE B N 1
ATOM 2961 C CA . ILE B 1 91 ? -10.242 16.125 -3.488 1 90.94 91 ILE B CA 1
ATOM 2962 C C . ILE B 1 91 ? -10.008 16.328 -1.995 1 90.94 91 ILE B C 1
ATOM 2964 O O . ILE B 1 91 ? -10.938 16.641 -1.252 1 90.94 91 ILE B O 1
ATOM 2968 N N . SER B 1 92 ? -8.781 16.094 -1.596 1 91.94 92 SER B N 1
ATOM 2969 C CA . SER B 1 92 ? -8.438 16.344 -0.199 1 91.94 92 SER B CA 1
ATOM 2970 C C . SER B 1 92 ? -8.711 17.797 0.189 1 91.94 92 SER B C 1
ATOM 2972 O O . SER B 1 92 ? -9.195 18.078 1.287 1 91.94 92 SER B O 1
ATOM 2974 N N . TYR B 1 93 ? -8.391 18.703 -0.678 1 92 93 TYR B N 1
ATOM 2975 C CA . TYR B 1 93 ? -8.648 20.125 -0.431 1 92 93 TYR B CA 1
ATOM 2976 C C . TYR B 1 93 ? -10.141 20.391 -0.324 1 92 93 TYR B C 1
ATOM 2978 O O . TYR B 1 93 ? -10.586 21.125 0.568 1 92 93 TYR B O 1
ATOM 2986 N N . ALA B 1 94 ? -10.867 19.844 -1.243 1 88.62 94 ALA B N 1
ATOM 2987 C CA . ALA B 1 94 ? -12.32 20.016 -1.22 1 88.62 94 ALA B CA 1
ATOM 2988 C C . ALA B 1 94 ? -12.914 19.516 0.091 1 88.62 94 ALA B C 1
ATOM 2990 O O . ALA B 1 94 ? -13.742 20.188 0.708 1 88.62 94 ALA B O 1
ATOM 2991 N N . PHE B 1 95 ? -12.445 18.422 0.531 1 89.25 95 PHE B N 1
ATOM 2992 C CA . PHE B 1 95 ? -12.969 17.828 1.751 1 89.25 95 PHE B CA 1
ATOM 2993 C C . PHE B 1 95 ? -12.5 18.594 2.98 1 89.25 95 PHE B C 1
ATOM 2995 O O . PHE B 1 95 ? -13.172 18.594 4.016 1 89.25 95 PHE B O 1
ATOM 3002 N N . SER B 1 96 ? -11.406 19.234 2.867 1 90.06 96 SER B N 1
ATOM 3003 C CA . SER B 1 96 ? -10.844 19.969 3.996 1 90.06 96 SER B CA 1
ATOM 3004 C C . SER B 1 96 ? -11.453 21.359 4.109 1 90.06 96 SER B C 1
ATOM 3006 O O . SER B 1 96 ? -11.734 21.828 5.215 1 90.06 96 SER B O 1
ATOM 3008 N N . ARG B 1 97 ? -11.68 22.016 2.973 1 88.81 97 ARG B N 1
ATOM 3009 C CA . ARG B 1 97 ? -11.945 23.453 3.02 1 88.81 97 ARG B CA 1
ATOM 3010 C C . ARG B 1 97 ? -13.367 23.766 2.574 1 88.81 97 ARG B C 1
ATOM 3012 O O . ARG B 1 97 ? -13.953 24.766 3 1 88.81 97 ARG B O 1
ATOM 3019 N N . LEU B 1 98 ? -13.828 23.047 1.699 1 83.94 98 LEU B N 1
ATOM 3020 C CA . LEU B 1 98 ? -15.133 23.406 1.145 1 83.94 98 LEU B CA 1
ATOM 3021 C C . LEU B 1 98 ? -16.266 22.828 2 1 83.94 98 LEU B C 1
ATOM 3023 O O . LEU B 1 98 ? -16.141 21.719 2.521 1 83.94 98 LEU B O 1
ATOM 3027 N N . LYS B 1 99 ? -17.219 23.672 2.154 1 80.56 99 LYS B N 1
ATOM 3028 C CA . LYS B 1 99 ? -18.391 23.25 2.904 1 80.56 99 LYS B CA 1
ATOM 3029 C C . LYS B 1 99 ? -19.562 22.953 1.971 1 80.56 99 LYS B C 1
ATOM 3031 O O . LYS B 1 99 ? -19.922 23.797 1.142 1 80.56 99 LYS B O 1
ATOM 3036 N N . PHE B 1 100 ? -19.938 21.719 1.869 1 80.12 100 PHE B N 1
ATOM 3037 C CA . PHE B 1 100 ? -21.094 21.328 1.078 1 80.12 100 PHE B CA 1
ATOM 3038 C C . PHE B 1 100 ? -21.844 20.172 1.736 1 80.12 100 PHE B C 1
ATOM 3040 O O . PHE B 1 100 ? -21.281 19.453 2.557 1 80.12 100 PHE B O 1
ATOM 3047 N N . LYS B 1 101 ? -23.078 20.031 1.542 1 81 101 LYS B N 1
ATOM 3048 C CA . LYS B 1 101 ? -24 19.172 2.273 1 81 101 LYS B CA 1
ATOM 3049 C C . LYS B 1 101 ? -23.562 17.703 2.191 1 81 101 LYS B C 1
ATOM 3051 O O . LYS B 1 101 ? -23.641 16.969 3.18 1 81 101 LYS B O 1
ATOM 3056 N N . ALA B 1 102 ? -23.078 17.203 1.069 1 83.69 102 ALA B N 1
ATOM 3057 C CA . ALA B 1 102 ? -22.75 15.789 0.885 1 83.69 102 ALA B CA 1
ATOM 3058 C C . ALA B 1 102 ? -21.297 15.5 1.264 1 83.69 102 ALA B C 1
ATOM 3060 O O . ALA B 1 102 ? -20.812 14.391 1.049 1 83.69 102 ALA B O 1
ATOM 3061 N N . ARG B 1 103 ? -20.672 16.391 1.854 1 85.12 103 ARG B N 1
ATOM 3062 C CA . ARG B 1 103 ? -19.25 16.281 2.166 1 85.12 103 ARG B CA 1
ATOM 3063 C C . ARG B 1 103 ? -18.984 15.094 3.09 1 85.12 103 ARG B C 1
ATOM 3065 O O . ARG B 1 103 ? -18.203 14.203 2.758 1 85.12 103 ARG B O 1
ATOM 3072 N N . LYS B 1 104 ? -19.703 15.078 4.211 1 84.12 104 LYS B N 1
ATOM 3073 C CA . LYS B 1 104 ? -19.453 14.062 5.227 1 84.12 104 LYS B CA 1
ATOM 3074 C C . LYS B 1 104 ? -19.828 12.672 4.715 1 84.12 104 LYS B C 1
ATOM 3076 O O . LYS B 1 104 ? -19.016 11.742 4.797 1 84.12 104 LYS B O 1
ATOM 3081 N N . PRO B 1 105 ? -20.969 12.539 4.152 1 84.19 105 PRO B N 1
ATOM 3082 C CA . PRO B 1 105 ? -21.281 11.219 3.609 1 84.19 105 PRO B CA 1
ATOM 3083 C C . PRO B 1 105 ? -20.312 10.773 2.523 1 84.19 105 PRO B C 1
ATOM 3085 O O . PRO B 1 105 ? -19.953 9.594 2.447 1 84.19 105 PRO B O 1
ATOM 3088 N N . MET B 1 106 ? -19.859 11.648 1.729 1 84.75 106 MET B N 1
ATOM 3089 C CA . MET B 1 106 ? -18.906 11.297 0.667 1 84.75 106 MET B CA 1
ATOM 3090 C C . MET B 1 106 ? -17.562 10.875 1.248 1 84.75 106 MET B C 1
ATOM 3092 O O . MET B 1 106 ? -16.953 9.922 0.761 1 84.75 106 MET B O 1
ATOM 3096 N N . MET B 1 107 ? -17.172 11.57 2.236 1 85.62 107 MET B N 1
ATOM 3097 C CA . MET B 1 107 ? -15.93 11.203 2.91 1 85.62 107 MET B CA 1
ATOM 3098 C C . MET B 1 107 ? -16.031 9.812 3.529 1 85.62 107 MET B C 1
ATOM 3100 O O . MET B 1 107 ? -15.117 9 3.402 1 85.62 107 MET B O 1
ATOM 3104 N N . ASN B 1 108 ? -17.172 9.523 4.086 1 79.69 108 ASN B N 1
ATOM 3105 C CA . ASN B 1 108 ? -17.375 8.227 4.719 1 79.69 108 ASN B CA 1
ATOM 3106 C C . ASN B 1 108 ? -17.406 7.102 3.693 1 79.69 108 ASN B C 1
ATOM 3108 O O . ASN B 1 108 ? -16.797 6.051 3.9 1 79.69 108 ASN B O 1
ATOM 3112 N N . VAL B 1 109 ? -18.062 7.34 2.652 1 81.38 109 VAL B N 1
ATOM 3113 C CA . VAL B 1 109 ? -18.156 6.336 1.6 1 81.38 109 VAL B CA 1
ATOM 3114 C C . VAL B 1 109 ? -16.781 6.07 1.005 1 81.38 109 VAL B C 1
ATOM 3116 O O . VAL B 1 109 ? -16.406 4.918 0.759 1 81.38 109 VAL B O 1
ATOM 3119 N N . ALA B 1 110 ? -16.047 7.141 0.754 1 83.94 110 ALA B N 1
ATOM 3120 C CA . ALA B 1 110 ? -14.703 6.996 0.208 1 83.94 110 ALA B CA 1
ATOM 3121 C C . ALA B 1 110 ? -13.812 6.184 1.146 1 83.94 110 ALA B C 1
ATOM 3123 O O . ALA B 1 110 ? -13.031 5.344 0.696 1 83.94 110 ALA B O 1
ATOM 3124 N N . LEU B 1 111 ? -13.969 6.43 2.332 1 78 111 LEU B N 1
ATOM 3125 C CA . LEU B 1 111 ? -13.18 5.715 3.324 1 78 111 LEU B CA 1
ATOM 3126 C C . LEU B 1 111 ? -13.531 4.23 3.332 1 78 111 LEU B C 1
ATOM 3128 O O . LEU B 1 111 ? -12.648 3.375 3.379 1 78 111 LEU B O 1
ATOM 3132 N N . ILE B 1 112 ? -14.789 3.943 3.248 1 73.69 112 ILE B N 1
ATOM 3133 C CA . ILE B 1 112 ? -15.258 2.562 3.26 1 73.69 112 ILE B CA 1
ATOM 3134 C C . ILE B 1 112 ? -14.773 1.844 2.002 1 73.69 112 ILE B C 1
ATOM 3136 O O . ILE B 1 112 ? -14.305 0.705 2.07 1 73.69 112 ILE B O 1
ATOM 3140 N N . LEU B 1 113 ? -14.891 2.518 0.938 1 79.06 113 LEU B N 1
ATOM 3141 C CA . LEU B 1 113 ? -14.453 1.937 -0.327 1 79.06 113 LEU B CA 1
ATOM 3142 C C . LEU B 1 113 ? -12.953 1.645 -0.304 1 79.06 113 LEU B C 1
ATOM 3144 O O . LEU B 1 113 ? -12.508 0.639 -0.858 1 79.06 113 LEU B O 1
ATOM 3148 N N . ARG B 1 114 ? -12.18 2.459 0.296 1 75.75 114 ARG B N 1
ATOM 3149 C CA . ARG B 1 114 ? -10.727 2.291 0.379 1 75.75 114 ARG B CA 1
ATOM 3150 C C . ARG B 1 114 ? -10.367 1.081 1.231 1 75.75 114 ARG B C 1
ATOM 3152 O O . ARG B 1 114 ? -9.344 0.437 0.999 1 75.75 114 ARG B O 1
ATOM 3159 N N . MET B 1 115 ? -11.234 0.812 2.094 1 68.81 115 MET B N 1
ATOM 3160 C CA . MET B 1 115 ? -10.945 -0.273 3.027 1 68.81 115 MET B CA 1
ATOM 3161 C C . MET B 1 115 ? -11.258 -1.627 2.398 1 68.81 115 MET B C 1
ATOM 3163 O O . MET B 1 115 ? -10.797 -2.662 2.883 1 68.81 115 MET B O 1
ATOM 3167 N N . PHE B 1 116 ? -12.023 -1.541 1.366 1 72.56 116 PHE B N 1
ATOM 3168 C CA . PHE B 1 116 ? -12.281 -2.768 0.62 1 72.56 116 PHE B CA 1
ATOM 3169 C C . PHE B 1 116 ? -11.031 -3.205 -0.142 1 72.56 116 PHE B C 1
ATOM 3171 O O . PHE B 1 116 ? -10.352 -2.381 -0.755 1 72.56 116 PHE B O 1
ATOM 3178 N N . PRO B 1 117 ? -10.633 -4.449 0.041 1 70.31 117 PRO B N 1
ATOM 3179 C CA . PRO B 1 117 ? -9.453 -4.93 -0.689 1 70.31 117 PRO B CA 1
ATOM 3180 C C . PRO B 1 117 ? -9.586 -4.762 -2.201 1 70.31 117 PRO B C 1
ATOM 3182 O O . PRO B 1 117 ? -10.469 -5.367 -2.818 1 70.31 117 PRO B O 1
ATOM 3185 N N . GLY B 1 118 ? -8.789 -3.912 -2.771 1 69 118 GLY B N 1
ATOM 3186 C CA . GLY B 1 118 ? -8.852 -3.574 -4.184 1 69 118 GLY B CA 1
ATOM 3187 C C . GLY B 1 118 ? -8.648 -4.773 -5.094 1 69 118 GLY B C 1
ATOM 3188 O O . GLY B 1 118 ? -9.25 -4.848 -6.172 1 69 118 GLY B O 1
ATOM 3189 N N . PHE B 1 119 ? -7.863 -5.691 -4.578 1 69.19 119 PHE B N 1
ATOM 3190 C CA . PHE B 1 119 ? -7.57 -6.867 -5.387 1 69.19 119 PHE B CA 1
ATOM 3191 C C . PHE B 1 119 ? -8.852 -7.633 -5.707 1 69.19 119 PHE B C 1
ATOM 3193 O O . PHE B 1 119 ? -8.969 -8.234 -6.777 1 69.19 119 PHE B O 1
ATOM 3200 N N . MET B 1 120 ? -9.812 -7.477 -4.859 1 67.75 120 MET B N 1
ATOM 3201 C CA . MET B 1 120 ? -11.023 -8.281 -4.996 1 67.75 120 MET B CA 1
ATOM 3202 C C . MET B 1 120 ? -11.938 -7.699 -6.066 1 67.75 120 MET B C 1
ATOM 3204 O O . MET B 1 120 ? -12.758 -8.414 -6.645 1 67.75 120 MET B O 1
ATOM 3208 N N . SER B 1 121 ? -11.727 -6.402 -6.289 1 76.5 121 SER B N 1
ATOM 3209 C CA . SER B 1 121 ? -12.586 -5.75 -7.27 1 76.5 121 SER B CA 1
ATOM 3210 C C . SER B 1 121 ? -11.898 -5.656 -8.633 1 76.5 121 SER B C 1
ATOM 3212 O O . SER B 1 121 ? -12.461 -5.102 -9.578 1 76.5 121 SER B O 1
ATOM 3214 N N . ILE B 1 122 ? -10.758 -6.246 -8.68 1 81.75 122 ILE B N 1
ATOM 3215 C CA . ILE B 1 122 ? -9.953 -6.047 -9.883 1 81.75 122 ILE B CA 1
ATOM 3216 C C . ILE B 1 122 ? -10.609 -6.75 -11.062 1 81.75 122 ILE B C 1
ATOM 3218 O O . ILE B 1 122 ? -10.555 -6.262 -12.195 1 81.75 122 ILE B O 1
ATOM 3222 N N . VAL B 1 123 ? -11.219 -7.867 -10.828 1 79.56 123 VAL B N 1
ATOM 3223 C CA . VAL B 1 123 ? -11.883 -8.609 -11.898 1 79.56 123 VAL B CA 1
ATOM 3224 C C . VAL B 1 123 ? -13.039 -7.793 -12.453 1 79.56 123 VAL B C 1
ATOM 3226 O O . VAL B 1 123 ? -13.25 -7.758 -13.672 1 79.56 123 VAL B O 1
ATOM 3229 N N . ALA B 1 124 ? -13.734 -7.168 -11.555 1 81.88 124 ALA B N 1
ATOM 3230 C CA . ALA B 1 124 ? -14.82 -6.289 -11.984 1 81.88 124 ALA B CA 1
ATOM 3231 C C . ALA B 1 124 ? -14.281 -5.133 -12.828 1 81.88 124 ALA B C 1
ATOM 3233 O O . ALA B 1 124 ? -14.867 -4.777 -13.852 1 81.88 124 ALA B O 1
ATOM 3234 N N . VAL B 1 125 ? -13.219 -4.621 -12.43 1 85.62 125 VAL B N 1
ATOM 3235 C CA . VAL B 1 125 ? -12.602 -3.514 -13.156 1 85.62 125 VAL B CA 1
ATOM 3236 C C . VAL B 1 125 ? -12.195 -3.973 -14.555 1 85.62 125 VAL B C 1
ATOM 3238 O O . VAL B 1 125 ? -12.375 -3.244 -15.531 1 85.62 125 VAL B O 1
ATOM 3241 N N . TYR B 1 126 ? -11.703 -5.172 -14.617 1 87.19 126 TYR B N 1
ATOM 3242 C CA . TYR B 1 126 ? -11.312 -5.711 -15.914 1 87.19 126 TYR B CA 1
ATOM 3243 C C . TYR B 1 126 ? -12.508 -5.801 -16.859 1 87.19 126 TYR B C 1
ATOM 3245 O O . TYR B 1 126 ? -12.422 -5.434 -18.031 1 87.19 126 TYR B O 1
ATOM 3253 N N . HIS B 1 127 ? -13.594 -6.23 -16.344 1 81.38 127 HIS B N 1
ATOM 3254 C CA . HIS B 1 127 ? -14.781 -6.383 -17.188 1 81.38 127 HIS B CA 1
ATOM 3255 C C . HIS B 1 127 ? -15.312 -5.031 -17.641 1 81.38 127 HIS B C 1
ATOM 3257 O O . HIS B 1 127 ? -15.773 -4.891 -18.781 1 81.38 127 HIS B O 1
ATOM 3263 N N . ILE B 1 128 ? -15.195 -4.07 -16.797 1 83.06 128 ILE B N 1
ATOM 3264 C CA . ILE B 1 128 ? -15.625 -2.723 -17.172 1 83.06 128 ILE B CA 1
ATOM 3265 C C . ILE B 1 128 ? -14.711 -2.174 -18.266 1 83.06 128 ILE B C 1
ATOM 3267 O O . ILE B 1 128 ? -15.188 -1.609 -19.25 1 83.06 128 ILE B O 1
ATOM 3271 N N . LEU B 1 129 ? -13.445 -2.344 -18.109 1 88.94 129 LEU B N 1
ATOM 3272 C CA . LEU B 1 129 ? -12.477 -1.877 -19.094 1 88.94 129 LEU B CA 1
ATOM 3273 C C . LEU B 1 129 ? -12.68 -2.584 -20.438 1 88.94 129 LEU B C 1
ATOM 3275 O O . LEU B 1 129 ? -12.547 -1.969 -21.5 1 88.94 129 LEU B O 1
ATOM 3279 N N . LYS B 1 130 ? -12.922 -3.852 -20.344 1 88.06 130 LYS B N 1
ATOM 3280 C CA . LYS B 1 130 ? -13.164 -4.633 -21.547 1 88.06 130 LYS B CA 1
ATOM 3281 C C . LYS B 1 130 ? -14.406 -4.133 -22.297 1 88.06 130 LYS B C 1
ATOM 3283 O O . LYS B 1 130 ? -14.406 -4.035 -23.516 1 88.06 130 LYS B O 1
ATOM 3288 N N . ALA B 1 131 ? -15.422 -3.783 -21.547 1 84.06 131 ALA B N 1
ATOM 3289 C CA . ALA B 1 131 ? -16.672 -3.301 -22.125 1 84.06 131 ALA B CA 1
ATOM 3290 C C . ALA B 1 131 ? -16.453 -2.004 -22.906 1 84.06 131 ALA B C 1
ATOM 3292 O O . ALA B 1 131 ? -17.156 -1.733 -23.875 1 84.06 131 ALA B O 1
ATOM 3293 N N . VAL B 1 132 ? -15.461 -1.22 -22.531 1 89.19 132 VAL B N 1
ATOM 3294 C CA . VAL B 1 132 ? -15.25 0.056 -23.203 1 89.19 132 VAL B CA 1
ATOM 3295 C C . VAL B 1 132 ? -14.055 -0.05 -24.141 1 89.19 132 VAL B C 1
ATOM 3297 O O . VAL B 1 132 ? -13.586 0.958 -24.688 1 89.19 132 VAL B O 1
ATOM 3300 N N . GLY B 1 133 ? -13.445 -1.235 -24.25 1 91.56 133 GLY B N 1
ATOM 3301 C CA . GLY B 1 133 ? -12.391 -1.504 -25.219 1 91.56 133 GLY B CA 1
ATOM 3302 C C . GLY B 1 133 ? -11.031 -1.016 -24.766 1 91.56 133 GLY B C 1
ATOM 3303 O O . GLY B 1 133 ? -10.164 -0.715 -25.594 1 91.56 133 GLY B O 1
ATOM 3304 N N . LEU B 1 134 ? -10.852 -0.881 -23.531 1 93.88 134 LEU B N 1
ATOM 3305 C CA . LEU B 1 134 ? -9.586 -0.351 -23.031 1 93.88 134 LEU B CA 1
ATOM 3306 C C . LEU B 1 134 ? -8.766 -1.448 -22.375 1 93.88 134 LEU B C 1
ATOM 3308 O O . LEU B 1 134 ? -7.641 -1.202 -21.922 1 93.88 134 LEU B O 1
ATOM 3312 N N . ASP B 1 135 ? -9.234 -2.602 -22.391 1 90.62 135 ASP B N 1
ATOM 3313 C CA . ASP B 1 135 ? -8.523 -3.678 -21.719 1 90.62 135 ASP B CA 1
ATOM 3314 C C . ASP B 1 135 ? -7.152 -3.92 -22.359 1 90.62 135 ASP B C 1
ATOM 3316 O O . ASP B 1 135 ? -6.938 -3.588 -23.516 1 90.62 135 ASP B O 1
ATOM 3320 N N . GLN B 1 136 ? -6.195 -4.406 -21.609 1 96 136 GLN B N 1
ATOM 3321 C CA . GLN B 1 136 ? -4.855 -4.836 -22 1 96 136 GLN B CA 1
ATOM 3322 C C . GLN B 1 136 ? -4.059 -3.684 -22.609 1 96 136 GLN B C 1
ATOM 3324 O O . GLN B 1 136 ? -3.334 -3.871 -23.578 1 96 136 GLN B O 1
ATOM 3329 N N . SER B 1 137 ? -4.324 -2.479 -22.062 1 96.75 137 SER B N 1
ATOM 3330 C CA . SER B 1 137 ? -3.615 -1.298 -22.547 1 96.75 137 SER B CA 1
ATOM 3331 C C . SER B 1 137 ? -2.963 -0.54 -21.391 1 96.75 137 SER B C 1
ATOM 3333 O O . SER B 1 137 ? -3.412 -0.631 -20.25 1 96.75 137 SER B O 1
ATOM 3335 N N . LEU B 1 138 ? -1.921 0.201 -21.781 1 97.81 138 LEU B N 1
ATOM 3336 C CA . LEU B 1 138 ? -1.268 1.038 -20.781 1 97.81 138 LEU B CA 1
ATOM 3337 C C . LEU B 1 138 ? -2.197 2.154 -20.312 1 97.81 138 LEU B C 1
ATOM 3339 O O . LEU B 1 138 ? -2.152 2.559 -19.156 1 97.81 138 LEU B O 1
ATOM 3343 N N . ALA B 1 139 ? -3.027 2.574 -21.188 1 97.25 139 ALA B N 1
ATOM 3344 C CA . ALA B 1 139 ? -4.008 3.6 -20.828 1 97.25 139 ALA B CA 1
ATOM 3345 C C . ALA B 1 139 ? -4.949 3.105 -19.734 1 97.25 139 ALA B C 1
ATOM 3347 O O . ALA B 1 139 ? -5.34 3.873 -18.859 1 97.25 139 ALA B O 1
ATOM 3348 N N . ALA B 1 140 ? -5.305 1.878 -19.797 1 96.38 140 ALA B N 1
ATOM 3349 C CA . ALA B 1 140 ? -6.16 1.286 -18.781 1 96.38 140 ALA B CA 1
ATOM 3350 C C . ALA B 1 140 ? -5.504 1.364 -17.406 1 96.38 140 ALA B C 1
ATOM 3352 O O . ALA B 1 140 ? -6.16 1.686 -16.406 1 96.38 140 ALA B O 1
ATOM 3353 N N . LEU B 1 141 ? -4.184 1.09 -17.375 1 96.69 141 LEU B N 1
ATOM 3354 C CA . LEU B 1 141 ? -3.455 1.161 -16.125 1 96.69 141 LEU B CA 1
ATOM 3355 C C . LEU B 1 141 ? -3.459 2.584 -15.57 1 96.69 141 LEU B C 1
ATOM 3357 O O . LEU B 1 141 ? -3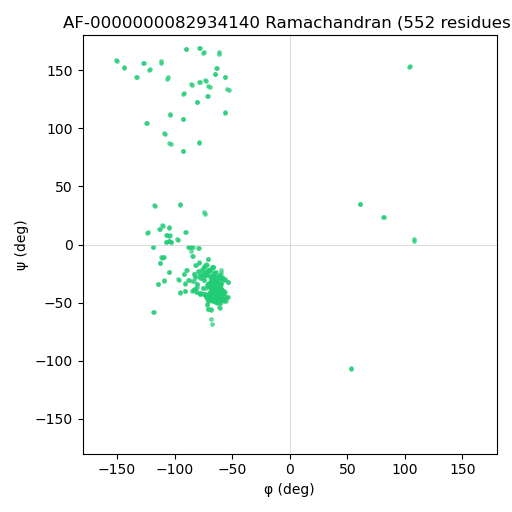.73 2.793 -14.383 1 96.69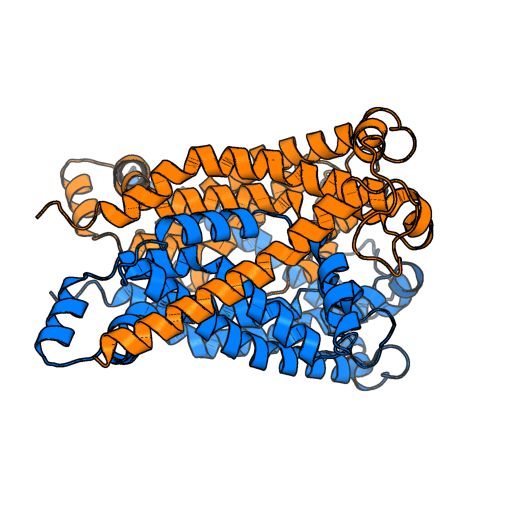 141 LEU B O 1
ATOM 3361 N N . VAL B 1 142 ? -3.219 3.525 -16.438 1 97.38 142 VAL B N 1
ATOM 3362 C CA . VAL B 1 142 ? -3.18 4.922 -16.016 1 97.38 142 VAL B CA 1
ATOM 3363 C C . VAL B 1 142 ? -4.539 5.332 -15.453 1 97.38 142 VAL B C 1
ATOM 3365 O O . VAL B 1 142 ? -4.621 5.945 -14.383 1 97.38 142 VAL B O 1
ATOM 3368 N N . ILE B 1 143 ? -5.559 4.941 -16.078 1 93.56 143 ILE B N 1
ATOM 3369 C CA . ILE B 1 143 ? -6.914 5.328 -15.711 1 93.56 143 ILE B CA 1
ATOM 3370 C C . ILE B 1 143 ? -7.285 4.691 -14.375 1 93.56 143 ILE B C 1
ATOM 3372 O O . ILE B 1 143 ? -7.824 5.355 -13.492 1 93.56 143 ILE B O 1
ATOM 3376 N N . VAL B 1 144 ? -6.965 3.486 -14.227 1 90.88 144 VAL B N 1
ATOM 3377 C CA . VAL B 1 144 ? -7.375 2.771 -13.023 1 90.88 144 VAL B CA 1
ATOM 3378 C C . VAL B 1 144 ? -6.555 3.256 -11.828 1 90.88 144 VAL B C 1
ATOM 3380 O O . VAL B 1 144 ? -7.102 3.516 -10.758 1 90.88 144 VAL B O 1
ATOM 3383 N N . TYR B 1 145 ? -5.23 3.398 -11.984 1 93.31 145 TYR B N 1
ATOM 3384 C CA . TYR B 1 145 ? -4.391 3.906 -10.906 1 93.31 145 TYR B CA 1
ATOM 3385 C C . TYR B 1 145 ? -4.832 5.301 -10.484 1 93.31 145 TYR B C 1
ATOM 3387 O O . TYR B 1 145 ? -4.906 5.602 -9.289 1 93.31 145 TYR B O 1
ATOM 3395 N N . SER B 1 146 ? -5.152 6.09 -11.43 1 93.44 146 SER B N 1
ATOM 3396 C CA . SER B 1 146 ? -5.516 7.477 -11.141 1 93.44 146 SER B CA 1
ATOM 3397 C C . SER B 1 146 ? -6.938 7.574 -10.602 1 93.44 146 SER B C 1
ATOM 3399 O O . SER B 1 146 ? -7.207 8.359 -9.688 1 93.44 146 SER B O 1
ATOM 3401 N N . GLY B 1 147 ? -7.785 6.82 -11.203 1 87.81 147 GLY B N 1
ATOM 3402 C CA . GLY B 1 147 ? -9.18 6.855 -10.781 1 87.81 147 GLY B CA 1
ATOM 3403 C C . GLY B 1 147 ? -9.383 6.434 -9.336 1 87.81 147 GLY B C 1
ATOM 3404 O O . GLY B 1 147 ? -10.242 6.973 -8.641 1 87.81 147 GLY B O 1
ATOM 3405 N N . GLY B 1 148 ? -8.594 5.473 -8.859 1 87.44 148 GLY B N 1
ATOM 3406 C CA . GLY B 1 148 ? -8.703 4.992 -7.492 1 87.44 148 GLY B CA 1
ATOM 3407 C C . GLY B 1 148 ? -7.941 5.844 -6.496 1 87.44 148 GLY B C 1
ATOM 3408 O O . GLY B 1 148 ? -8.148 5.727 -5.285 1 87.44 148 GLY B O 1
ATOM 3409 N N . ALA B 1 149 ? -7.156 6.738 -6.977 1 88.56 149 ALA B N 1
ATOM 3410 C CA . ALA B 1 149 ? -6.238 7.5 -6.133 1 88.56 149 ALA B CA 1
ATOM 3411 C C . ALA B 1 149 ? -7 8.445 -5.203 1 88.56 149 ALA B C 1
ATOM 3413 O O . ALA B 1 149 ? -6.586 8.672 -4.066 1 88.56 149 ALA B O 1
ATOM 3414 N N . ALA B 1 150 ? -8.109 8.867 -5.676 1 86.31 150 ALA B N 1
ATOM 3415 C CA . ALA B 1 150 ? -8.867 9.852 -4.902 1 86.31 150 ALA B CA 1
ATOM 3416 C C . ALA B 1 150 ? -9.375 9.25 -3.598 1 86.31 150 ALA B C 1
ATOM 3418 O O . ALA B 1 150 ? -9.688 9.977 -2.65 1 86.31 150 ALA B O 1
ATOM 3419 N N . LEU B 1 151 ? -9.43 7.992 -3.535 1 87.56 151 LEU B N 1
ATOM 3420 C CA . LEU B 1 151 ? -9.867 7.316 -2.32 1 87.56 151 LEU B CA 1
ATOM 3421 C C . LEU B 1 151 ? -8.82 7.445 -1.217 1 87.56 151 LEU B C 1
ATOM 3423 O O . LEU B 1 151 ? -9.117 7.199 -0.045 1 87.56 151 LEU B O 1
ATOM 3427 N N . GLU B 1 152 ? -7.645 7.891 -1.594 1 86.31 152 GLU B N 1
ATOM 3428 C CA . GLU B 1 152 ? -6.555 8.062 -0.635 1 86.31 152 GLU B CA 1
ATOM 3429 C C . GLU B 1 152 ? -6.484 9.5 -0.131 1 86.31 152 GLU B C 1
ATOM 3431 O O . GLU B 1 152 ? -5.41 9.977 0.246 1 86.31 152 GLU B O 1
ATOM 3436 N N . TYR B 1 153 ? -7.578 10.133 -0.002 1 89.44 153 TYR B N 1
ATOM 3437 C CA . TYR B 1 153 ? -7.633 11.562 0.291 1 89.44 153 TYR B CA 1
ATOM 3438 C C . TYR B 1 153 ? -7.281 11.836 1.75 1 89.44 153 TYR B C 1
ATOM 3440 O O . TYR B 1 153 ? -6.895 12.945 2.105 1 89.44 153 TYR B O 1
ATOM 3448 N N . LEU B 1 154 ? -7.371 10.906 2.572 1 81.88 154 LEU B N 1
ATOM 3449 C CA . LEU B 1 154 ? -7.414 11.094 4.02 1 81.88 154 LEU B CA 1
ATOM 3450 C C . LEU B 1 154 ? -6.137 11.75 4.523 1 81.88 154 LEU B C 1
ATOM 3452 O O . LEU B 1 154 ? -6.184 12.664 5.348 1 81.88 154 LEU B O 1
ATOM 3456 N N . ILE B 1 155 ? -5.082 11.344 3.971 1 81.19 155 ILE B N 1
ATOM 3457 C CA . ILE B 1 155 ? -3.799 11.828 4.469 1 81.19 155 ILE B CA 1
ATOM 3458 C C . ILE B 1 155 ? -3.611 13.289 4.078 1 81.19 155 ILE B C 1
ATOM 3460 O O . ILE B 1 155 ? -3.311 14.133 4.93 1 81.19 155 ILE B O 1
ATOM 3464 N N . ALA B 1 156 ? -3.785 13.508 2.883 1 88.38 156 ALA B N 1
ATOM 3465 C CA . ALA B 1 156 ? -3.631 14.883 2.41 1 88.38 156 ALA B CA 1
ATOM 3466 C C . ALA B 1 156 ? -4.66 15.805 3.061 1 88.38 156 ALA B C 1
ATOM 3468 O O . ALA B 1 156 ? -4.34 16.938 3.432 1 88.38 156 ALA B O 1
ATOM 3469 N N . LYS B 1 157 ? -5.84 15.312 3.182 1 89.94 157 LYS B N 1
ATOM 3470 C CA . LYS B 1 157 ? -6.871 16.094 3.857 1 89.94 157 LYS B CA 1
ATOM 3471 C C . LYS B 1 157 ? -6.469 16.406 5.293 1 89.94 157 LYS B C 1
ATOM 3473 O O . LYS B 1 157 ? -6.648 17.547 5.762 1 89.94 157 LYS B O 1
ATOM 3478 N N . GLY B 1 158 ? -5.977 15.422 5.98 1 82.06 158 GLY B N 1
ATOM 3479 C CA . GLY B 1 158 ? -5.5 15.641 7.336 1 82.06 158 GLY B CA 1
ATOM 3480 C C . GLY B 1 158 ? -4.406 16.688 7.422 1 82.06 158 GLY B C 1
ATOM 3481 O O . GLY B 1 158 ? -4.391 17.5 8.344 1 82.06 158 GLY B O 1
ATOM 3482 N N . PHE B 1 159 ? -3.525 16.625 6.5 1 82.31 159 PHE B N 1
ATOM 3483 C CA . PHE B 1 159 ? -2.463 17.625 6.441 1 82.31 159 PHE B CA 1
ATOM 3484 C C . PHE B 1 159 ? -3.039 19.016 6.191 1 82.31 159 PHE B C 1
ATOM 3486 O O . PHE B 1 159 ? -2.668 19.984 6.867 1 82.31 159 PHE B O 1
ATOM 3493 N N . PHE B 1 160 ? -3.994 19.156 5.297 1 88.56 160 PHE B N 1
ATOM 3494 C CA . PHE B 1 160 ? -4.617 20.438 4.977 1 88.56 160 PHE B CA 1
ATOM 3495 C C . PHE B 1 160 ? -5.348 21 6.191 1 88.56 160 PHE B C 1
ATOM 3497 O O . PHE B 1 160 ? -5.383 22.219 6.391 1 88.56 160 PHE B O 1
ATOM 3504 N N . ASP B 1 161 ? -5.828 20.125 6.922 1 84.38 161 ASP B N 1
ATOM 3505 C CA . ASP B 1 161 ? -6.574 20.547 8.102 1 84.38 161 ASP B CA 1
ATOM 3506 C C . ASP B 1 161 ? -5.656 21.234 9.117 1 84.38 161 ASP B C 1
ATOM 3508 O O . ASP B 1 161 ? -6.125 21.984 9.977 1 84.38 161 ASP B O 1
ATOM 3512 N N . THR B 1 162 ? -4.391 20.922 9.07 1 77.5 162 THR B N 1
ATOM 3513 C CA . THR B 1 162 ? -3.453 21.5 10.023 1 77.5 162 THR B CA 1
ATOM 3514 C C . THR B 1 162 ? -3.082 22.938 9.617 1 77.5 162 THR B C 1
ATOM 3516 O O . THR B 1 162 ? -2.531 23.688 10.414 1 77.5 162 THR B O 1
ATOM 3519 N N . ILE B 1 163 ? -3.355 23.328 8.414 1 83 163 ILE B N 1
ATOM 3520 C CA . ILE B 1 163 ? -3.092 24.672 7.938 1 83 163 ILE B CA 1
ATOM 3521 C C . ILE B 1 163 ? -4.199 25.609 8.414 1 83 163 ILE B C 1
ATOM 3523 O O . ILE B 1 163 ? -5.383 25.359 8.172 1 83 163 ILE B O 1
ATOM 3527 N N . PRO B 1 164 ? -3.855 26.672 9.133 1 88.19 164 PRO B N 1
ATOM 3528 C CA . PRO B 1 164 ? -4.879 27.578 9.648 1 88.19 164 PRO B CA 1
ATOM 3529 C C . PRO B 1 164 ? -5.809 28.109 8.562 1 88.19 164 PRO B C 1
ATOM 3531 O O . PRO B 1 164 ? -5.34 28.609 7.531 1 88.19 164 PRO B O 1
ATOM 3534 N N . LYS B 1 165 ? -7.039 28.078 8.836 1 90.88 165 LYS B N 1
ATOM 3535 C CA . LYS B 1 165 ? -8.055 28.547 7.898 1 90.88 165 LYS B CA 1
ATOM 3536 C C . LYS B 1 165 ? -7.977 30.062 7.711 1 90.88 165 LYS B C 1
ATOM 3538 O O . LYS B 1 165 ? -8.453 30.594 6.707 1 90.88 165 LYS B O 1
ATOM 3543 N N . ALA B 1 166 ? -7.352 30.672 8.719 1 92.88 166 ALA B N 1
ATOM 3544 C CA . ALA B 1 166 ? -7.195 32.125 8.664 1 92.88 166 ALA B CA 1
ATOM 3545 C C . ALA B 1 166 ? -6.414 32.562 7.43 1 92.88 166 ALA B C 1
ATOM 3547 O O . ALA B 1 166 ? -6.652 33.625 6.875 1 92.88 166 ALA B O 1
ATOM 3548 N N . LEU B 1 167 ? -5.562 31.688 6.988 1 91.12 167 LEU B N 1
ATOM 3549 C CA . LEU B 1 167 ? -4.781 31.984 5.797 1 91.12 167 LEU B CA 1
ATOM 3550 C C . LEU B 1 167 ? -5.668 32 4.555 1 91.12 167 LEU B C 1
ATOM 3552 O O . LEU B 1 167 ? -5.504 32.844 3.682 1 91.12 167 LEU B O 1
ATOM 3556 N N . ASP B 1 168 ? -6.547 31.047 4.523 1 91.62 168 ASP B N 1
ATOM 3557 C CA . ASP B 1 168 ? -7.504 31.016 3.424 1 91.62 168 ASP B CA 1
ATOM 3558 C C . ASP B 1 168 ? -8.406 32.25 3.436 1 91.62 168 ASP B C 1
ATOM 3560 O O . ASP B 1 168 ? -8.625 32.875 2.396 1 91.62 168 ASP B O 1
ATOM 3564 N N . GLU B 1 169 ? -8.914 32.562 4.566 1 92.88 169 GLU B N 1
ATOM 3565 C CA . GLU B 1 169 ? -9.828 33.688 4.727 1 92.88 169 GLU B CA 1
ATOM 3566 C C . GLU B 1 169 ? -9.156 35 4.344 1 92.88 169 GLU B C 1
ATOM 3568 O O . GLU B 1 169 ? -9.766 35.875 3.689 1 92.88 169 GLU B O 1
ATOM 3573 N N . ALA B 1 170 ? -7.934 35.125 4.762 1 94.44 170 ALA B N 1
ATOM 3574 C CA . ALA B 1 170 ? -7.18 36.344 4.434 1 94.44 170 ALA B CA 1
ATOM 3575 C C . ALA B 1 170 ? -7.008 36.469 2.922 1 94.44 170 ALA B C 1
ATOM 3577 O O . ALA B 1 170 ? -7.16 37.562 2.379 1 94.44 170 ALA B O 1
ATOM 3578 N N . ALA B 1 171 ? -6.723 35.438 2.275 1 93.62 171 ALA B N 1
ATOM 3579 C CA . ALA B 1 171 ? -6.543 35.469 0.826 1 93.62 171 ALA B CA 1
ATOM 3580 C C . ALA B 1 171 ? -7.855 35.781 0.117 1 93.62 171 ALA B C 1
ATOM 3582 O O . ALA B 1 171 ? -7.867 36.531 -0.869 1 93.62 171 ALA B O 1
ATOM 3583 N N . ILE B 1 172 ? -8.914 35.281 0.617 1 91.81 172 ILE B N 1
ATOM 3584 C CA . ILE B 1 172 ? -10.234 35.5 0.033 1 91.81 172 ILE B CA 1
ATOM 3585 C C . ILE B 1 172 ? -10.633 36.969 0.233 1 91.81 172 ILE B C 1
ATOM 3587 O O . ILE B 1 172 ? -11.188 37.594 -0.67 1 91.81 172 ILE B O 1
ATOM 3591 N N . ILE B 1 173 ? -10.352 37.469 1.371 1 94.38 173 ILE B N 1
ATOM 3592 C CA . ILE B 1 173 ? -10.609 38.875 1.652 1 94.38 173 ILE B CA 1
ATOM 3593 C C . ILE B 1 173 ? -9.828 39.75 0.679 1 94.38 173 ILE B C 1
ATOM 3595 O O . ILE B 1 173 ? -10.32 40.812 0.242 1 94.38 173 ILE B O 1
ATOM 3599 N N . ASP B 1 174 ? -8.633 39.344 0.257 1 94.62 174 ASP B N 1
ATOM 3600 C CA . ASP B 1 174 ? -7.797 40.062 -0.693 1 94.62 174 ASP B CA 1
ATOM 3601 C C . ASP B 1 174 ? -8.281 39.844 -2.125 1 94.62 174 ASP B C 1
ATOM 3603 O O . ASP B 1 174 ? -7.684 40.375 -3.07 1 94.62 174 ASP B O 1
ATOM 3607 N N . GLY B 1 175 ? -9.328 39 -2.312 1 92.31 175 GLY B N 1
ATOM 3608 C CA . GLY B 1 175 ? -9.945 38.875 -3.621 1 92.31 175 GLY B CA 1
ATOM 3609 C C . GLY B 1 175 ? -9.633 37.531 -4.309 1 92.31 175 GLY B C 1
ATOM 3610 O O . GLY B 1 175 ? -10.031 37.312 -5.449 1 92.31 175 GLY B O 1
ATOM 3611 N N . ALA B 1 176 ? -8.922 36.688 -3.586 1 91.38 176 ALA B N 1
ATOM 3612 C CA . ALA B 1 176 ? -8.555 35.406 -4.191 1 91.38 176 ALA B CA 1
ATOM 3613 C C . ALA B 1 176 ? -9.758 34.469 -4.293 1 91.38 176 ALA B C 1
ATOM 3615 O O . ALA B 1 176 ? -10.617 34.469 -3.404 1 91.38 176 ALA B O 1
ATOM 3616 N N . THR B 1 177 ? -9.797 33.75 -5.449 1 88.62 177 THR B N 1
ATOM 3617 C CA . THR B 1 177 ? -10.789 32.688 -5.586 1 88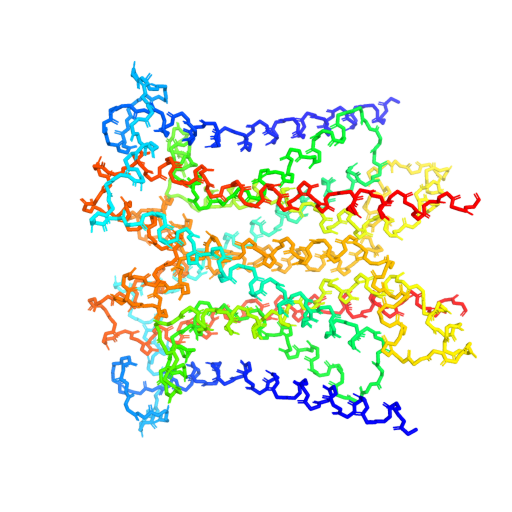.62 177 THR B CA 1
ATOM 3618 C C . THR B 1 177 ? -10.352 31.438 -4.832 1 88.62 177 THR B C 1
ATOM 3620 O O . THR B 1 177 ? -9.195 31.328 -4.418 1 88.62 177 THR B O 1
ATOM 3623 N N . GLN B 1 178 ? -11.234 30.484 -4.68 1 85.06 178 GLN B N 1
ATOM 3624 C CA . GLN B 1 178 ? -10.922 29.25 -3.982 1 85.06 178 GLN B CA 1
ATOM 3625 C C . GLN B 1 178 ? -9.82 28.469 -4.699 1 85.06 178 GLN B C 1
ATOM 3627 O O . GLN B 1 178 ? -8.961 27.875 -4.059 1 85.06 178 GLN B O 1
ATOM 3632 N N . SER B 1 179 ? -9.945 28.453 -5.977 1 87.25 179 SER B N 1
ATOM 3633 C CA . SER B 1 179 ? -8.922 27.781 -6.77 1 87.25 179 SER B CA 1
ATOM 3634 C C . SER B 1 179 ? -7.559 28.453 -6.582 1 87.25 179 SER B C 1
ATOM 3636 O O . SER B 1 179 ? -6.535 27.766 -6.496 1 87.25 179 SER B O 1
ATOM 3638 N N . GLN B 1 180 ? -7.551 29.766 -6.523 1 90.5 180 GLN B N 1
ATOM 3639 C CA . GLN B 1 180 ? -6.305 30.5 -6.297 1 90.5 180 GLN B CA 1
ATOM 3640 C C . GLN B 1 180 ? -5.746 30.203 -4.91 1 90.5 180 GLN B C 1
ATOM 3642 O O . GLN B 1 180 ? -4.531 30.094 -4.734 1 90.5 180 GLN B O 1
ATOM 3647 N N . VAL B 1 181 ? -6.672 30.094 -3.957 1 92.44 181 VAL B N 1
ATOM 3648 C CA . VAL B 1 181 ? -6.242 29.766 -2.602 1 92.44 181 VAL B CA 1
ATOM 3649 C C . VAL B 1 181 ? -5.586 28.391 -2.584 1 92.44 181 VAL B C 1
ATOM 3651 O O . VAL B 1 181 ? -4.527 28.203 -1.977 1 92.44 181 VAL B O 1
ATOM 3654 N N . PHE B 1 182 ? -6.164 27.453 -3.33 1 93.19 182 PHE B N 1
ATOM 3655 C CA . PHE B 1 182 ? -5.629 26.094 -3.408 1 93.19 182 PHE B CA 1
ATOM 3656 C C . PHE B 1 182 ? -4.238 26.109 -4.031 1 93.19 182 PHE B C 1
ATOM 3658 O O . PHE B 1 182 ? -3.287 25.578 -3.443 1 93.19 182 PHE B O 1
ATOM 3665 N N . TRP B 1 183 ? -4.059 26.781 -5.125 1 93.06 183 TRP B N 1
ATOM 3666 C CA . TRP B 1 183 ? -2.834 26.688 -5.914 1 93.06 183 TRP B CA 1
ATOM 3667 C C . TRP B 1 183 ? -1.747 27.594 -5.344 1 93.06 183 TRP B C 1
ATOM 3669 O O . TRP B 1 183 ? -0.559 27.266 -5.426 1 93.06 183 TRP B O 1
ATOM 3679 N N . GLN B 1 184 ? -2.117 28.688 -4.684 1 94.06 184 GLN B N 1
ATOM 3680 C CA . GLN B 1 184 ? -1.125 29.703 -4.355 1 94.06 184 GLN B CA 1
ATOM 3681 C C . GLN B 1 184 ? -0.899 29.797 -2.85 1 94.06 184 GLN B C 1
ATOM 3683 O O . GLN B 1 184 ? 0.087 30.375 -2.396 1 94.06 184 GLN B O 1
ATOM 3688 N N . VAL B 1 185 ? -1.786 29.25 -2.068 1 93.69 185 VAL B N 1
ATOM 3689 C CA . VAL B 1 185 ? -1.641 29.344 -0.62 1 93.69 185 VAL B CA 1
ATOM 3690 C C . VAL B 1 185 ? -1.488 27.953 -0.014 1 93.69 185 VAL B C 1
ATOM 3692 O O . VAL B 1 185 ? -0.415 27.594 0.479 1 93.69 185 VAL B O 1
ATOM 3695 N N . THR B 1 186 ? -2.479 27.109 -0.266 1 93.12 186 THR B N 1
ATOM 3696 C CA . THR B 1 186 ? -2.529 25.812 0.407 1 93.12 186 THR B CA 1
ATOM 3697 C C . THR B 1 186 ? -1.43 24.891 -0.112 1 93.12 186 THR B C 1
ATOM 3699 O O . THR B 1 186 ? -0.675 24.312 0.673 1 93.12 186 THR B O 1
ATOM 3702 N N . LEU B 1 187 ? -1.281 24.766 -1.38 1 93 187 LEU B N 1
ATOM 3703 C CA . LEU B 1 187 ? -0.355 23.812 -1.967 1 93 187 LEU B CA 1
ATOM 3704 C C . LEU B 1 187 ? 1.09 24.188 -1.661 1 93 187 LEU B C 1
ATOM 3706 O O . LEU B 1 187 ? 1.893 23.328 -1.278 1 93 187 LEU B O 1
ATOM 3710 N N . PRO B 1 188 ? 1.429 25.453 -1.803 1 90.94 188 PRO B N 1
ATOM 3711 C CA . PRO B 1 188 ? 2.803 25.844 -1.472 1 90.94 188 PRO B CA 1
ATOM 3712 C C . PRO B 1 188 ? 3.15 25.578 -0.008 1 90.94 188 PRO B C 1
ATOM 3714 O O . PRO B 1 188 ? 4.312 25.312 0.317 1 90.94 188 PRO B O 1
ATOM 3717 N N . LEU B 1 189 ? 2.145 25.609 0.847 1 86.25 189 LEU B N 1
ATOM 3718 C CA . LEU B 1 189 ? 2.365 25.375 2.268 1 86.25 189 LEU B CA 1
ATOM 3719 C C . LEU B 1 189 ? 2.34 23.875 2.57 1 86.25 189 LEU B C 1
ATOM 3721 O O . LEU B 1 189 ? 2.57 23.469 3.711 1 86.25 189 LEU B O 1
ATOM 3725 N N . SER B 1 190 ? 2.084 23.078 1.562 1 87.56 190 SER B N 1
ATOM 3726 C CA . SER B 1 190 ? 1.871 21.656 1.76 1 87.56 190 SER B CA 1
ATOM 3727 C C . SER B 1 190 ? 2.93 20.828 1.032 1 87.56 190 SER B C 1
ATOM 3729 O O . SER B 1 190 ? 2.643 19.734 0.543 1 87.56 190 SER B O 1
ATOM 3731 N N . LYS B 1 191 ? 4.09 21.25 0.935 1 85.69 191 LYS B N 1
ATOM 3732 C CA . LYS B 1 191 ? 5.156 20.609 0.177 1 85.69 191 LYS B CA 1
ATOM 3733 C C . LYS B 1 191 ? 5.402 19.188 0.671 1 85.69 191 LYS B C 1
ATOM 3735 O O . LYS B 1 191 ? 5.559 18.266 -0.13 1 85.69 191 LYS B O 1
ATOM 3740 N N . PRO B 1 192 ? 5.371 18.953 1.959 1 79.69 192 PRO B N 1
ATOM 3741 C CA . PRO B 1 192 ? 5.633 17.594 2.424 1 79.69 192 PRO B CA 1
ATOM 3742 C C . PRO B 1 192 ? 4.586 16.594 1.938 1 79.69 192 PRO B C 1
ATOM 3744 O O . PRO B 1 192 ? 4.934 15.492 1.496 1 79.69 192 PRO B O 1
ATOM 3747 N N . ILE B 1 193 ? 3.312 17 2.043 1 85.62 193 ILE B N 1
ATOM 3748 C CA . ILE B 1 193 ? 2.262 16.062 1.66 1 85.62 193 ILE B CA 1
ATOM 3749 C C . ILE B 1 193 ? 2.211 15.945 0.139 1 85.62 193 ILE B C 1
ATOM 3751 O O . ILE B 1 193 ? 1.869 14.883 -0.393 1 85.62 193 ILE B O 1
ATOM 3755 N N . VAL B 1 194 ? 2.572 17.047 -0.586 1 91.12 194 VAL B N 1
ATOM 3756 C CA . VAL B 1 194 ? 2.66 16.984 -2.041 1 91.12 194 VAL B CA 1
ATOM 3757 C C . VAL B 1 194 ? 3.758 16 -2.449 1 91.12 194 VAL B C 1
ATOM 3759 O O . VAL B 1 194 ? 3.543 15.133 -3.305 1 91.12 194 VAL B O 1
ATOM 3762 N N . THR B 1 195 ? 4.891 16.125 -1.81 1 86.56 195 THR B N 1
ATOM 3763 C CA . THR B 1 195 ? 6.02 15.234 -2.092 1 86.56 195 THR B CA 1
ATOM 3764 C C . THR B 1 195 ? 5.652 13.781 -1.805 1 86.56 195 THR B C 1
ATOM 3766 O O . THR B 1 195 ? 5.922 12.898 -2.617 1 86.56 195 THR B O 1
ATOM 3769 N N . TYR B 1 196 ? 5.07 13.57 -0.694 1 83.81 196 TYR B N 1
ATOM 3770 C CA . TYR B 1 196 ? 4.652 12.219 -0.331 1 83.81 196 TYR B CA 1
ATOM 3771 C C . TYR B 1 196 ? 3.703 11.641 -1.374 1 83.81 196 TYR B C 1
ATOM 3773 O O . TYR B 1 196 ? 3.842 10.484 -1.774 1 83.81 196 TYR B O 1
ATOM 3781 N N . THR B 1 197 ? 2.711 12.469 -1.738 1 91.06 197 THR B N 1
ATOM 3782 C CA . THR B 1 197 ? 1.698 12.023 -2.688 1 91.06 197 THR B CA 1
ATOM 3783 C C . THR B 1 197 ? 2.328 11.711 -4.043 1 91.06 197 THR B C 1
ATOM 3785 O O . THR B 1 197 ? 2.006 10.695 -4.664 1 91.06 197 THR B O 1
ATOM 3788 N N . VAL B 1 198 ? 3.209 12.562 -4.457 1 93.38 198 VAL B N 1
ATOM 3789 C CA . VAL B 1 198 ? 3.9 12.367 -5.727 1 93.38 198 VAL B CA 1
ATOM 3790 C C . VAL B 1 198 ? 4.715 11.078 -5.676 1 93.38 198 VAL B C 1
ATOM 3792 O O . VAL B 1 198 ? 4.633 10.242 -6.582 1 93.38 198 VAL B O 1
ATOM 3795 N N . LEU B 1 199 ? 5.438 10.898 -4.652 1 88 199 LEU B N 1
ATOM 3796 C CA . LEU B 1 199 ? 6.324 9.75 -4.539 1 88 199 LEU B CA 1
ATOM 3797 C C . LEU B 1 199 ? 5.531 8.445 -4.484 1 88 199 LEU B C 1
ATOM 3799 O O . LEU B 1 199 ? 5.848 7.488 -5.191 1 88 199 LEU B O 1
ATOM 3803 N N . THR B 1 200 ? 4.551 8.43 -3.688 1 88.38 200 THR B N 1
ATOM 3804 C CA . THR B 1 200 ? 3.773 7.203 -3.529 1 88.38 200 THR B CA 1
ATOM 3805 C C . THR B 1 200 ? 3.027 6.867 -4.816 1 88.38 200 THR B C 1
ATOM 3807 O O . THR B 1 200 ? 2.92 5.695 -5.188 1 88.38 200 THR B O 1
ATOM 3810 N N . SER B 1 201 ? 2.529 7.879 -5.492 1 94.38 201 SER B N 1
ATOM 3811 C CA . SER B 1 201 ? 1.831 7.652 -6.754 1 94.38 201 SER B CA 1
ATOM 3812 C C . SER B 1 201 ? 2.789 7.168 -7.836 1 94.38 201 SER B C 1
ATOM 3814 O O . SER B 1 201 ? 2.408 6.371 -8.695 1 94.38 201 SER B O 1
ATOM 3816 N N . PHE B 1 202 ? 3.982 7.668 -7.809 1 94.81 202 PHE B N 1
ATOM 3817 C CA . PHE B 1 202 ? 4.973 7.27 -8.805 1 94.81 202 PHE B CA 1
ATOM 3818 C C . PHE B 1 202 ? 5.422 5.832 -8.578 1 94.81 202 PHE B C 1
ATOM 3820 O O . PHE B 1 202 ? 5.684 5.102 -9.531 1 94.81 202 PHE B O 1
ATOM 3827 N N . ILE B 1 203 ? 5.484 5.367 -7.371 1 91 203 ILE B N 1
ATOM 3828 C CA . ILE B 1 203 ? 6.023 4.062 -6.996 1 91 203 ILE B CA 1
ATOM 3829 C C . ILE B 1 203 ? 5.004 2.971 -7.316 1 91 203 ILE B C 1
ATOM 3831 O O . ILE B 1 203 ? 5.375 1.855 -7.688 1 91 203 ILE B O 1
ATOM 3835 N N . ALA B 1 204 ? 3.764 3.234 -7.309 1 91.12 204 ALA B N 1
ATOM 3836 C CA . ALA B 1 204 ? 2.684 2.25 -7.32 1 91.12 204 ALA B CA 1
ATOM 3837 C C . ALA B 1 204 ? 2.793 1.329 -8.531 1 91.12 204 ALA B C 1
ATOM 3839 O O . ALA B 1 204 ? 2.812 0.104 -8.391 1 91.12 204 ALA B O 1
ATOM 3840 N N . PRO B 1 205 ? 3.012 1.851 -9.719 1 94.44 205 PRO B N 1
ATOM 3841 C CA . PRO B 1 205 ? 3.064 0.963 -10.883 1 94.44 205 PRO B CA 1
ATOM 3842 C C . PRO B 1 205 ? 4.309 0.079 -10.891 1 94.44 205 PRO B C 1
ATOM 3844 O O . PRO B 1 205 ? 4.316 -0.972 -11.539 1 94.44 205 PRO B O 1
ATOM 3847 N N . TRP B 1 206 ? 5.32 0.5 -10.211 1 92.44 206 TRP B N 1
ATOM 3848 C CA . TRP B 1 206 ? 6.582 -0.233 -10.227 1 92.44 206 TRP B CA 1
ATOM 3849 C C . TRP B 1 206 ? 6.477 -1.508 -9.398 1 92.44 206 TRP B C 1
ATOM 3851 O O . TRP B 1 206 ? 7.262 -2.441 -9.578 1 92.44 206 TRP B O 1
ATOM 3861 N N . ILE B 1 207 ? 5.492 -1.558 -8.531 1 86.31 207 ILE B N 1
ATOM 3862 C CA . ILE B 1 207 ? 5.473 -2.668 -7.586 1 86.31 207 ILE B CA 1
ATOM 3863 C C . ILE B 1 207 ? 4.207 -3.496 -7.785 1 86.31 207 ILE B C 1
ATOM 3865 O O . ILE B 1 207 ? 4.008 -4.516 -7.121 1 86.31 207 ILE B O 1
ATOM 3869 N N . ASP B 1 208 ? 3.385 -3.07 -8.68 1 87.44 208 ASP B N 1
ATOM 3870 C CA . ASP B 1 208 ? 2.086 -3.719 -8.828 1 87.44 208 ASP B CA 1
ATOM 3871 C C . ASP B 1 208 ? 2.139 -4.82 -9.883 1 87.44 208 ASP B C 1
ATOM 3873 O O . ASP B 1 208 ? 2.18 -4.539 -11.078 1 87.44 208 ASP B O 1
ATOM 3877 N N . PHE B 1 209 ? 2.096 -5.996 -9.516 1 85.06 209 PHE B N 1
ATOM 3878 C CA . PHE B 1 209 ? 2.018 -7.094 -10.477 1 85.06 209 PHE B CA 1
ATOM 3879 C C . PHE B 1 209 ? 0.611 -7.684 -10.508 1 85.06 209 PHE B C 1
ATOM 3881 O O . PHE B 1 209 ? 0.204 -8.273 -11.508 1 85.06 209 PHE B O 1
ATOM 3888 N N . ILE B 1 210 ? -0.133 -7.504 -9.422 1 79.94 210 ILE B N 1
ATOM 3889 C CA . ILE B 1 210 ? -1.432 -8.156 -9.305 1 79.94 210 ILE B CA 1
ATOM 3890 C C . ILE B 1 210 ? -2.426 -7.504 -10.258 1 79.94 210 ILE B C 1
ATOM 3892 O O . ILE B 1 210 ? -3.01 -8.172 -11.117 1 79.94 210 ILE B O 1
ATOM 3896 N N . PHE B 1 211 ? -2.535 -6.254 -10.102 1 84.88 211 PHE B N 1
ATOM 3897 C CA . PHE B 1 211 ? -3.484 -5.523 -10.93 1 84.88 211 PHE B CA 1
ATOM 3898 C C . PHE B 1 211 ? -3.127 -5.66 -12.406 1 84.88 211 PHE B C 1
ATOM 3900 O O . PHE B 1 211 ? -4.004 -5.879 -13.242 1 84.88 211 PHE B O 1
ATOM 3907 N N . VAL B 1 212 ? -1.896 -5.57 -12.641 1 91.12 212 VAL B N 1
ATOM 3908 C CA . VAL B 1 212 ? -1.436 -5.602 -14.023 1 91.12 212 VAL B CA 1
ATOM 3909 C C . VAL B 1 212 ? -1.686 -6.988 -14.617 1 91.12 212 VAL B C 1
ATOM 3911 O O . VAL B 1 212 ? -2.066 -7.109 -15.789 1 91.12 212 VAL B O 1
ATOM 3914 N N . SER B 1 213 ? -1.487 -8.023 -13.891 1 88.5 213 SER B N 1
ATOM 3915 C CA . SER B 1 213 ? -1.679 -9.383 -14.383 1 88.5 213 SER B CA 1
ATOM 3916 C C . SER B 1 213 ? -3.125 -9.625 -14.805 1 88.5 213 SER B C 1
ATOM 3918 O O . SER B 1 213 ? -3.385 -10.32 -15.789 1 88.5 213 SER B O 1
ATOM 3920 N N . VAL B 1 214 ? -4.047 -9.008 -14.109 1 84.62 214 VAL B N 1
ATOM 3921 C CA . VAL B 1 214 ? -5.461 -9.211 -14.398 1 84.62 214 VAL B CA 1
ATOM 3922 C C . VAL B 1 214 ? -5.875 -8.352 -15.586 1 84.62 214 VAL B C 1
ATOM 3924 O O . VAL B 1 214 ? -6.672 -8.781 -16.422 1 84.62 214 VAL B O 1
ATOM 3927 N N . ILE B 1 215 ? -5.289 -7.223 -15.688 1 90.56 215 ILE B N 1
ATOM 3928 C CA . ILE B 1 215 ? -5.715 -6.27 -16.703 1 90.56 215 ILE B CA 1
ATOM 3929 C C . ILE B 1 215 ? -5.055 -6.613 -18.047 1 90.56 215 ILE B C 1
ATOM 3931 O O . ILE B 1 215 ? -5.684 -6.516 -19.094 1 90.56 215 ILE B O 1
ATOM 3935 N N . MET B 1 216 ? -3.793 -7.027 -17.938 1 93.44 216 MET B N 1
ATOM 3936 C CA . MET B 1 216 ? -3.033 -7.23 -19.172 1 93.44 216 MET B CA 1
ATOM 3937 C C . MET B 1 216 ? -3.23 -8.648 -19.703 1 93.44 216 MET B C 1
ATOM 3939 O O . MET B 1 216 ? -3.092 -8.883 -20.906 1 93.44 216 MET B O 1
ATOM 3943 N N . LYS B 1 217 ? -3.455 -9.609 -18.812 1 88.25 217 LYS B N 1
ATOM 3944 C CA . LYS B 1 217 ? -3.625 -11.008 -19.188 1 88.25 217 LYS B CA 1
ATOM 3945 C C . LYS B 1 217 ? -2.455 -11.484 -20.047 1 88.25 217 LYS B C 1
ATOM 3947 O O . LYS B 1 217 ? -1.302 -11.438 -19.609 1 88.25 217 LYS B O 1
ATOM 3952 N N . ASP B 1 218 ? -2.682 -11.672 -21.438 1 89.31 218 ASP B N 1
ATOM 3953 C CA . ASP B 1 218 ? -1.646 -12.297 -22.25 1 89.31 218 ASP B CA 1
ATOM 3954 C C . ASP B 1 218 ? -0.961 -11.273 -23.156 1 89.31 218 ASP B C 1
ATOM 3956 O O . ASP B 1 218 ? -0.159 -11.641 -24.016 1 89.31 218 ASP B O 1
ATOM 3960 N N . ASN B 1 219 ? -1.287 -10.023 -22.938 1 94.94 219 ASN B N 1
ATOM 3961 C CA . ASN B 1 219 ? -0.606 -9.016 -23.75 1 94.94 219 ASN B CA 1
ATOM 3962 C C . ASN B 1 219 ? 0.798 -8.734 -23.219 1 94.94 219 ASN B C 1
ATOM 3964 O O . ASN B 1 219 ? 1.028 -7.711 -22.578 1 94.94 219 ASN B O 1
ATOM 3968 N N . TYR B 1 220 ? 1.681 -9.477 -23.672 1 94.06 220 TYR B N 1
ATOM 3969 C CA . TYR B 1 220 ? 3.062 -9.508 -23.203 1 94.06 220 TYR B CA 1
ATOM 3970 C C . TYR B 1 220 ? 3.758 -8.172 -23.469 1 94.06 220 TYR B C 1
ATOM 3972 O O . TYR B 1 220 ? 4.527 -7.695 -22.641 1 94.06 220 TYR B O 1
ATOM 3980 N N . GLN B 1 221 ? 3.441 -7.582 -24.531 1 95.12 221 GLN B N 1
ATOM 3981 C CA . GLN B 1 221 ? 4.113 -6.352 -24.938 1 95.12 221 GLN B CA 1
ATOM 3982 C C . GLN B 1 221 ? 3.734 -5.191 -24.016 1 95.12 221 GLN B C 1
ATOM 3984 O O . GLN B 1 221 ? 4.504 -4.238 -23.859 1 95.12 221 GLN B O 1
ATOM 3989 N N . ASN B 1 222 ? 2.584 -5.293 -23.328 1 96.88 222 ASN B N 1
ATOM 3990 C CA . ASN B 1 222 ? 2.113 -4.203 -22.484 1 96.88 222 ASN B CA 1
ATOM 3991 C C . ASN B 1 222 ? 2.328 -4.504 -21 1 96.88 222 ASN B C 1
ATOM 3993 O O . ASN B 1 222 ? 1.809 -3.797 -20.141 1 96.88 222 ASN B O 1
ATOM 3997 N N . TYR B 1 223 ? 3.141 -5.488 -20.766 1 96.75 223 TYR B N 1
ATOM 3998 C CA . TYR B 1 223 ? 3.473 -5.77 -19.375 1 96.75 223 TYR B CA 1
ATOM 3999 C C . TYR B 1 223 ? 4.242 -4.609 -18.75 1 96.75 223 TYR B C 1
ATOM 4001 O O . TYR B 1 223 ? 4.941 -3.873 -19.453 1 96.75 223 TYR B O 1
ATOM 4009 N N . THR B 1 224 ? 3.984 -4.465 -17.5 1 96.81 224 THR B N 1
ATOM 4010 C CA . THR B 1 224 ? 4.887 -3.629 -16.719 1 96.81 224 THR B CA 1
ATOM 4011 C C . THR B 1 224 ? 6.023 -4.465 -16.125 1 96.81 224 THR B C 1
ATOM 4013 O O . THR B 1 224 ? 5.992 -5.695 -16.188 1 96.81 224 THR B O 1
ATOM 4016 N N . ILE B 1 225 ? 6.961 -3.775 -15.633 1 95.25 225 ILE B N 1
ATOM 4017 C CA . ILE B 1 225 ? 8.188 -4.43 -15.195 1 95.25 225 ILE B CA 1
ATOM 4018 C C . ILE B 1 225 ? 7.891 -5.359 -14.023 1 95.25 225 ILE B C 1
ATOM 4020 O O . ILE B 1 225 ? 8.508 -6.414 -13.883 1 95.25 225 ILE B O 1
ATOM 4024 N N . ALA B 1 226 ? 6.992 -5.004 -13.141 1 91.75 226 ALA B N 1
ATOM 4025 C CA . ALA B 1 226 ? 6.656 -5.844 -11.992 1 91.75 226 ALA B CA 1
ATOM 4026 C C . ALA B 1 226 ? 6.102 -7.191 -12.445 1 91.75 226 ALA B C 1
ATOM 4028 O O . ALA B 1 226 ? 6.5 -8.234 -11.922 1 91.75 226 ALA B O 1
ATOM 4029 N N . LEU B 1 227 ? 5.223 -7.152 -13.391 1 91.94 227 LEU B N 1
ATOM 4030 C CA . LEU B 1 227 ? 4.668 -8.391 -13.922 1 91.94 227 LEU B CA 1
ATOM 4031 C C . LEU B 1 227 ? 5.727 -9.188 -14.68 1 91.94 227 LEU B C 1
ATOM 4033 O O . LEU B 1 227 ? 5.812 -10.406 -14.539 1 91.94 227 LEU B O 1
ATOM 4037 N N . GLY B 1 228 ? 6.457 -8.484 -15.469 1 92.94 228 GLY B N 1
ATOM 4038 C CA . GLY B 1 228 ? 7.535 -9.148 -16.188 1 92.94 228 GLY B CA 1
ATOM 4039 C C . GLY B 1 228 ? 8.523 -9.852 -15.273 1 92.94 228 GLY B C 1
ATOM 4040 O O . GLY B 1 228 ? 8.859 -11.016 -15.5 1 92.94 228 GLY B O 1
ATOM 4041 N N . LEU B 1 229 ? 8.969 -9.18 -14.297 1 91.56 229 LEU B N 1
ATOM 4042 C CA . LEU B 1 229 ? 9.922 -9.758 -13.359 1 91.56 229 LEU B CA 1
ATOM 4043 C C . LEU B 1 229 ? 9.297 -10.938 -12.617 1 91.56 229 LEU B C 1
ATOM 4045 O O . LEU B 1 229 ? 9.984 -11.914 -12.305 1 91.56 229 LEU B O 1
ATOM 4049 N N . HIS B 1 230 ? 8.055 -10.82 -12.336 1 87.19 230 HIS B N 1
ATOM 4050 C CA . HIS B 1 230 ? 7.371 -11.93 -11.688 1 87.19 230 HIS B CA 1
ATOM 4051 C C . HIS B 1 230 ? 7.406 -13.18 -12.555 1 87.19 230 HIS B C 1
ATOM 4053 O O . HIS B 1 230 ? 7.508 -14.297 -12.031 1 87.19 230 HIS B O 1
ATOM 4059 N N . GLN B 1 231 ? 7.332 -13.031 -13.82 1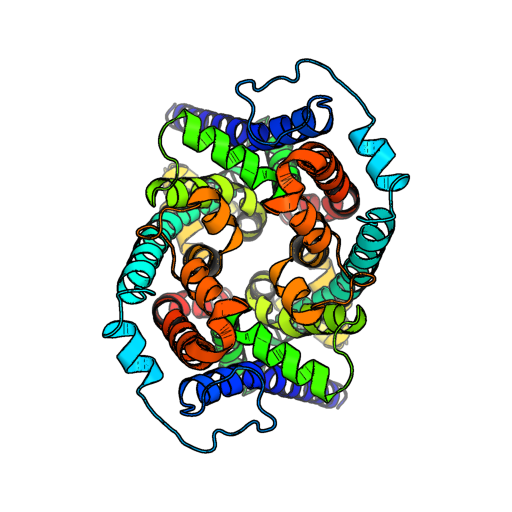 88.31 231 GLN B N 1
ATOM 4060 C CA . GLN B 1 231 ? 7.402 -14.172 -14.734 1 88.31 231 GLN B CA 1
ATOM 4061 C C . GLN B 1 231 ? 8.766 -14.852 -14.656 1 88.31 231 GLN B C 1
ATOM 4063 O O . GLN B 1 231 ? 8.867 -16.062 -14.82 1 88.31 231 GLN B O 1
ATOM 4068 N N . MET B 1 232 ? 9.75 -14.125 -14.367 1 89.75 232 MET B N 1
ATOM 4069 C CA . MET B 1 232 ? 11.109 -14.648 -14.32 1 89.75 232 MET B CA 1
ATOM 4070 C C . MET B 1 232 ? 11.297 -15.57 -13.125 1 89.75 232 MET B C 1
ATOM 4072 O O . MET B 1 232 ? 12.211 -16.406 -13.109 1 89.75 232 MET B O 1
ATOM 4076 N N . ILE B 1 233 ? 10.477 -15.414 -12.18 1 85.81 233 ILE B N 1
ATOM 4077 C CA . ILE B 1 233 ? 10.68 -16.219 -10.977 1 85.81 233 ILE B CA 1
ATOM 4078 C C . ILE B 1 233 ? 9.562 -17.25 -10.852 1 85.81 233 ILE B C 1
ATOM 4080 O O . ILE B 1 233 ? 9.289 -17.75 -9.758 1 85.81 233 ILE B O 1
ATOM 4084 N N . SER B 1 234 ? 8.875 -17.469 -11.898 1 83.81 234 SER B N 1
ATOM 4085 C CA . SER B 1 234 ? 7.953 -18.609 -11.914 1 83.81 234 SER B CA 1
ATOM 4086 C C . SER B 1 234 ? 8.695 -19.922 -11.727 1 83.81 234 SER B C 1
ATOM 4088 O O . SER B 1 234 ? 9.914 -19.984 -11.883 1 83.81 234 SER B O 1
ATOM 4090 N N . ARG B 1 235 ? 7.988 -20.953 -11.438 1 80.56 235 ARG B N 1
ATOM 4091 C CA . ARG B 1 235 ? 8.578 -22.266 -11.172 1 80.56 235 ARG B CA 1
ATOM 4092 C C . ARG B 1 235 ? 9.422 -22.734 -12.352 1 80.56 235 ARG B C 1
ATOM 4094 O O . ARG B 1 235 ? 10.523 -23.25 -12.164 1 80.56 235 ARG B O 1
ATOM 4101 N N . GLU B 1 236 ? 8.898 -22.516 -13.508 1 88.12 236 GLU B N 1
ATOM 4102 C CA . GLU B 1 236 ? 9.555 -22.984 -14.727 1 88.12 236 GLU B CA 1
ATOM 4103 C C . GLU B 1 236 ? 10.797 -22.141 -15.039 1 88.12 236 GLU B C 1
ATOM 4105 O O . GLU B 1 236 ? 11.742 -22.641 -15.641 1 88.12 236 GLU B O 1
ATOM 4110 N N . ASN B 1 237 ? 10.844 -20.906 -14.531 1 91.69 237 ASN B N 1
ATOM 4111 C CA . ASN B 1 237 ? 11.891 -19.984 -14.961 1 91.69 237 ASN B CA 1
ATOM 4112 C C . ASN B 1 237 ? 12.883 -19.688 -13.844 1 91.69 237 ASN B C 1
ATOM 4114 O O . ASN B 1 237 ? 13.969 -19.172 -14.086 1 91.69 237 ASN B O 1
ATOM 4118 N N . LEU B 1 238 ? 12.594 -20.062 -12.688 1 87.81 238 LEU B N 1
ATOM 4119 C CA . LEU B 1 238 ? 13.281 -19.656 -11.469 1 87.81 238 LEU B CA 1
ATOM 4120 C C . LEU B 1 238 ? 14.758 -20.031 -11.523 1 87.81 238 LEU B C 1
ATOM 4122 O O . LEU B 1 238 ? 15.625 -19.203 -11.211 1 87.81 238 LEU B O 1
ATOM 4126 N N . TYR B 1 239 ? 15.039 -21.172 -12.008 1 90.38 239 TYR B N 1
ATOM 4127 C CA . TYR B 1 239 ? 16.422 -21.641 -11.992 1 90.38 239 TYR B CA 1
ATOM 4128 C C . TYR B 1 239 ? 17.281 -20.828 -12.938 1 90.38 239 TYR B C 1
ATOM 4130 O O . TYR B 1 239 ? 18.391 -20.406 -12.57 1 90.38 239 TYR B O 1
ATOM 4138 N N . ASN B 1 240 ? 16.781 -20.5 -14.078 1 93.44 240 ASN B N 1
ATOM 4139 C CA . ASN B 1 240 ? 17.609 -19.906 -15.133 1 93.44 240 ASN B CA 1
ATOM 4140 C C . ASN B 1 240 ? 17.625 -18.391 -15.039 1 93.44 240 ASN B C 1
ATOM 4142 O O . ASN B 1 240 ? 18.562 -17.75 -15.516 1 93.44 240 ASN B O 1
ATOM 4146 N N . TYR B 1 241 ? 16.625 -17.844 -14.391 1 94.88 241 TYR B N 1
ATOM 4147 C CA . TYR B 1 241 ? 16.484 -16.391 -14.562 1 94.88 241 TYR B CA 1
ATOM 4148 C C . TYR B 1 241 ? 16.516 -15.68 -13.219 1 94.88 241 TYR B C 1
ATOM 4150 O O . TYR B 1 241 ? 16.328 -14.461 -13.156 1 94.88 241 TYR B O 1
ATOM 4158 N N . PHE B 1 242 ? 16.859 -16.344 -12.156 1 92 242 PHE B N 1
ATOM 4159 C CA . PHE B 1 242 ? 16.797 -15.773 -10.82 1 92 242 PHE B CA 1
ATOM 4160 C C . PHE B 1 242 ? 17.781 -14.609 -10.688 1 92 242 PHE B C 1
ATOM 4162 O O . PHE B 1 242 ? 17.422 -13.539 -10.195 1 92 242 PHE B O 1
ATOM 4169 N N . THR B 1 243 ? 18.953 -14.828 -11.109 1 94.69 243 THR B N 1
ATOM 4170 C CA . THR B 1 243 ? 19.969 -13.789 -10.953 1 94.69 243 THR B CA 1
ATOM 4171 C C . THR B 1 243 ? 19.672 -12.594 -11.852 1 94.69 243 THR B C 1
ATOM 4173 O O . THR B 1 243 ? 19.938 -11.453 -11.492 1 94.69 243 THR B O 1
ATOM 4176 N N . ARG B 1 244 ? 19.094 -12.859 -13.031 1 94.69 244 ARG B N 1
ATOM 4177 C CA . ARG B 1 244 ? 18.656 -11.773 -13.914 1 94.69 244 ARG B CA 1
ATOM 4178 C C . ARG B 1 244 ? 17.484 -11.008 -13.297 1 94.69 244 ARG B C 1
ATOM 4180 O O . ARG B 1 244 ? 17.406 -9.789 -13.43 1 94.69 244 ARG B O 1
ATOM 4187 N N . PHE B 1 245 ? 16.609 -11.742 -12.688 1 93.38 245 PHE B N 1
ATOM 4188 C CA . PHE B 1 245 ? 15.523 -11.117 -11.93 1 93.38 245 PHE B CA 1
ATOM 4189 C C . PHE B 1 245 ? 16.078 -10.156 -10.883 1 93.38 245 PHE B C 1
ATOM 4191 O O . PHE B 1 245 ? 15.609 -9.031 -10.758 1 93.38 245 PHE B O 1
ATOM 4198 N N . CYS B 1 246 ? 17.109 -10.586 -10.141 1 92.06 246 CYS B N 1
ATOM 4199 C CA . CYS B 1 246 ? 17.703 -9.758 -9.109 1 92.06 246 CYS B CA 1
ATOM 4200 C C . CYS B 1 246 ? 18.297 -8.492 -9.703 1 92.06 246 CYS B C 1
ATOM 4202 O O . CYS B 1 246 ? 18.156 -7.402 -9.141 1 92.06 246 CYS B O 1
ATOM 4204 N N . ALA B 1 247 ? 18.953 -8.656 -10.82 1 95.12 247 ALA B N 1
ATOM 4205 C CA . ALA B 1 247 ? 19.531 -7.504 -11.508 1 95.12 247 ALA B CA 1
ATOM 4206 C C . ALA B 1 247 ? 18.438 -6.516 -11.922 1 95.12 247 ALA B C 1
ATOM 4208 O O . ALA B 1 247 ? 18.578 -5.309 -11.719 1 95.12 247 ALA B O 1
ATOM 4209 N N . GLY B 1 248 ? 17.391 -7.035 -12.523 1 94.06 248 GLY B N 1
ATOM 4210 C CA . GLY B 1 248 ? 16.266 -6.191 -12.906 1 94.06 248 GLY B CA 1
ATOM 4211 C C . GLY B 1 248 ? 15.633 -5.465 -11.734 1 94.06 248 GLY B C 1
ATOM 4212 O O . GLY B 1 248 ? 15.234 -4.305 -11.859 1 94.06 248 GLY B O 1
ATOM 4213 N N . ALA B 1 249 ? 15.516 -6.141 -10.633 1 90.94 249 ALA B N 1
ATOM 4214 C CA . ALA B 1 249 ? 14.938 -5.562 -9.422 1 90.94 249 ALA B CA 1
ATOM 4215 C C . ALA B 1 249 ? 15.773 -4.391 -8.914 1 90.94 249 ALA B C 1
ATOM 4217 O O . ALA B 1 249 ? 15.234 -3.383 -8.461 1 90.94 249 ALA B O 1
ATOM 4218 N N . VAL B 1 250 ? 17.031 -4.504 -9.031 1 90.31 250 VAL B N 1
ATOM 4219 C CA . VAL B 1 250 ? 17.938 -3.441 -8.594 1 90.31 250 VAL B CA 1
ATOM 4220 C C . VAL B 1 250 ? 17.734 -2.207 -9.477 1 90.31 250 VAL B C 1
ATOM 4222 O O . VAL B 1 250 ? 17.656 -1.084 -8.969 1 90.31 250 VAL B O 1
ATOM 4225 N N . LEU B 1 251 ? 17.531 -2.404 -10.711 1 93.44 251 LEU B N 1
ATOM 4226 C CA . LEU B 1 251 ? 17.438 -1.303 -11.664 1 93.44 251 LEU B CA 1
ATOM 4227 C C . LEU B 1 251 ? 16.141 -0.531 -11.492 1 93.44 251 LEU B C 1
ATOM 4229 O O . LEU B 1 251 ? 16.062 0.648 -11.844 1 93.44 251 LEU B O 1
ATOM 4233 N N . ILE B 1 252 ? 15.102 -1.172 -10.969 1 91.69 252 ILE B N 1
ATOM 4234 C CA . ILE B 1 252 ? 13.797 -0.535 -10.781 1 91.69 252 ILE B CA 1
ATOM 4235 C C . ILE B 1 252 ? 13.922 0.595 -9.766 1 91.69 252 ILE B C 1
ATOM 4237 O O . ILE B 1 252 ? 13.141 1.548 -9.789 1 91.69 252 ILE B O 1
ATOM 4241 N N . ALA B 1 253 ? 14.93 0.516 -8.914 1 87.12 253 ALA B N 1
ATOM 4242 C CA . ALA B 1 253 ? 15.125 1.515 -7.863 1 87.12 253 ALA B CA 1
ATOM 4243 C C . ALA B 1 253 ? 15.617 2.834 -8.445 1 87.12 253 ALA B C 1
ATOM 4245 O O . ALA B 1 253 ? 15.469 3.889 -7.824 1 87.12 253 ALA B O 1
ATOM 4246 N N . ILE B 1 254 ? 16.094 2.834 -9.609 1 89.88 254 ILE B N 1
ATOM 4247 C CA . ILE B 1 254 ? 16.781 3.986 -10.172 1 89.88 254 ILE B CA 1
ATOM 4248 C C . ILE B 1 254 ? 15.789 5.125 -10.406 1 89.88 254 ILE B C 1
ATOM 4250 O O . ILE B 1 254 ? 15.961 6.223 -9.867 1 89.88 254 ILE B O 1
ATOM 4254 N N . PRO B 1 255 ? 14.703 4.945 -11.156 1 93.88 255 PRO B N 1
ATOM 4255 C CA . PRO B 1 255 ? 13.789 6.07 -11.375 1 93.88 255 PRO B CA 1
ATOM 4256 C C . PRO B 1 255 ? 13.133 6.559 -10.086 1 93.88 255 PRO B C 1
ATOM 4258 O O . PRO B 1 255 ? 12.875 7.758 -9.938 1 93.88 255 PRO B O 1
ATOM 4261 N N . ILE B 1 256 ? 12.914 5.672 -9.203 1 89 256 ILE B N 1
ATOM 4262 C CA . ILE B 1 256 ? 12.281 6.02 -7.93 1 89 256 ILE B CA 1
ATOM 4263 C C . ILE B 1 256 ? 13.242 6.867 -7.094 1 89 256 ILE B C 1
ATOM 4265 O O . ILE B 1 256 ? 12.852 7.906 -6.559 1 89 256 ILE B O 1
ATOM 4269 N N . THR B 1 257 ? 14.508 6.457 -7.098 1 85.06 257 THR B N 1
ATOM 4270 C CA . THR B 1 257 ? 15.523 7.184 -6.348 1 85.06 257 THR B CA 1
ATOM 4271 C C . THR B 1 257 ? 15.766 8.562 -6.957 1 85.06 257 THR B C 1
ATOM 4273 O O . THR B 1 257 ? 15.922 9.547 -6.234 1 85.06 257 THR B O 1
ATOM 4276 N N . ILE B 1 258 ? 15.75 8.648 -8.211 1 90.12 258 ILE B N 1
ATOM 4277 C CA . ILE B 1 258 ? 15.945 9.914 -8.898 1 90.12 258 ILE B CA 1
ATOM 4278 C C . ILE B 1 258 ? 14.828 10.883 -8.523 1 90.12 258 ILE B C 1
ATOM 4280 O O . ILE B 1 258 ? 15.086 12.039 -8.164 1 90.12 258 ILE B O 1
ATOM 4284 N N . LEU B 1 259 ? 13.625 10.414 -8.539 1 89.88 259 LEU B N 1
ATOM 4285 C CA . LEU B 1 259 ? 12.492 11.266 -8.18 1 89.88 259 LEU B CA 1
ATOM 4286 C C . LEU B 1 259 ? 12.586 11.703 -6.723 1 89.88 259 LEU B C 1
ATOM 4288 O O . LEU B 1 259 ? 12.297 12.859 -6.398 1 89.88 259 LEU B O 1
ATOM 4292 N N . PHE B 1 260 ? 12.992 10.844 -5.922 1 82.88 260 PHE B N 1
ATOM 4293 C CA . PHE B 1 260 ? 13.133 11.148 -4.504 1 82.88 260 PHE B CA 1
ATOM 4294 C C . PHE B 1 260 ? 14.172 12.25 -4.293 1 82.88 260 PHE B C 1
ATOM 4296 O O . PHE B 1 260 ? 13.945 13.18 -3.514 1 82.88 260 PHE B O 1
ATOM 4303 N N . ILE B 1 261 ? 15.258 12.102 -4.914 1 82.69 261 ILE B N 1
ATOM 4304 C CA . ILE B 1 261 ? 16.328 13.078 -4.773 1 82.69 261 ILE B CA 1
ATOM 4305 C C . ILE B 1 261 ? 15.859 14.445 -5.242 1 82.69 261 ILE B C 1
ATOM 4307 O O . ILE B 1 261 ? 16.156 15.461 -4.613 1 82.69 261 ILE B O 1
ATOM 4311 N N . ILE B 1 262 ? 15.07 14.477 -6.207 1 86.69 262 ILE B N 1
ATOM 4312 C CA . ILE B 1 262 ? 14.555 15.727 -6.754 1 86.69 262 ILE B CA 1
ATOM 4313 C C . ILE B 1 262 ? 13.555 16.344 -5.777 1 86.69 262 ILE B C 1
ATOM 4315 O O . ILE B 1 262 ? 13.539 17.562 -5.59 1 86.69 262 ILE B O 1
ATOM 4319 N N . MET B 1 263 ? 12.836 15.523 -5.125 1 83.62 263 MET B N 1
ATOM 4320 C CA . MET B 1 263 ? 11.727 16 -4.309 1 83.62 263 MET B CA 1
ATOM 4321 C C . MET B 1 263 ? 12.172 16.25 -2.871 1 83.62 263 MET B C 1
ATOM 4323 O O . MET B 1 263 ? 11.484 16.953 -2.117 1 83.62 263 MET B O 1
ATOM 4327 N N . GLN B 1 264 ? 13.172 15.602 -2.434 1 74.5 264 GLN B N 1
ATOM 4328 C CA . GLN B 1 264 ? 13.555 15.555 -1.028 1 74.5 264 GLN B CA 1
ATOM 4329 C C . GLN B 1 264 ? 13.82 16.953 -0.476 1 74.5 264 GLN B C 1
ATOM 4331 O O . GLN B 1 264 ? 13.656 17.188 0.721 1 74.5 264 GLN B O 1
ATOM 4336 N N . LYS B 1 265 ? 14.25 17.922 -1.276 1 72.06 265 LYS B N 1
ATOM 4337 C CA . LYS B 1 265 ? 14.492 19.266 -0.775 1 72.06 265 LYS B CA 1
ATOM 4338 C C . LYS B 1 265 ? 13.211 19.875 -0.219 1 72.06 265 LYS B C 1
ATOM 4340 O O . LYS B 1 265 ? 13.25 20.656 0.74 1 72.06 265 LYS B O 1
ATOM 4345 N N . ASN B 1 266 ? 12.156 19.516 -0.85 1 64.25 266 ASN B N 1
ATOM 4346 C CA . ASN B 1 266 ? 10.859 20.016 -0.411 1 64.25 266 ASN B CA 1
ATOM 4347 C C . ASN B 1 266 ? 10.367 19.312 0.844 1 64.25 266 ASN B C 1
ATOM 4349 O O . ASN B 1 266 ? 9.547 19.844 1.592 1 64.25 266 ASN B O 1
ATOM 4353 N N . TYR B 1 267 ? 10.812 18.172 0.984 1 57.81 267 TYR B N 1
ATOM 4354 C CA . TYR B 1 267 ? 10.367 17.328 2.092 1 57.81 267 TYR B CA 1
ATOM 4355 C C . TYR B 1 267 ? 11 17.781 3.404 1 57.81 267 TYR B C 1
ATOM 4357 O O . TYR B 1 267 ? 10.32 17.859 4.434 1 57.81 267 TYR B O 1
ATOM 4365 N N . VAL B 1 268 ? 12.258 18.109 3.4 1 52.31 268 VAL B N 1
ATOM 4366 C CA . VAL B 1 268 ? 13.023 18.422 4.605 1 52.31 268 VAL B CA 1
ATOM 4367 C C . VAL B 1 268 ? 12.758 19.859 5.027 1 52.31 268 VAL B C 1
ATOM 4369 O O . VAL B 1 268 ? 12.695 20.156 6.223 1 52.31 268 VAL B O 1
ATOM 4372 N N . GLU B 1 269 ? 12.617 20.75 4.098 1 48.47 269 GLU B N 1
ATOM 4373 C CA . GLU B 1 269 ? 12.414 22.141 4.48 1 48.47 269 GLU B CA 1
ATOM 4374 C C . GLU B 1 269 ? 11.023 22.359 5.07 1 48.47 269 GLU B C 1
ATOM 4376 O O . GLU B 1 269 ? 10.836 23.203 5.945 1 48.47 269 GLU B O 1
ATOM 4381 N N . GLY B 1 270 ? 10.055 21.906 4.512 1 45.84 270 GLY B N 1
ATOM 4382 C CA . GLY B 1 270 ? 8.703 22.125 5.012 1 45.84 270 GLY B CA 1
ATOM 4383 C C . GLY B 1 270 ? 8.531 21.719 6.465 1 45.84 270 GLY B C 1
ATOM 4384 O O . GLY B 1 270 ? 7.719 22.312 7.184 1 45.84 270 GLY B O 1
ATOM 4385 N N . VAL B 1 271 ? 9.227 20.734 6.93 1 40.56 271 VAL B N 1
ATOM 4386 C CA . VAL B 1 271 ? 9.227 20.297 8.32 1 40.56 271 VAL B CA 1
ATOM 4387 C C . VAL B 1 271 ? 9.984 21.312 9.18 1 40.56 271 VAL B C 1
ATOM 4389 O O . VAL B 1 271 ? 9.586 21.594 10.305 1 40.56 271 VAL B O 1
ATOM 4392 N N . THR B 1 272 ? 11.062 21.906 8.688 1 36.88 272 THR B N 1
ATOM 4393 C CA . THR B 1 272 ? 11.891 22.828 9.461 1 36.88 272 THR B CA 1
ATOM 4394 C C . THR B 1 272 ? 11.297 24.234 9.453 1 36.88 272 THR B C 1
ATOM 4396 O O . THR B 1 272 ? 11.633 25.062 10.297 1 36.88 272 THR B O 1
ATOM 4399 N N . GLY B 1 273 ? 10.641 24.609 8.414 1 38.31 273 GLY B N 1
ATOM 4400 C CA . GLY B 1 273 ? 10.281 26 8.289 1 38.31 273 GLY B CA 1
ATOM 4401 C C . GLY B 1 273 ? 9.148 26.422 9.211 1 38.31 273 GLY B C 1
ATOM 4402 O O . GLY B 1 273 ? 8.766 27.594 9.266 1 38.31 273 GLY B O 1
ATOM 4403 N N . GLY B 1 274 ? 8.289 25.562 9.625 1 36.53 274 GLY B N 1
ATOM 4404 C CA . GLY B 1 274 ? 7.289 26.094 10.539 1 36.53 274 GLY B CA 1
ATOM 4405 C C . GLY B 1 274 ? 7.891 26.688 11.797 1 36.53 274 GLY B C 1
ATOM 4406 O O . GLY B 1 274 ? 7.168 27.203 12.656 1 36.53 274 GLY B O 1
ATOM 4407 N N . SER B 1 275 ? 9.062 26.312 12.242 1 33.41 275 SER B N 1
ATOM 4408 C CA . SER B 1 275 ? 9.516 26.812 13.539 1 33.41 275 SER B CA 1
ATOM 4409 C C . SER B 1 275 ? 9.805 28.312 13.484 1 33.41 275 SER B C 1
ATOM 4411 O O . SER B 1 275 ? 9.578 29.031 14.461 1 33.41 275 SER B O 1
ATOM 4413 N N . VAL B 1 276 ? 10.828 28.719 12.664 1 32.75 276 VAL B N 1
ATOM 4414 C CA . VAL B 1 276 ? 11.602 29.859 13.133 1 32.75 276 VAL B CA 1
ATOM 4415 C C . VAL B 1 276 ? 10.914 31.156 12.711 1 32.75 276 VAL B C 1
ATOM 4417 O O . VAL B 1 276 ? 11.461 32.25 12.898 1 32.75 276 VAL B O 1
ATOM 4420 N N . LYS B 1 277 ? 9.836 31.219 11.922 1 33.78 277 LYS B N 1
ATOM 4421 C CA . LYS B 1 277 ? 9.656 32.656 11.781 1 33.78 277 LYS B CA 1
ATOM 4422 C C . LYS B 1 277 ? 9.109 33.281 13.07 1 33.78 277 LYS B C 1
ATOM 4424 O O . LYS B 1 277 ? 8.555 34.375 13.047 1 33.78 277 LYS B O 1
ATOM 4429 N N . GLY B 1 278 ? 9.312 32.75 14.258 1 28.47 278 GLY B N 1
ATOM 4430 C CA . GLY B 1 278 ? 9.258 33.75 15.312 1 28.47 278 GLY B CA 1
ATOM 4431 C C . GLY B 1 278 ? 10.555 34.5 15.469 1 28.47 278 GLY B C 1
ATOM 4432 O O . GLY B 1 278 ? 11.609 34.062 15.016 1 28.47 278 GLY B O 1
#

Sequence (556 aa):
MRNKIANAIIYVILTVLGILWIIPLVWLILQSLREEPGAYTSYVLPKNYTLDNYIRLFTETDLFNYPRWFMNTLIVAIFSCILSTLLVLSISYAFSRLKFKARKPMMNVALILRMFPGFMSIVAVYHILKAVGLDQSLAALVIVYSGGAALEYLIAKGFFDTIPKALDEAAIIDGATQSQVFWQVTLPLSKPIVTYTVLTSFIAPWIDFIFVSVIMKDNYQNYTIALGLHQMISRENLYNYFTRFCAGAVLIAIPITILFIIMQKNYVEGVTGGSVKGMRNKIANAIIYVILTVLGILWIIPLVWLILQSLREEPGAYTSYVLPKNYTLDNYIRLFTETDLFNYPRWFMNTLIVAIFSCILSTLLVLSISYAFSRLKFKARKPMMNVALILRMFPGFMSIVAVYHILKAVGLDQSLAALVIVYSGGAALEYLIAKGFFDTIPKALDEAAIIDGATQSQVFWQVTLPLSKPIVTYTVLTSFIAPWIDFIFVSVIMKDNYQNYTIALGLHQMISRENLYNYFTRFCAGAVLIAIPITILFIIMQKNYVEGVTGGSVKG

Nearest PDB structures (foldseek):
  3puv-assembly1_G  TM=8.363E-01  e=9.891E-14  Escherichia coli K-12
  2r6g-assembly1_G  TM=8.448E-01  e=1.790E-13  Escherichia coli K-12
  8ja7-assembly1_B  TM=7.787E-01  e=8.889E-11  Mycobacterium tuberculosis H37Rv
  7cad-assembly1_B  TM=8.000E-01  e=1.094E-09  Mycolicibacterium smegmatis MC2 155
  8y5f-assembly1_C  TM=8.361E-01  e=1.100E-07  Escherichia coli

Secondary structure (DSSP, 8-state):
-HHHHHHHHHHHHHHHHHHHHHHHHHHHHHHHTB-S--S--S-SS-SSB-SHHHHHHHH--SS--HHHHHHHHHHHHHHHHHHHHHHHHHHHHHHHH---TTHHHHHHHHHHHHHS-HHHHHHHHHHHHHHTT-TTSHHHHHHHHHHHHGGGHHHHHHHHHHS-HHHHHHHHHTT--HHHHIIIIITGGGHHHHHHHHHHHHHHHHH--HHHHHHHTT-GGG--HHHHHHHHTSTTTHHHHHHHHHHHHHHHHHHHHHHHHHHHHHHHHHHHTTTTT-/-HHHHHHHHHHHHHHHHHHHHHHHHHHHHHHHTB-S--S--S-SS-SSB-SHHHHHHHH--SS--HHHHHHHHHHHHHHHHHHHHHHHHHHHHHHHH---TTHHHHHHHHHHHHHS-HHHHHHHHHHHHHHTT-TTSHHHHHHHHHHHHGGGHHHHHHHHHHS-HHHHHHHHHTT--HHHHIIIIITGGGHHHHHHHHHHHHHHHHH--HHHHHHHTT-GGG--HHHHHHHHTSTTTHHHHHHHHHHHHHHHHHHHHHHHHHHHHHHHHHHHTTTTT-

InterPro domains:
  IPR000515 ABC transporter type 1, transmembrane domain MetI-like [PF00528] (88-265)
  IPR000515 ABC transporter type 1, transmembrane domain MetI-like [PS50928] (70-263)
  IPR000515 ABC transporter type 1, transmembrane domain MetI-like [cd06261] (70-256)
  IPR035906 MetI-like superfamily [G3DSA:1.10.3720.10] (1-265)
  IPR035906 MetI-like superfamily [SSF161098] (2-278)
  IPR050901 Binding-protein-dependent ABC transporter permease [PTHR32243] (2-278)

Foldseek 3Di:
DVVVVVVVVVVVVVVVVVVVVCVVVVQLVQLLQAPAFFDDDPDSHHPDGHNVLVVCCPVVPPVFVQVLLAVLLQVLLVLLLVLLLVLLLVLLLCLQQPDDDCSVVVLVVLQVVVPPDPLVCLLVLLVVCVVVPNFQASVSSSCVLRVNSNSVNVVSNVLLNVDDCVQVVVVVVVPDDPVCCSVPPRVLLRLQVSLVSSLVSSCVSLQDQSSQCSRNVPVNSSHHNNVSLVVCCPPVNNRPNVSSSSNSVVVSVVVSVVSCVVSVVSNVVSVVPVPPPD/DVVVVVVVVVVVVVVVVVVVVCVVVVQLVQLLQAPAFFDDDPDSHHPDGHNVLVVCCPVVPPVFVQVLQAVLLQVLLVLLLVLLLVLLLVLLLCLQQPDDDCSVVVLVVLQVVVPPDPLVCLLVLLVVCVVVPNFQASVSSSCVLNVNSNSVNVVSNVLLNVDDCVQVVVVVVVPDDPVCCSVPPRVLLRLQVSLVSSLVSSCVSLQDQSSQCSRNVPVNSSHHNNVSLVVCCPPVNNRPNVSSSSNSVVVSVVVSVVSCVVSVVSNVVSVVPVPPPD

Radius of gyration: 24.14 Å; Cα contacts (8 Å, |Δi|>4): 684; chains: 2; bounding box: 62×70×62 Å

Solvent-accessible surface area (backbone atoms only — not comparable to full-atom values): 28819 Å² total; per-residue (Å²): 109,72,66,55,55,55,48,49,51,52,48,50,51,51,49,53,51,49,51,63,60,45,48,29,53,52,48,36,53,45,41,16,25,28,61,67,73,42,72,85,66,97,60,86,69,59,92,43,78,42,63,56,31,54,51,39,40,72,68,50,42,85,88,49,45,45,62,56,13,44,49,45,25,50,52,35,16,54,56,17,13,55,49,15,33,51,41,17,52,51,50,9,45,44,68,54,70,53,86,58,91,62,47,64,62,50,53,51,49,35,50,53,58,56,58,36,57,62,77,66,31,44,65,43,48,37,52,53,33,47,75,71,69,37,51,50,39,60,65,42,52,25,48,51,57,23,68,55,29,46,45,60,18,62,60,50,17,55,56,53,51,70,51,64,62,64,60,53,52,52,42,40,74,74,65,45,49,70,68,50,37,44,65,69,48,51,46,70,73,33,35,41,57,50,41,50,41,38,51,53,39,37,45,48,48,60,61,39,30,65,66,48,48,66,41,29,65,84,42,69,87,60,31,32,39,29,40,51,45,51,55,30,57,31,87,90,30,21,46,82,28,29,29,37,37,31,26,52,49,57,57,61,33,49,67,52,48,53,52,45,65,70,40,44,64,43,42,57,44,56,61,58,58,73,64,61,86,111,111,71,68,54,54,55,49,49,50,51,48,49,51,51,50,54,50,50,51,61,62,44,48,29,53,51,47,37,55,44,41,16,25,28,59,67,75,42,70,84,66,97,58,86,67,60,92,44,78,40,63,57,30,54,51,40,40,73,70,49,44,85,89,50,46,47,62,54,14,44,49,46,25,50,52,36,15,55,54,17,12,56,49,16,34,52,41,17,53,51,50,9,45,44,69,55,69,54,86,56,90,61,47,62,62,49,52,52,51,34,50,53,56,57,58,36,55,60,76,66,32,44,64,44,47,37,53,54,32,46,74,72,69,38,51,50,39,60,64,42,50,26,48,50,56,23,66,56,30,45,47,60,17,64,61,49,19,55,56,52,51,71,50,65,63,64,59,52,52,53,42,40,73,75,66,45,50,72,68,49,37,44,66,69,47,52,45,70,74,33,35,40,58,50,42,50,42,38,52,54,38,36,46,48,47,60,61,41,30,66,65,48,47,67,43,29,64,83,42,68,86,61,30,32,39,30,39,51,46,51,54,30,58,31,86,91,31,21,46,82,26,29,30,37,37,31,26,53,50,57,57,60,32,49,66,51,50,52,52,44,64,70,41,45,65,42,41,58,44,57,60,56,56,75,64,60,86,109